Protein AF-A0A8H7W1F6-F1 (afdb_monomer)

Solvent-accessible surface area (backbone atoms only — not comparable to full-atom values): 23680 Å² total; per-residue (Å²): 135,81,80,81,83,80,75,76,74,80,45,78,76,51,61,50,80,82,77,73,65,57,84,88,56,89,77,48,57,40,68,44,45,8,61,26,46,6,48,27,57,65,69,72,45,76,49,62,71,32,44,50,50,34,55,34,52,56,40,64,82,75,33,84,83,56,56,70,70,55,54,53,51,48,51,59,27,34,41,69,63,37,50,65,62,40,43,43,50,75,44,51,47,45,48,68,76,25,36,66,48,24,37,18,48,41,42,51,75,53,46,31,77,61,69,1,58,45,30,53,52,39,53,51,49,53,52,52,51,50,50,51,55,49,49,49,52,54,55,54,59,55,52,66,75,73,54,97,61,81,86,68,87,73,76,49,70,65,58,47,53,44,53,14,47,68,64,18,44,62,47,41,53,54,33,42,50,52,50,33,46,52,45,46,51,52,34,48,50,39,60,70,73,64,54,45,74,65,32,48,52,48,31,49,30,49,37,47,21,40,48,18,52,43,55,30,48,42,55,61,52,70,71,47,83,74,65,58,68,61,55,50,52,52,51,50,51,46,54,51,49,52,51,50,46,61,62,50,46,63,56,48,53,51,50,44,69,65,35,90,61,61,47,42,53,55,52,52,43,45,35,70,62,60,36,90,57,40,71,59,51,54,50,49,53,47,51,47,54,53,51,50,46,42,60,70,58,45,48,60,50,55,35,48,75,71,73,40,63,51,72,76,41,71,72,49,20,54,54,64,68,46,66,40,52,57,57,44,22,52,49,23,46,50,55,15,51,53,26,48,51,51,41,53,50,47,52,50,41,41,38,73,52,22,59,38,41,74,55,20,77,42,84,48,72,63,22,56,55,54,49,54,53,52,44,65,21,50,52,43,27,52,47,57,61,45,50,65,55,52,56,51,53,57,69,67,47,65,84,85,68,72,79,76,78,85,82,77,79,86,78,88,82,85,88,82,91,78,91,79,88,77,91,81,84,134

Organism: NCBI:txid108018

Secondary structure (DSSP, 8-state):
-PPP--PPP-GGGTSSSTT---TT---S-HHHHHHHHHHHHHHS---HHHHHHHHHHHTTTTTTTS-HHHHHHHHHHHHHH-HHHHHIIIIIHHHHHSHHHHHHHH-----HHHHSHHHHHHHHHHHHHHHHHHHHHHHHHHHHHH--S---SS--HHHHHHHHHHHHHHHHHHHHHHHHHHHHHHHHHHHHHT--HHHHHHHHHHHHHHHHHHHHHHHHHHHS-TTHHHHHHHHHHHHHHHHHHHHHHHHHHHHHHH--SSHHHHHHHHHHHH-TTHHHHHHHHHHHHHHHHIIIIIHHHHHHHTT--GGGSHHHHHHHHS-HHHHHHHHHHHHHHHHHHHHHHHHHHHHHHSS--TTTTS--HHHHHHHHTTHHHHHHHHHHHHHHHHHHHHTTS-TTS-------------------------

Mean predicted aligned error: 11.15 Å

Foldseek 3Di:
DDDDPDDQPDLVVLLDCVLVQPLPDQPADLLLLLLQLQCCLQPVDGPLVSQLSSQLRSRPPVNPPDDSVVSVSSLVSNCVSDVPSSCCRSPVVSCVVNVLSNLLSNFFAADLLQQFPLNLVLLVVLLVLLVLLVVLVVVVVVVVVPDPDDDDPPDDLSNLLSVLSLFLVVLSLVLLLVLLVVLLVVLVVCLVVLHFPLNNLSSLLSNLQSLLSNQLCVVVVVVDPPPVPVVVVSVVVSLVSLVVSLVRRVVSVVVLCPDPGSSVSSVVSLCVQCPVCNVVVSNVLSVQSNVLCCLLPVVCVVCVVVVHNLCVPVVSVVCVVPVVSVVSSVSSSVSNVVSSVSSVSSQVSSCVRRNHNVSSHDDDPSSVVSNCSCVSSVVSSVCSSCVVVVVVVVVVPPPVPDPPPPPDDDDDDDDDDDDDDDDDDD

Structure (mmCIF, N/CA/C/O backbone):
data_AF-A0A8H7W1F6-F1
#
_entry.id   AF-A0A8H7W1F6-F1
#
loop_
_atom_site.group_PDB
_atom_site.id
_atom_site.type_symbol
_atom_site.label_atom_id
_atom_site.label_alt_id
_atom_site.label_comp_id
_atom_site.label_asym_id
_atom_site.label_entity_id
_atom_site.label_seq_id
_atom_site.pdbx_PDB_ins_code
_atom_site.Cartn_x
_atom_site.Cartn_y
_atom_site.Cartn_z
_atom_site.occupancy
_atom_site.B_iso_or_equiv
_atom_site.auth_seq_id
_atom_site.auth_comp_id
_atom_site.auth_asym_id
_atom_site.auth_atom_id
_atom_site.pdbx_PDB_model_num
ATOM 1 N N . MET A 1 1 ? 49.130 -18.118 -26.909 1.00 36.56 1 MET A N 1
ATOM 2 C CA . MET A 1 1 ? 47.958 -17.761 -27.731 1.00 36.56 1 MET A CA 1
ATOM 3 C C . MET A 1 1 ? 47.560 -16.361 -27.319 1.00 36.56 1 MET A C 1
ATOM 5 O O . MET A 1 1 ? 47.094 -16.191 -26.204 1.00 36.56 1 MET A O 1
ATOM 9 N N . MET A 1 2 ? 47.915 -15.365 -28.131 1.00 28.38 2 MET A N 1
ATOM 10 C CA . MET A 1 2 ? 47.536 -13.971 -27.899 1.00 28.38 2 MET A CA 1
ATOM 11 C C . MET A 1 2 ? 46.095 -13.799 -28.376 1.00 28.38 2 MET A C 1
ATOM 13 O O . MET A 1 2 ? 45.779 -14.213 -29.492 1.00 28.38 2 MET A O 1
ATOM 17 N N . GLU A 1 3 ? 45.236 -13.240 -27.531 1.00 30.53 3 GLU A N 1
ATOM 18 C CA . GLU A 1 3 ? 43.895 -12.821 -27.934 1.00 30.53 3 GLU A CA 1
ATOM 19 C C . GLU A 1 3 ? 44.008 -11.786 -29.065 1.00 30.53 3 GLU A C 1
ATOM 21 O O . GLU A 1 3 ? 44.822 -10.860 -28.969 1.00 30.53 3 GLU A O 1
ATOM 26 N N . PRO A 1 4 ? 43.239 -11.922 -30.158 1.00 35.22 4 PRO A N 1
ATOM 27 C CA . PRO A 1 4 ? 43.236 -10.923 -31.209 1.00 35.22 4 PRO A CA 1
ATOM 28 C C . PRO A 1 4 ? 42.587 -9.643 -30.674 1.00 35.22 4 PRO A C 1
ATOM 30 O O . PRO A 1 4 ? 41.405 -9.615 -30.335 1.00 35.22 4 PRO A O 1
ATOM 33 N N . VAL A 1 5 ? 43.373 -8.569 -30.625 1.00 35.66 5 VAL A N 1
ATOM 34 C CA . VAL A 1 5 ? 42.877 -7.204 -30.437 1.00 35.66 5 VAL A CA 1
ATOM 35 C C . VAL A 1 5 ? 42.011 -6.865 -31.653 1.00 35.66 5 VAL A C 1
ATOM 37 O O . VAL A 1 5 ? 42.521 -6.618 -32.746 1.00 35.66 5 VAL A O 1
ATOM 40 N N . TRP A 1 6 ? 40.690 -6.909 -31.480 1.00 37.69 6 TRP A N 1
ATOM 41 C CA . TRP A 1 6 ? 39.724 -6.507 -32.499 1.00 37.69 6 TRP A CA 1
ATOM 42 C C . TRP A 1 6 ? 39.820 -4.995 -32.726 1.00 37.69 6 TRP A C 1
ATOM 44 O O . TRP A 1 6 ? 39.304 -4.203 -31.940 1.00 37.69 6 TRP A O 1
ATOM 54 N N . TYR A 1 7 ? 40.464 -4.581 -33.817 1.00 38.62 7 TYR A N 1
ATOM 55 C CA . TYR A 1 7 ? 40.276 -3.234 -34.347 1.00 38.62 7 TYR A CA 1
ATOM 56 C C . TYR A 1 7 ? 38.871 -3.163 -34.966 1.00 38.62 7 TYR A C 1
ATOM 58 O O . TYR A 1 7 ? 38.594 -3.926 -35.895 1.00 38.62 7 TYR A O 1
ATOM 66 N N . PRO A 1 8 ? 37.958 -2.299 -34.481 1.00 48.31 8 PRO A N 1
ATOM 67 C CA . PRO A 1 8 ? 36.674 -2.121 -35.142 1.00 48.31 8 PRO A CA 1
ATOM 68 C C . PRO A 1 8 ? 36.908 -1.565 -36.558 1.00 48.31 8 PRO A C 1
ATOM 70 O O . PRO A 1 8 ? 37.813 -0.743 -36.746 1.00 48.31 8 PRO A O 1
ATOM 73 N N . PRO A 1 9 ? 36.127 -1.992 -37.566 1.00 57.00 9 PRO A N 1
ATOM 74 C CA . PRO A 1 9 ? 36.207 -1.416 -38.902 1.00 57.00 9 PRO A CA 1
ATOM 75 C C . PRO A 1 9 ? 35.970 0.095 -38.845 1.00 57.00 9 PRO A C 1
ATOM 77 O O . PRO A 1 9 ? 35.290 0.605 -37.955 1.00 57.00 9 PRO A O 1
ATOM 80 N N . ASN A 1 10 ? 36.552 0.818 -39.801 1.00 65.00 10 ASN A N 1
ATOM 81 C CA . ASN A 1 10 ? 36.456 2.271 -39.893 1.00 65.00 10 ASN A CA 1
ATOM 82 C C . ASN A 1 10 ? 34.968 2.688 -39.980 1.00 65.00 10 ASN A C 1
ATOM 84 O O . ASN A 1 10 ? 34.341 2.551 -41.031 1.00 65.00 10 ASN A O 1
ATOM 88 N N . CYS A 1 11 ? 34.383 3.152 -38.866 1.00 68.62 11 CYS A N 1
ATOM 89 C CA . CYS A 1 11 ? 32.954 3.488 -38.765 1.00 68.62 11 CYS A CA 1
ATOM 90 C C . CYS A 1 11 ? 32.547 4.694 -39.633 1.00 68.62 11 CYS A C 1
ATOM 92 O O . CYS A 1 11 ? 31.363 4.993 -39.752 1.00 68.62 11 CYS A O 1
ATOM 94 N N . THR A 1 12 ? 33.504 5.364 -40.280 1.00 65.69 12 THR A N 1
ATOM 95 C CA . THR A 1 12 ? 33.287 6.498 -41.190 1.00 65.69 12 THR A CA 1
ATOM 96 C C . THR A 1 12 ? 32.301 6.189 -42.318 1.00 65.69 12 THR A C 1
ATOM 98 O O . THR A 1 12 ? 31.517 7.059 -42.684 1.00 65.69 12 THR A O 1
ATOM 101 N N . ASN A 1 13 ? 32.264 4.947 -42.810 1.00 60.22 13 ASN A N 1
ATOM 102 C CA . ASN A 1 13 ? 31.309 4.518 -43.841 1.00 60.22 13 ASN A CA 1
ATOM 103 C C . ASN A 1 13 ? 29.905 4.201 -43.287 1.00 60.22 13 ASN A C 1
ATOM 105 O O . ASN A 1 13 ? 28.954 4.086 -44.056 1.00 60.22 13 ASN A O 1
ATOM 109 N N . PHE A 1 14 ? 29.768 4.058 -41.966 1.00 63.00 14 PHE A N 1
ATOM 110 C CA . PHE A 1 14 ? 28.523 3.696 -41.281 1.00 63.00 14 PHE A CA 1
ATOM 111 C C . PHE A 1 14 ? 27.802 4.896 -40.653 1.00 63.00 14 PHE A C 1
ATOM 113 O O . PHE A 1 14 ? 26.616 4.798 -40.359 1.00 63.00 14 PHE A O 1
ATOM 120 N N . CYS A 1 15 ? 28.479 6.038 -40.495 1.00 63.25 15 CYS A N 1
ATOM 121 C CA . CYS A 1 15 ? 27.880 7.270 -39.969 1.00 63.25 15 CYS A CA 1
ATOM 122 C C . CYS A 1 15 ? 26.938 7.989 -40.960 1.00 63.25 15 CYS A C 1
ATOM 124 O O . CYS A 1 15 ? 26.285 8.963 -40.589 1.00 63.25 15 CYS A O 1
ATOM 126 N N . GLY A 1 16 ? 26.891 7.559 -42.226 1.00 53.97 16 GLY A N 1
ATOM 127 C CA . GLY A 1 16 ? 26.017 8.126 -43.258 1.00 53.97 16 GLY A CA 1
ATOM 128 C C . GLY A 1 16 ? 24.689 7.376 -43.389 1.00 53.97 16 GLY A C 1
ATOM 129 O O . GLY A 1 16 ? 24.587 6.212 -43.013 1.00 53.97 16 GLY A O 1
ATOM 130 N N . ALA A 1 17 ? 23.688 8.020 -44.001 1.00 50.84 17 ALA A N 1
ATOM 131 C CA . ALA A 1 17 ? 22.350 7.493 -44.323 1.00 50.84 17 ALA A CA 1
ATOM 132 C C . ALA A 1 17 ? 22.326 6.262 -45.274 1.00 50.84 17 ALA A C 1
ATOM 134 O O . ALA A 1 17 ? 21.326 6.001 -45.937 1.00 50.84 17 ALA A O 1
ATOM 135 N N . GLY A 1 18 ? 23.423 5.504 -45.363 1.00 51.78 18 GLY A N 1
ATOM 136 C CA . GLY A 1 18 ? 23.706 4.490 -46.380 1.00 51.78 18 GLY A CA 1
ATOM 137 C C . GLY A 1 18 ? 22.815 3.250 -46.364 1.00 51.78 18 GLY A C 1
ATOM 138 O O . GLY A 1 18 ? 22.977 2.400 -47.229 1.00 51.78 18 GLY A O 1
ATOM 139 N N . TRP A 1 19 ? 21.870 3.149 -45.428 1.00 56.78 19 TRP A N 1
ATOM 140 C CA . TRP A 1 19 ? 20.954 2.008 -45.324 1.00 56.78 19 TRP A CA 1
ATOM 141 C C . TRP A 1 19 ? 19.505 2.345 -45.661 1.00 56.78 19 TRP A C 1
ATOM 143 O O . TRP A 1 19 ? 18.660 1.460 -45.619 1.00 56.78 19 TRP A O 1
ATOM 153 N N . GLY A 1 20 ? 19.200 3.607 -45.988 1.00 59.50 20 GLY A N 1
ATOM 154 C CA . GLY A 1 20 ? 17.840 4.009 -46.353 1.00 59.50 20 GLY A CA 1
ATOM 155 C C . GLY A 1 20 ? 16.814 3.874 -45.223 1.00 59.50 20 GLY A C 1
ATOM 156 O O . GLY A 1 20 ? 15.624 3.953 -45.501 1.00 59.50 20 GLY A O 1
ATOM 157 N N . ILE A 1 21 ? 17.252 3.686 -43.971 1.00 64.31 21 ILE A N 1
ATOM 158 C CA . ILE A 1 21 ? 16.368 3.694 -42.803 1.00 64.31 21 ILE A CA 1
ATOM 159 C C . ILE A 1 21 ? 15.926 5.147 -42.564 1.00 64.31 21 ILE A C 1
ATOM 161 O O . ILE A 1 21 ? 16.786 5.997 -42.289 1.00 64.31 21 ILE A O 1
ATOM 165 N N . PRO A 1 22 ? 14.625 5.464 -42.673 1.00 66.62 22 PRO A N 1
ATOM 166 C CA . PRO A 1 22 ? 14.110 6.765 -42.279 1.00 66.62 22 PRO A CA 1
ATOM 167 C C . PRO A 1 22 ? 14.228 6.898 -40.755 1.00 66.62 22 PRO A C 1
ATOM 169 O O . PRO A 1 22 ? 13.468 6.298 -40.001 1.00 66.62 22 PRO A O 1
ATOM 172 N N . TRP A 1 23 ? 15.208 7.675 -40.284 1.00 68.38 23 TRP A N 1
ATOM 173 C CA . TRP A 1 23 ? 15.449 7.926 -38.851 1.00 68.38 23 TRP A CA 1
ATOM 174 C C . TRP A 1 23 ? 14.289 8.655 -38.147 1.00 68.38 23 TRP A C 1
ATOM 176 O O . TRP A 1 23 ? 14.317 8.847 -36.935 1.00 68.38 23 TRP A O 1
ATOM 186 N N . ASP A 1 24 ? 13.292 9.091 -38.909 1.00 68.25 24 ASP A N 1
ATOM 187 C CA . ASP A 1 24 ? 12.077 9.776 -38.486 1.00 68.25 24 ASP A CA 1
ATOM 188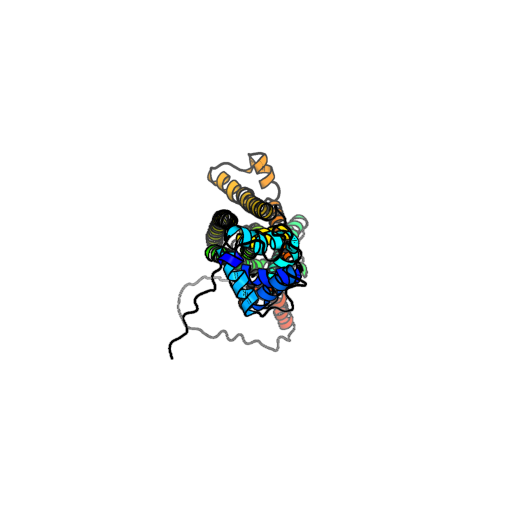 C C . ASP A 1 24 ? 10.846 8.856 -38.418 1.00 68.25 24 ASP A C 1
ATOM 190 O O . ASP A 1 24 ? 9.825 9.263 -37.864 1.00 68.25 24 ASP A O 1
ATOM 194 N N . GLN A 1 25 ? 10.919 7.625 -38.940 1.00 69.38 25 GLN A N 1
ATOM 195 C CA . GLN A 1 25 ? 9.788 6.694 -38.966 1.00 69.38 25 GLN A CA 1
ATOM 196 C C . GLN A 1 25 ? 10.180 5.336 -38.388 1.00 69.38 25 GLN A C 1
ATOM 198 O O . GLN A 1 25 ? 10.963 4.588 -38.967 1.00 69.38 25 GLN A O 1
ATOM 203 N N . PHE A 1 26 ? 9.591 4.996 -37.243 1.00 75.25 26 PHE A N 1
ATOM 204 C CA . PHE A 1 26 ? 9.700 3.657 -36.677 1.00 75.25 26 PHE A CA 1
ATOM 205 C C . PHE A 1 26 ? 8.686 2.740 -37.358 1.00 75.25 26 PHE A C 1
ATOM 207 O O . PHE A 1 26 ? 7.480 2.916 -37.192 1.00 75.25 26 PHE A O 1
ATOM 214 N N . THR A 1 27 ? 9.179 1.786 -38.141 1.00 76.56 27 THR A N 1
ATOM 215 C CA . THR A 1 27 ? 8.363 0.851 -38.936 1.00 76.56 27 THR A CA 1
ATOM 216 C C . THR A 1 27 ? 8.425 -0.586 -38.428 1.00 76.56 27 THR A C 1
ATOM 218 O O . THR A 1 27 ? 7.801 -1.466 -39.019 1.00 76.56 27 THR A O 1
ATOM 221 N N . ALA A 1 28 ? 9.188 -0.840 -37.365 1.00 76.00 28 ALA A N 1
ATOM 222 C CA . ALA A 1 28 ? 9.316 -2.174 -36.806 1.00 76.00 28 ALA A CA 1
ATOM 223 C C . ALA A 1 28 ? 8.077 -2.591 -36.015 1.00 76.00 28 ALA A C 1
ATOM 225 O O . ALA A 1 28 ? 7.314 -1.773 -35.501 1.00 76.00 28 ALA A O 1
ATOM 226 N N . ASP A 1 29 ? 7.924 -3.905 -35.922 1.00 87.81 29 ASP A N 1
ATOM 227 C CA . ASP A 1 29 ? 6.906 -4.559 -35.123 1.00 87.81 29 ASP A CA 1
ATOM 228 C C . ASP A 1 29 ? 7.107 -4.278 -33.620 1.00 87.81 29 ASP A C 1
ATOM 230 O O . ASP A 1 29 ? 8.230 -4.328 -33.099 1.00 87.81 29 ASP A O 1
ATOM 234 N N . CYS A 1 30 ? 6.011 -3.968 -32.924 1.00 91.50 30 CYS A N 1
ATOM 235 C CA . CYS A 1 30 ? 6.045 -3.563 -31.523 1.00 91.50 30 CYS A CA 1
ATOM 236 C C . CYS A 1 30 ? 6.459 -4.700 -30.586 1.00 91.50 30 CYS A C 1
ATOM 238 O O . CYS A 1 30 ? 7.145 -4.426 -29.599 1.00 91.50 30 CYS A O 1
ATOM 240 N N . ASP A 1 31 ? 6.156 -5.959 -30.917 1.00 92.56 31 ASP A N 1
ATOM 241 C CA . ASP A 1 31 ? 6.619 -7.107 -30.127 1.00 92.56 31 ASP A CA 1
ATOM 242 C C . ASP A 1 31 ? 8.144 -7.240 -30.208 1.00 92.56 31 ASP A C 1
ATOM 244 O O . ASP A 1 31 ? 8.828 -7.473 -29.207 1.00 92.56 31 ASP A O 1
ATOM 248 N N . THR A 1 32 ? 8.704 -7.008 -31.396 1.00 91.94 32 THR A N 1
ATOM 249 C CA . THR A 1 32 ? 10.155 -7.011 -31.610 1.00 91.94 32 THR A CA 1
ATOM 250 C C . THR A 1 32 ? 10.841 -5.858 -30.865 1.00 91.94 32 THR A C 1
ATOM 252 O O . THR A 1 32 ? 11.891 -6.047 -30.241 1.00 91.94 32 THR A O 1
ATOM 255 N N . ALA A 1 33 ? 10.234 -4.666 -30.881 1.00 92.31 33 ALA A N 1
ATOM 256 C CA . ALA A 1 33 ? 10.701 -3.510 -30.115 1.00 92.31 33 ALA A CA 1
ATOM 257 C C . ALA A 1 33 ? 10.687 -3.792 -28.608 1.00 92.31 33 ALA A C 1
ATOM 259 O O . ALA A 1 33 ? 11.674 -3.542 -27.915 1.00 92.31 33 ALA A O 1
ATOM 260 N N . ALA A 1 34 ? 9.590 -4.362 -28.114 1.00 91.69 34 ALA A N 1
ATOM 261 C CA . ALA A 1 34 ? 9.394 -4.713 -26.718 1.00 91.69 34 ALA A CA 1
ATOM 262 C C . ALA A 1 34 ? 10.383 -5.789 -26.244 1.00 91.69 34 ALA A C 1
ATOM 264 O O . ALA A 1 34 ? 10.975 -5.647 -25.174 1.00 91.69 34 ALA A O 1
ATOM 265 N N . ALA A 1 35 ? 10.640 -6.817 -27.058 1.00 91.75 35 ALA A N 1
ATOM 266 C CA . ALA A 1 35 ? 11.606 -7.872 -26.750 1.00 91.75 35 ALA A CA 1
ATOM 267 C C . ALA A 1 35 ? 13.043 -7.344 -26.587 1.00 91.75 35 ALA A C 1
ATOM 269 O O . ALA A 1 35 ? 13.823 -7.898 -25.807 1.00 91.75 35 ALA A O 1
ATOM 270 N N . PHE A 1 36 ? 13.399 -6.277 -27.309 1.00 92.12 36 PHE A N 1
ATOM 271 C CA . PHE A 1 36 ? 14.681 -5.592 -27.158 1.00 92.12 36 PHE A CA 1
ATOM 272 C C . PHE A 1 36 ? 14.677 -4.613 -25.975 1.00 92.12 36 PHE A C 1
ATOM 274 O O . PHE A 1 36 ? 15.554 -4.686 -25.110 1.00 92.12 36 PHE A O 1
ATOM 281 N N . LEU A 1 37 ? 13.689 -3.716 -25.921 1.00 90.94 37 LEU A N 1
ATOM 282 C CA . LEU A 1 37 ? 13.651 -2.621 -24.954 1.00 90.94 37 LEU A CA 1
ATOM 283 C C . LEU A 1 37 ? 13.337 -3.069 -23.533 1.00 90.94 37 LEU A C 1
ATOM 285 O O . LEU A 1 37 ? 13.927 -2.526 -22.608 1.00 90.94 37 LEU A O 1
ATOM 289 N N . GLY A 1 38 ? 12.468 -4.061 -23.338 1.00 88.94 38 GLY A N 1
ATOM 290 C CA . GLY A 1 38 ? 12.081 -4.532 -22.007 1.00 88.94 38 GLY A CA 1
ATOM 291 C C . GLY A 1 38 ? 13.288 -4.939 -21.151 1.00 88.94 38 GLY A C 1
ATOM 292 O O . GLY A 1 38 ? 13.546 -4.307 -20.123 1.00 88.94 38 GLY A O 1
ATOM 293 N N . PRO A 1 39 ? 14.096 -5.931 -21.578 1.00 86.81 39 PRO A N 1
ATOM 294 C CA . PRO A 1 39 ? 15.289 -6.354 -20.843 1.00 86.81 39 PRO A CA 1
ATOM 295 C C . PRO A 1 39 ? 16.351 -5.256 -20.717 1.00 86.81 39 PRO A C 1
ATOM 297 O O . PRO A 1 39 ? 16.971 -5.132 -19.655 1.00 86.81 39 PRO A O 1
ATOM 300 N N . MET A 1 40 ? 16.536 -4.452 -21.773 1.00 88.12 40 MET A N 1
ATOM 301 C CA . MET A 1 40 ? 17.494 -3.344 -21.788 1.00 88.12 40 MET A CA 1
ATOM 302 C C . MET A 1 40 ? 17.132 -2.286 -20.745 1.00 88.12 40 MET A C 1
ATOM 304 O O . MET A 1 40 ? 17.990 -1.882 -19.968 1.00 88.12 40 MET A O 1
ATOM 308 N N . MET A 1 41 ? 15.869 -1.862 -20.694 1.00 84.75 41 MET A N 1
ATOM 309 C CA . MET A 1 41 ? 15.393 -0.861 -19.739 1.00 84.75 41 MET A CA 1
ATOM 310 C C . MET A 1 41 ? 15.325 -1.407 -18.312 1.00 84.75 41 MET A C 1
ATOM 312 O O . MET A 1 41 ? 15.558 -0.658 -17.371 1.00 84.75 41 MET A O 1
ATOM 316 N N . ARG A 1 42 ? 15.033 -2.702 -18.134 1.00 80.56 42 ARG A N 1
ATOM 317 C CA . ARG A 1 42 ? 14.933 -3.320 -16.805 1.00 80.56 42 ARG A CA 1
ATOM 318 C C . ARG A 1 42 ? 16.292 -3.603 -16.166 1.00 80.56 42 ARG A C 1
ATOM 320 O O . ARG A 1 42 ? 16.460 -3.416 -14.968 1.00 80.56 42 ARG A O 1
ATOM 327 N N . THR A 1 43 ? 17.238 -4.137 -16.937 1.00 81.12 43 THR A N 1
ATOM 328 C CA . THR A 1 43 ? 18.499 -4.679 -16.392 1.00 81.12 43 THR A CA 1
ATOM 329 C C . THR A 1 43 ? 19.743 -3.943 -16.873 1.00 81.12 43 THR A C 1
ATOM 331 O O . THR A 1 43 ? 20.844 -4.261 -16.431 1.00 81.12 43 THR A O 1
ATOM 334 N N . GLY A 1 44 ? 19.599 -3.012 -17.819 1.00 83.06 44 GLY A N 1
ATOM 335 C CA . GLY A 1 44 ? 20.721 -2.420 -18.547 1.00 83.06 44 GLY A CA 1
ATOM 336 C C . GLY A 1 44 ? 21.390 -3.380 -19.539 1.00 83.06 44 GLY A C 1
ATOM 337 O O . GLY A 1 44 ? 22.281 -2.965 -20.279 1.00 83.06 44 GLY A O 1
ATOM 338 N N . ASN A 1 45 ? 20.979 -4.654 -19.590 1.00 85.12 45 ASN A N 1
ATOM 339 C CA . ASN A 1 45 ? 21.590 -5.651 -20.460 1.00 85.12 45 ASN A CA 1
ATOM 340 C C . ASN A 1 45 ? 20.939 -5.654 -21.839 1.00 85.12 45 ASN A C 1
ATOM 342 O O . ASN A 1 45 ? 19.727 -5.810 -21.987 1.00 85.12 45 ASN A O 1
ATOM 346 N N . ILE A 1 46 ? 21.775 -5.567 -22.868 1.00 87.62 46 ILE A N 1
ATOM 347 C CA . ILE A 1 46 ? 21.343 -5.694 -24.255 1.00 87.62 46 ILE A CA 1
ATOM 348 C C . ILE A 1 46 ? 21.272 -7.180 -24.611 1.00 87.62 46 ILE A C 1
ATOM 350 O O . ILE A 1 46 ? 22.295 -7.861 -24.691 1.00 87.62 46 ILE A O 1
ATOM 354 N N . ASN A 1 47 ? 20.063 -7.684 -24.866 1.00 91.06 47 ASN A N 1
ATOM 355 C CA . ASN A 1 47 ? 19.886 -8.995 -25.480 1.00 91.06 47 ASN A CA 1
ATOM 356 C C . ASN A 1 47 ? 20.259 -8.893 -26.966 1.00 91.06 47 ASN A C 1
ATOM 358 O O . ASN A 1 47 ? 19.527 -8.305 -27.764 1.00 91.06 47 ASN A O 1
ATOM 362 N N . THR A 1 48 ? 21.409 -9.456 -27.333 1.00 90.62 48 THR A N 1
ATOM 363 C CA . THR A 1 48 ? 21.960 -9.369 -28.691 1.00 90.62 48 THR A CA 1
ATOM 364 C C . THR A 1 48 ? 21.030 -9.981 -29.734 1.00 90.62 48 THR A C 1
ATOM 366 O O . THR A 1 48 ? 20.857 -9.399 -30.800 1.00 90.62 48 THR A O 1
ATOM 369 N N . THR A 1 49 ? 20.360 -11.094 -29.425 1.00 92.88 49 THR A N 1
ATOM 370 C CA . THR A 1 49 ? 19.389 -11.727 -30.330 1.00 92.88 49 THR A CA 1
ATOM 371 C C . THR A 1 49 ? 18.182 -10.821 -30.578 1.00 92.88 49 THR A C 1
ATOM 373 O O . THR A 1 49 ? 17.757 -10.658 -31.723 1.00 92.88 49 THR A O 1
ATOM 376 N N . ALA A 1 50 ? 17.658 -10.181 -29.528 1.00 92.19 50 ALA A N 1
ATOM 377 C CA . ALA A 1 50 ? 16.542 -9.244 -29.656 1.00 92.19 50 ALA A CA 1
ATOM 378 C C . ALA A 1 50 ? 16.945 -7.983 -30.434 1.00 92.19 50 ALA A C 1
ATOM 380 O O . ALA A 1 50 ? 16.213 -7.546 -31.318 1.00 92.19 50 ALA A O 1
ATOM 381 N N . LEU A 1 51 ? 18.148 -7.454 -30.182 1.00 91.25 51 LEU A N 1
ATOM 382 C CA . LEU A 1 51 ? 18.708 -6.330 -30.932 1.00 91.25 51 LEU A CA 1
ATOM 383 C C . LEU A 1 51 ? 18.840 -6.654 -32.425 1.00 91.25 51 LEU A C 1
ATOM 385 O O . LEU A 1 51 ? 18.413 -5.867 -33.266 1.00 91.25 51 LEU A O 1
ATOM 389 N N . ILE A 1 52 ? 19.412 -7.812 -32.765 1.00 90.50 52 ILE A N 1
ATOM 390 C CA . ILE A 1 52 ? 19.565 -8.241 -34.161 1.00 90.50 52 ILE A CA 1
ATOM 391 C C . ILE A 1 52 ? 18.195 -8.352 -34.831 1.00 90.50 52 ILE A C 1
ATOM 393 O O . ILE A 1 52 ? 18.032 -7.895 -35.960 1.00 90.50 52 ILE A O 1
ATOM 397 N N . THR A 1 53 ? 17.211 -8.929 -34.139 1.00 91.19 53 THR A N 1
ATOM 398 C CA . THR A 1 53 ? 15.845 -9.081 -34.659 1.00 91.19 53 THR A CA 1
ATOM 399 C C . THR A 1 53 ? 15.196 -7.717 -34.904 1.00 91.19 53 THR A C 1
ATOM 401 O O . THR A 1 53 ? 14.665 -7.482 -35.989 1.00 91.19 53 THR A O 1
ATOM 404 N N . LEU A 1 54 ? 15.334 -6.777 -33.961 1.00 89.81 54 LEU A N 1
ATOM 405 C CA . LEU A 1 54 ? 14.852 -5.405 -34.113 1.00 89.81 54 LEU A CA 1
ATOM 406 C C . LEU A 1 54 ? 15.504 -4.706 -35.306 1.00 89.81 54 LEU A C 1
ATOM 408 O O . LEU A 1 54 ? 14.808 -4.194 -36.180 1.00 89.81 54 LEU A O 1
ATOM 412 N N . VAL A 1 55 ? 16.832 -4.725 -35.394 1.00 87.50 55 VAL A N 1
ATOM 413 C CA . VAL A 1 55 ? 17.552 -4.070 -36.492 1.00 87.50 55 VAL A CA 1
ATOM 414 C C . VAL A 1 55 ? 17.193 -4.704 -37.840 1.00 87.50 55 VAL A C 1
ATOM 416 O O . VAL A 1 55 ? 16.985 -3.985 -38.816 1.00 87.50 55 VAL A O 1
ATOM 419 N N . ARG A 1 56 ? 17.029 -6.032 -37.907 1.00 87.19 56 ARG A N 1
ATOM 420 C CA . ARG A 1 56 ? 16.559 -6.711 -39.124 1.00 87.19 56 ARG A CA 1
ATOM 421 C C . ARG A 1 56 ? 15.151 -6.279 -39.522 1.00 87.19 56 ARG A C 1
ATOM 423 O O . ARG A 1 56 ? 14.945 -6.014 -40.705 1.00 87.19 56 ARG A O 1
ATOM 430 N N . SER A 1 57 ? 14.233 -6.153 -38.563 1.00 86.12 57 SER A N 1
ATOM 431 C CA . SER A 1 57 ? 12.856 -5.706 -38.821 1.00 86.12 57 SER A CA 1
ATOM 432 C C . SER A 1 57 ? 12.795 -4.274 -39.369 1.00 86.12 57 SER A C 1
ATOM 434 O O . SER A 1 57 ? 12.006 -3.992 -40.265 1.00 86.12 57 SER A O 1
ATOM 436 N N . LEU A 1 58 ? 13.700 -3.397 -38.922 1.00 81.62 58 LEU A N 1
ATOM 437 C CA . LEU A 1 58 ? 13.815 -2.013 -39.398 1.00 81.62 58 LEU A CA 1
ATOM 438 C C . LEU A 1 58 ? 14.433 -1.896 -40.802 1.00 81.62 58 LEU A C 1
ATOM 440 O O . LEU A 1 58 ? 14.251 -0.885 -41.474 1.00 81.62 58 LEU A O 1
ATOM 444 N N . MET A 1 59 ? 15.181 -2.911 -41.241 1.00 75.31 59 MET A N 1
ATOM 445 C CA . MET A 1 59 ? 15.948 -2.918 -42.495 1.00 75.31 59 MET A CA 1
ATOM 446 C C . MET A 1 59 ? 15.363 -3.848 -43.570 1.00 75.31 59 MET A C 1
ATOM 448 O O . MET A 1 59 ? 15.993 -4.069 -44.609 1.00 75.31 59 MET A O 1
ATOM 452 N N . HIS A 1 60 ? 14.194 -4.442 -43.333 1.00 68.62 60 HIS A N 1
ATOM 453 C CA . HIS A 1 60 ? 13.576 -5.361 -44.285 1.00 68.62 60 HIS A CA 1
ATOM 454 C C . HIS A 1 60 ? 13.248 -4.627 -45.606 1.00 68.62 60 HIS A C 1
ATOM 456 O O . HIS A 1 60 ? 12.664 -3.541 -45.558 1.00 68.62 60 HIS A O 1
ATOM 462 N N . PRO A 1 61 ? 13.598 -5.171 -46.795 1.00 61.62 61 PRO A N 1
ATOM 463 C CA . PRO A 1 61 ? 14.045 -6.548 -47.073 1.00 61.62 61 PRO A CA 1
ATOM 464 C C . PRO A 1 61 ? 15.570 -6.759 -47.169 1.00 61.62 61 PRO A C 1
ATOM 466 O O . PRO A 1 61 ? 16.021 -7.855 -47.481 1.00 61.62 61 PRO A O 1
ATOM 469 N N . VAL A 1 62 ? 16.397 -5.738 -46.936 1.00 65.25 62 VAL A N 1
ATOM 470 C CA . VAL A 1 62 ? 17.860 -5.812 -47.154 1.00 65.25 62 VAL A CA 1
ATOM 471 C C . VAL A 1 62 ? 18.554 -6.712 -46.108 1.00 65.25 62 VAL A C 1
ATOM 473 O O . VAL A 1 62 ? 19.667 -7.195 -46.317 1.00 65.25 62 VAL A O 1
ATOM 476 N N . SER A 1 63 ? 17.893 -6.971 -44.979 1.00 64.94 63 SER A N 1
ATOM 477 C CA . SER A 1 63 ? 18.498 -7.514 -43.761 1.00 64.94 63 SER A CA 1
ATOM 478 C C . SER A 1 63 ? 18.578 -9.042 -43.661 1.00 64.94 63 SER A C 1
ATOM 480 O O . SER A 1 63 ? 19.458 -9.544 -42.956 1.00 64.94 63 SER A O 1
ATOM 482 N N . ASP A 1 64 ? 17.742 -9.788 -44.391 1.00 68.56 64 ASP A N 1
ATOM 483 C CA . ASP A 1 64 ? 17.676 -11.257 -44.282 1.00 68.56 64 ASP A CA 1
ATOM 484 C C . ASP A 1 64 ? 18.958 -11.951 -44.768 1.00 68.56 64 ASP A C 1
ATOM 486 O O . ASP A 1 64 ? 19.285 -13.057 -44.344 1.00 68.56 64 ASP A O 1
ATOM 490 N N . THR A 1 65 ? 19.735 -11.277 -45.619 1.00 75.31 65 THR A N 1
ATOM 491 C CA . THR A 1 65 ? 21.010 -11.796 -46.145 1.00 75.31 65 THR A CA 1
ATOM 492 C C . THR A 1 65 ? 22.236 -11.451 -45.292 1.00 75.31 65 THR A C 1
ATOM 494 O O . THR A 1 65 ? 23.343 -11.888 -45.607 1.00 75.31 65 THR A O 1
ATOM 497 N N . MET A 1 66 ? 22.081 -10.668 -44.218 1.00 80.31 66 MET A N 1
ATOM 498 C CA . MET A 1 66 ? 23.212 -10.189 -43.415 1.00 80.31 66 MET A CA 1
ATOM 499 C C . MET A 1 66 ? 23.571 -11.123 -42.260 1.00 80.31 66 MET A C 1
ATOM 501 O O . MET A 1 66 ? 22.711 -11.581 -41.499 1.00 80.31 66 MET A O 1
ATOM 505 N N . SER A 1 67 ? 24.877 -11.321 -42.063 1.00 88.94 67 SER A N 1
ATOM 506 C CA . SER A 1 67 ? 25.394 -12.020 -40.888 1.00 88.94 67 SER A CA 1
ATOM 507 C C . SER A 1 67 ? 25.136 -11.220 -39.607 1.00 88.94 67 SER A C 1
ATOM 509 O O . SER A 1 67 ? 25.149 -9.988 -39.599 1.00 88.94 67 SER A O 1
ATOM 511 N N . GLU A 1 68 ? 24.931 -11.922 -38.494 1.00 89.50 68 GLU A N 1
ATOM 512 C CA . GLU A 1 68 ? 24.696 -11.306 -37.178 1.00 89.50 68 GLU A CA 1
ATOM 513 C C . GLU A 1 68 ? 25.840 -10.377 -36.756 1.00 89.50 68 GLU A C 1
ATOM 515 O O . GLU A 1 68 ? 25.608 -9.279 -36.251 1.00 89.50 68 GLU A O 1
ATOM 520 N N . LEU A 1 69 ? 27.082 -10.782 -37.044 1.00 88.19 69 LEU A N 1
ATOM 521 C CA . LEU A 1 69 ? 28.277 -9.981 -36.783 1.00 88.19 69 LEU A CA 1
ATOM 522 C C . LEU A 1 69 ? 28.224 -8.629 -37.507 1.00 88.19 69 LEU A C 1
ATOM 524 O O . LEU A 1 69 ? 28.639 -7.613 -36.949 1.00 88.19 69 LEU A O 1
ATOM 528 N N . TYR A 1 70 ? 27.698 -8.603 -38.732 1.00 85.62 70 TYR A N 1
ATOM 529 C CA . TYR A 1 70 ? 27.576 -7.378 -39.512 1.00 85.62 70 TYR A CA 1
ATOM 530 C C . TYR A 1 70 ? 26.554 -6.416 -38.898 1.00 85.62 70 TYR A C 1
ATOM 532 O O . TYR A 1 70 ? 26.859 -5.240 -38.713 1.00 85.62 70 TYR A O 1
ATOM 540 N N . VAL A 1 71 ? 25.385 -6.929 -38.501 1.00 86.06 71 VAL A N 1
ATOM 541 C CA . VAL A 1 71 ? 24.324 -6.153 -37.832 1.00 86.06 71 VAL A CA 1
ATOM 542 C C . VAL A 1 71 ? 24.825 -5.545 -36.520 1.00 86.06 71 VAL A C 1
ATOM 544 O O . VAL A 1 71 ? 24.636 -4.355 -36.266 1.00 86.06 71 VAL A O 1
ATOM 547 N N . MET A 1 72 ? 25.530 -6.335 -35.710 1.00 87.62 72 MET A N 1
ATOM 548 C CA . MET A 1 72 ? 26.109 -5.866 -34.447 1.00 87.62 72 MET A CA 1
ATOM 549 C C . MET A 1 72 ? 27.188 -4.800 -34.665 1.00 87.62 72 MET A C 1
ATOM 551 O O . MET A 1 72 ? 27.223 -3.795 -33.955 1.00 87.62 72 MET A O 1
ATOM 555 N N . THR A 1 73 ? 28.049 -4.993 -35.667 1.00 87.00 73 THR A N 1
ATOM 556 C CA . THR A 1 73 ? 29.097 -4.024 -36.023 1.00 87.00 73 THR A CA 1
ATOM 557 C C . THR A 1 73 ? 28.487 -2.710 -36.504 1.00 87.00 73 THR A C 1
ATOM 559 O O . THR A 1 73 ? 28.930 -1.636 -36.100 1.00 87.00 73 THR A O 1
ATOM 562 N N . TRP A 1 74 ? 27.436 -2.791 -37.321 1.00 84.56 74 TRP A N 1
ATOM 563 C CA . TRP A 1 74 ? 26.680 -1.632 -37.774 1.00 84.56 74 TRP A CA 1
ATOM 564 C C . TRP A 1 74 ? 26.075 -0.859 -36.600 1.00 84.56 74 TRP A C 1
ATOM 566 O O . TRP A 1 74 ? 26.312 0.341 -36.486 1.00 84.56 74 TRP A O 1
ATOM 576 N N . PHE A 1 75 ? 25.370 -1.540 -35.691 1.00 86.50 75 PHE A N 1
ATOM 577 C CA . PHE A 1 75 ? 24.748 -0.908 -34.523 1.00 86.50 75 PHE A CA 1
ATOM 578 C C . PHE A 1 75 ? 25.792 -0.233 -33.620 1.00 86.50 75 PHE A C 1
ATOM 580 O O . PHE A 1 75 ? 25.618 0.910 -33.190 1.00 86.50 75 PHE A O 1
ATOM 587 N N . ALA A 1 76 ? 26.923 -0.907 -33.386 1.00 88.00 76 ALA A N 1
ATOM 588 C CA . ALA A 1 76 ? 28.038 -0.355 -32.622 1.00 88.00 76 ALA A CA 1
ATOM 589 C C . ALA A 1 76 ? 28.657 0.883 -33.296 1.00 88.00 76 ALA A C 1
ATOM 591 O O . ALA A 1 76 ? 29.059 1.823 -32.611 1.00 88.00 76 ALA A O 1
ATOM 592 N N . CYS A 1 77 ? 28.728 0.915 -34.629 1.00 85.81 77 CYS A N 1
ATOM 593 C CA . CYS A 1 77 ? 29.170 2.105 -35.349 1.00 85.81 77 CYS A CA 1
ATOM 594 C C . CYS A 1 77 ? 28.121 3.226 -35.298 1.00 85.81 77 CYS A C 1
ATOM 596 O O . CYS A 1 77 ? 28.482 4.354 -34.978 1.00 85.81 77 CYS A O 1
ATOM 598 N N . ALA A 1 78 ? 26.838 2.936 -35.537 1.00 82.12 78 ALA A N 1
ATOM 599 C CA . ALA A 1 78 ? 25.755 3.923 -35.518 1.00 82.12 78 ALA A CA 1
ATOM 600 C C . ALA A 1 78 ? 25.676 4.667 -34.171 1.00 82.12 78 ALA A C 1
ATOM 602 O O . ALA A 1 78 ? 25.697 5.899 -34.133 1.00 82.12 78 ALA A O 1
ATOM 603 N N . THR A 1 79 ? 25.718 3.918 -33.065 1.00 84.94 79 THR A N 1
ATOM 604 C CA . THR A 1 79 ? 25.708 4.462 -31.693 1.00 84.94 79 THR A CA 1
ATOM 605 C C . THR A 1 79 ? 26.931 5.325 -31.360 1.00 84.94 79 THR A C 1
ATOM 607 O O . THR A 1 79 ? 26.822 6.251 -30.552 1.00 84.94 79 THR A O 1
ATOM 610 N N . ARG A 1 80 ? 28.085 5.070 -31.995 1.00 87.06 80 ARG A N 1
ATOM 611 C CA . ARG A 1 80 ? 29.302 5.894 -31.861 1.00 87.06 80 ARG A CA 1
ATOM 612 C C . ARG A 1 80 ? 29.274 7.157 -32.714 1.00 87.06 80 ARG A C 1
ATOM 614 O O . ARG A 1 80 ? 29.874 8.151 -32.321 1.00 87.06 80 ARG A O 1
ATOM 621 N N . CYS A 1 81 ? 28.638 7.108 -33.880 1.00 85.00 81 CYS A N 1
ATOM 622 C CA . CYS A 1 81 ? 28.576 8.238 -34.802 1.00 85.00 81 CYS A CA 1
ATOM 623 C C . CYS A 1 81 ? 27.678 9.360 -34.271 1.00 85.00 81 CYS A C 1
ATOM 625 O O . CYS A 1 81 ? 28.045 10.529 -34.345 1.00 85.00 81 CYS A O 1
ATOM 627 N N . ASP A 1 82 ? 26.507 8.999 -33.743 1.00 84.12 82 ASP A N 1
ATOM 628 C CA . ASP A 1 82 ? 25.542 9.938 -33.177 1.00 84.12 82 ASP A CA 1
ATOM 629 C C . ASP A 1 82 ? 24.756 9.237 -32.065 1.00 84.12 82 ASP A C 1
ATOM 631 O O . ASP A 1 82 ? 23.740 8.571 -32.297 1.00 84.12 82 ASP A O 1
ATOM 635 N N . THR A 1 83 ? 25.277 9.342 -30.842 1.00 85.62 83 THR A N 1
ATOM 636 C CA . THR A 1 83 ? 24.687 8.704 -29.661 1.00 85.62 83 THR A CA 1
ATOM 637 C C . THR A 1 83 ? 23.261 9.189 -29.423 1.00 85.62 83 THR A C 1
ATOM 639 O O . THR A 1 83 ? 22.391 8.373 -29.131 1.00 85.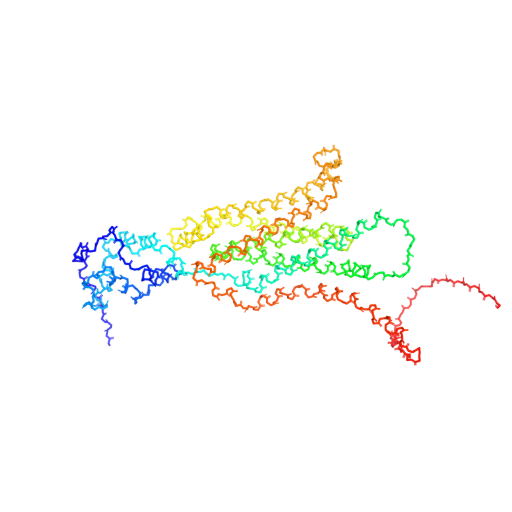62 83 THR A O 1
ATOM 642 N N . GLN A 1 84 ? 22.996 10.487 -29.605 1.00 85.56 84 GLN A N 1
ATOM 643 C CA . GLN A 1 84 ? 21.677 11.058 -29.345 1.00 85.56 84 GLN A CA 1
ATOM 644 C C . GLN A 1 84 ? 20.657 10.588 -30.378 1.00 85.56 84 GLN A C 1
ATOM 646 O O . GLN A 1 84 ? 19.580 10.129 -30.009 1.00 85.56 84 GLN A O 1
ATOM 651 N N . ARG A 1 85 ? 20.984 10.650 -31.673 1.00 84.69 85 ARG A N 1
ATOM 652 C CA . ARG A 1 85 ? 20.072 10.169 -32.719 1.00 84.69 85 ARG A CA 1
ATOM 653 C C . ARG A 1 85 ? 19.811 8.672 -32.591 1.00 84.69 85 ARG A C 1
ATOM 655 O O . ARG A 1 85 ? 18.671 8.246 -32.755 1.00 84.69 85 ARG A O 1
ATOM 662 N N . SER A 1 86 ? 20.837 7.887 -32.266 1.00 83.94 86 SER A N 1
ATOM 663 C CA . SER A 1 86 ? 20.685 6.446 -32.040 1.00 83.94 86 SER A CA 1
ATOM 664 C C . SER A 1 86 ? 19.785 6.162 -30.840 1.00 83.94 86 SER A C 1
ATOM 666 O O . SER A 1 86 ? 18.904 5.315 -30.932 1.00 83.94 86 SER A O 1
ATOM 668 N N . TYR A 1 87 ? 19.959 6.898 -29.739 1.00 86.12 87 TYR A N 1
ATOM 669 C CA . TYR A 1 87 ? 19.087 6.792 -28.573 1.00 86.12 87 TYR A CA 1
ATOM 670 C C . TYR A 1 87 ? 17.637 7.148 -28.921 1.00 86.12 87 TYR A C 1
ATOM 672 O O . TYR A 1 87 ? 16.730 6.360 -28.662 1.00 86.12 87 TYR A O 1
ATOM 680 N N . ASN A 1 88 ? 17.415 8.279 -29.591 1.00 84.75 88 ASN A N 1
ATOM 681 C CA . ASN A 1 88 ? 16.074 8.699 -29.988 1.00 84.75 88 ASN A CA 1
ATOM 682 C C . ASN A 1 88 ? 15.393 7.650 -30.880 1.00 84.75 88 ASN A C 1
ATOM 684 O O . ASN A 1 88 ? 14.215 7.363 -30.708 1.00 84.75 88 ASN A O 1
ATOM 688 N N . PHE A 1 89 ? 16.130 7.046 -31.812 1.00 85.88 89 PHE A N 1
ATOM 689 C CA . PHE A 1 89 ? 15.564 6.098 -32.768 1.00 85.88 89 PHE A CA 1
ATOM 690 C C . PHE A 1 89 ? 15.360 4.689 -32.205 1.00 85.88 89 PHE A C 1
ATOM 692 O O . PHE A 1 89 ? 14.323 4.085 -32.454 1.00 85.88 89 PHE A O 1
ATOM 699 N N . PHE A 1 90 ? 16.325 4.154 -31.453 1.00 86.12 90 PHE A N 1
ATOM 700 C CA . PHE A 1 90 ? 16.237 2.791 -30.917 1.00 86.12 90 PHE A CA 1
ATOM 701 C C . PHE A 1 90 ? 15.511 2.707 -29.582 1.00 86.12 90 PHE A C 1
ATOM 703 O O . PHE A 1 90 ? 15.074 1.617 -29.229 1.00 86.12 90 PHE A O 1
ATOM 710 N N . VAL A 1 91 ? 15.397 3.817 -28.848 1.00 86.75 91 VAL A N 1
ATOM 711 C CA . VAL A 1 91 ? 14.813 3.849 -27.504 1.00 86.75 91 VAL A CA 1
ATOM 712 C C . VAL A 1 91 ? 13.573 4.730 -27.468 1.00 86.75 91 VAL A C 1
ATOM 714 O O . VAL A 1 91 ? 12.484 4.215 -27.230 1.00 86.75 91 VAL A O 1
ATOM 717 N N . GLU A 1 92 ? 13.698 6.036 -27.718 1.00 84.88 92 GLU A N 1
ATOM 718 C CA . GLU A 1 92 ? 12.573 6.956 -27.487 1.00 84.88 92 GLU A CA 1
ATOM 719 C C . GLU A 1 92 ? 11.397 6.718 -28.436 1.00 84.88 92 GLU A C 1
ATOM 721 O O . GLU A 1 92 ? 10.252 6.652 -27.994 1.00 84.88 92 GLU A O 1
ATOM 726 N N . LEU A 1 93 ? 11.669 6.581 -29.731 1.00 86.25 93 LEU A N 1
ATOM 727 C CA . LEU A 1 93 ? 10.650 6.453 -30.765 1.00 86.25 93 LEU A CA 1
ATOM 728 C C . LEU A 1 93 ? 9.843 5.144 -30.630 1.00 86.25 93 LEU A C 1
ATOM 730 O O . LEU A 1 93 ? 8.615 5.225 -30.563 1.00 86.25 93 LEU A O 1
ATOM 734 N N . PRO A 1 94 ? 10.465 3.954 -30.501 1.00 87.19 94 PRO A N 1
ATOM 735 C CA . PRO A 1 94 ? 9.738 2.731 -30.174 1.00 87.19 94 PRO A CA 1
ATOM 736 C C . PRO A 1 94 ? 9.018 2.795 -28.828 1.00 87.19 94 PRO A C 1
ATOM 738 O O . PRO A 1 94 ? 7.894 2.320 -28.737 1.00 87.19 94 PRO A O 1
ATOM 741 N N . ALA A 1 95 ? 9.592 3.410 -27.790 1.00 83.94 95 ALA A N 1
ATOM 742 C CA . ALA A 1 95 ? 8.891 3.541 -26.512 1.00 83.94 95 ALA A CA 1
ATOM 743 C C . ALA A 1 95 ? 7.647 4.447 -26.600 1.00 83.94 95 ALA A C 1
ATOM 745 O O . ALA A 1 95 ? 6.672 4.231 -25.881 1.00 83.94 95 ALA A O 1
ATOM 746 N N . GLN A 1 96 ? 7.654 5.449 -27.484 1.00 85.00 96 GLN A N 1
ATOM 747 C CA . GLN A 1 96 ? 6.493 6.305 -27.746 1.00 85.00 96 GLN A CA 1
ATOM 748 C C . GLN A 1 96 ? 5.440 5.604 -28.614 1.00 85.00 96 GLN A C 1
ATOM 750 O O . GLN A 1 96 ? 4.250 5.700 -28.318 1.00 85.00 96 GLN A O 1
ATOM 755 N N . ASN A 1 97 ? 5.869 4.893 -29.660 1.00 88.62 97 ASN A N 1
ATOM 756 C CA . ASN A 1 97 ? 4.966 4.276 -30.635 1.00 88.62 97 ASN A CA 1
ATOM 757 C C . ASN A 1 97 ? 4.422 2.911 -30.182 1.00 88.62 97 ASN A C 1
ATOM 759 O O . ASN A 1 97 ? 3.280 2.587 -30.489 1.00 88.62 97 ASN A O 1
ATOM 763 N N . CYS A 1 98 ? 5.213 2.150 -29.426 1.00 90.62 98 CYS A N 1
ATOM 764 C CA . CYS A 1 98 ? 4.921 0.799 -28.930 1.00 90.62 98 CYS A CA 1
ATOM 765 C C . CYS A 1 98 ? 4.867 0.758 -27.395 1.00 90.62 98 CYS A C 1
ATOM 767 O O . CYS A 1 98 ? 5.280 -0.211 -26.757 1.00 90.62 98 CYS A O 1
ATOM 769 N N . GLY A 1 99 ? 4.426 1.859 -26.778 1.00 87.44 99 GLY A N 1
ATOM 770 C CA . GLY A 1 99 ? 4.413 2.023 -25.325 1.00 87.44 99 GLY A CA 1
ATOM 771 C C . GLY A 1 99 ? 3.772 0.854 -24.563 1.00 87.44 99 GLY A C 1
ATOM 772 O O . GLY A 1 99 ? 4.395 0.380 -23.617 1.00 87.44 99 GLY A O 1
ATOM 773 N N . PRO A 1 100 ? 2.574 0.360 -24.932 1.00 87.25 100 PRO A N 1
ATOM 774 C CA . PRO A 1 100 ? 1.935 -0.758 -24.236 1.00 87.25 100 PRO A CA 1
ATOM 775 C C . PRO A 1 100 ? 2.787 -2.032 -24.215 1.00 87.25 100 PRO A C 1
ATOM 777 O O . PRO A 1 100 ? 3.030 -2.576 -23.140 1.00 87.25 100 PRO A O 1
ATOM 780 N N . GLU A 1 101 ? 3.289 -2.468 -25.369 1.00 90.12 101 GLU A N 1
ATOM 781 C CA . GLU A 1 101 ? 4.080 -3.690 -25.532 1.00 90.12 101 GLU A CA 1
ATOM 782 C C . GLU A 1 101 ? 5.428 -3.559 -24.818 1.00 90.12 101 GLU A C 1
ATOM 784 O O . GLU A 1 101 ? 5.840 -4.452 -24.077 1.00 90.12 101 GLU A O 1
ATOM 789 N N . VAL A 1 102 ? 6.093 -2.405 -24.960 1.00 88.62 102 VAL A N 1
ATOM 790 C CA . VAL A 1 102 ? 7.351 -2.110 -24.260 1.00 88.62 102 VAL A CA 1
ATOM 791 C C . VAL A 1 102 ? 7.133 -2.124 -22.749 1.00 88.62 102 VAL A C 1
ATOM 793 O O . VAL A 1 102 ? 7.867 -2.798 -22.030 1.00 88.62 102 VAL A O 1
ATOM 796 N N . CYS A 1 103 ? 6.097 -1.452 -22.247 1.00 86.81 103 CYS A N 1
ATOM 797 C CA . CYS A 1 103 ? 5.780 -1.437 -20.822 1.00 86.81 103 CYS A CA 1
ATOM 798 C C . CYS A 1 103 ? 5.383 -2.821 -20.289 1.00 86.81 103 CYS A C 1
ATOM 800 O O . CYS A 1 103 ? 5.662 -3.136 -19.132 1.00 86.81 103 CYS A O 1
ATOM 802 N N . GLN A 1 104 ? 4.742 -3.649 -21.114 1.00 87.69 104 GLN A N 1
ATOM 803 C CA . GLN A 1 104 ? 4.462 -5.042 -20.789 1.00 87.69 104 GLN A CA 1
ATOM 804 C C . GLN A 1 104 ? 5.761 -5.858 -20.689 1.00 87.69 104 GLN A C 1
ATOM 806 O O . GLN A 1 104 ? 5.918 -6.643 -19.760 1.00 87.69 104 GLN A O 1
ATOM 811 N N . ALA A 1 105 ? 6.715 -5.649 -21.598 1.00 87.75 105 ALA A N 1
ATOM 812 C CA . ALA A 1 105 ? 7.985 -6.374 -21.615 1.00 87.75 105 ALA A CA 1
ATOM 813 C C . ALA A 1 105 ? 8.978 -5.939 -20.523 1.00 87.75 105 ALA A C 1
ATOM 815 O O . ALA A 1 105 ? 9.785 -6.759 -20.085 1.00 87.75 105 ALA A O 1
ATOM 816 N N . ILE A 1 106 ? 8.933 -4.679 -20.068 1.00 85.75 106 ILE A N 1
ATOM 817 C CA . ILE A 1 106 ? 9.721 -4.225 -18.906 1.00 85.75 106 ILE A CA 1
ATOM 818 C C . ILE A 1 106 ? 9.311 -5.030 -17.667 1.00 85.75 106 ILE A C 1
ATOM 820 O O . ILE A 1 106 ? 10.168 -5.516 -16.927 1.00 85.75 106 ILE A O 1
ATOM 824 N N . GLY A 1 107 ? 8.006 -5.229 -17.474 1.00 81.25 107 GLY A N 1
ATOM 825 C CA . GLY A 1 107 ? 7.478 -5.869 -16.277 1.00 81.25 107 GLY A CA 1
ATOM 826 C C . GLY A 1 107 ? 7.576 -4.973 -15.040 1.00 81.25 107 GLY A C 1
ATOM 827 O O . GLY A 1 107 ? 8.258 -3.951 -15.033 1.00 81.25 107 GLY A O 1
ATOM 828 N N . TYR A 1 108 ? 6.908 -5.367 -13.959 1.00 78.88 108 TYR A N 1
ATOM 829 C CA . TYR A 1 108 ? 7.071 -4.714 -12.661 1.00 78.88 108 TYR A CA 1
ATOM 830 C C . TYR A 1 108 ? 7.532 -5.714 -11.617 1.00 78.88 108 TYR A C 1
ATOM 832 O O . TYR A 1 108 ? 6.880 -6.733 -11.387 1.00 78.88 108 TYR A O 1
ATOM 840 N N . ASP A 1 109 ? 8.620 -5.366 -10.935 1.00 75.31 109 ASP A N 1
ATOM 841 C CA . ASP A 1 109 ? 9.030 -6.051 -9.720 1.00 75.31 109 ASP A CA 1
ATOM 842 C C . ASP A 1 109 ? 8.225 -5.477 -8.552 1.00 75.31 109 ASP A C 1
ATOM 844 O O . ASP A 1 109 ? 8.480 -4.383 -8.034 1.00 75.31 109 ASP A O 1
ATOM 848 N N . GLY A 1 110 ? 7.156 -6.200 -8.219 1.00 77.56 110 GLY A N 1
ATOM 849 C CA . GLY A 1 110 ? 6.355 -5.984 -7.025 1.00 77.56 110 GLY A CA 1
ATOM 850 C C . GLY A 1 110 ? 7.005 -6.629 -5.807 1.00 77.56 110 GLY A C 1
ATOM 851 O O . GLY A 1 110 ? 7.702 -7.633 -5.912 1.00 77.56 110 GLY A O 1
ATOM 852 N N . ASN A 1 111 ? 6.749 -6.079 -4.623 1.00 87.69 111 ASN A N 1
ATOM 853 C CA . ASN A 1 111 ? 7.175 -6.716 -3.383 1.00 87.69 111 ASN A CA 1
ATOM 854 C C . ASN A 1 111 ? 6.103 -7.718 -2.939 1.00 87.69 111 ASN A C 1
ATOM 856 O O . ASN A 1 111 ? 5.058 -7.316 -2.421 1.00 87.69 111 ASN A O 1
ATOM 860 N N . ALA A 1 112 ? 6.361 -9.016 -3.111 1.00 89.75 112 ALA A N 1
ATOM 861 C CA . ALA A 1 112 ? 5.424 -10.070 -2.726 1.00 89.75 112 ALA A CA 1
ATOM 862 C C . ALA A 1 112 ? 5.049 -10.027 -1.229 1.00 89.75 112 ALA A C 1
ATOM 864 O O . ALA A 1 112 ? 3.920 -10.363 -0.876 1.00 89.75 112 ALA A O 1
ATOM 865 N N . ASP A 1 113 ? 5.931 -9.554 -0.347 1.00 90.75 113 ASP A N 1
ATOM 866 C CA . ASP A 1 113 ? 5.665 -9.446 1.096 1.00 90.75 113 ASP A CA 1
ATOM 867 C C . ASP A 1 113 ? 4.798 -8.233 1.475 1.00 90.75 113 ASP A C 1
ATOM 869 O O . ASP A 1 113 ? 4.440 -8.061 2.639 1.00 90.75 113 ASP A O 1
ATOM 873 N N . ILE A 1 114 ? 4.429 -7.395 0.503 1.00 91.81 114 ILE A N 1
ATOM 874 C CA . ILE A 1 114 ? 3.546 -6.234 0.691 1.00 91.81 114 ILE A CA 1
ATOM 875 C C . ILE A 1 114 ? 2.305 -6.353 -0.194 1.00 91.81 114 ILE A C 1
ATOM 877 O O . ILE A 1 114 ? 1.183 -6.171 0.267 1.00 91.81 114 ILE A O 1
ATOM 881 N N . ALA A 1 115 ? 2.506 -6.664 -1.470 1.00 92.69 115 ALA A N 1
ATOM 882 C CA . ALA A 1 115 ? 1.470 -6.692 -2.491 1.00 92.69 115 ALA A CA 1
ATOM 883 C C . ALA A 1 115 ? 1.026 -8.100 -2.890 1.00 92.69 115 ALA A C 1
ATOM 885 O O . ALA A 1 115 ? 0.036 -8.247 -3.599 1.00 92.69 115 ALA A O 1
ATOM 886 N N . GLY A 1 116 ? 1.710 -9.149 -2.435 1.00 92.56 116 GLY A N 1
ATOM 887 C CA . GLY A 1 116 ? 1.395 -10.506 -2.861 1.00 92.56 116 GLY A CA 1
ATOM 888 C C . GLY A 1 116 ? 0.036 -11.014 -2.381 1.00 92.56 116 GLY A C 1
ATOM 889 O O . GLY A 1 116 ? -0.586 -10.470 -1.463 1.00 92.56 116 GLY A O 1
ATOM 890 N N . ILE A 1 117 ? -0.419 -12.107 -2.995 1.00 92.75 117 ILE A N 1
ATOM 891 C CA . ILE A 1 117 ? -1.758 -12.667 -2.765 1.00 92.75 117 ILE A CA 1
ATOM 892 C C . ILE A 1 117 ? -2.039 -12.970 -1.287 1.00 92.75 117 ILE A C 1
ATOM 894 O O . ILE A 1 117 ? -3.132 -12.688 -0.795 1.00 92.75 117 ILE A O 1
ATOM 898 N N . GLY A 1 118 ? -1.047 -13.475 -0.547 1.00 94.56 118 GLY A N 1
ATOM 899 C CA . GLY A 1 118 ? -1.194 -13.726 0.883 1.00 94.56 118 GLY A CA 1
ATOM 900 C C . GLY A 1 118 ? -1.392 -12.443 1.691 1.00 94.56 118 GLY A C 1
ATOM 901 O O . GLY A 1 118 ? -2.221 -12.421 2.597 1.00 94.56 118 GLY A O 1
ATOM 902 N N . MET A 1 119 ? -0.727 -11.344 1.318 1.00 96.12 119 MET A N 1
ATOM 903 C CA . MET A 1 119 ? -0.918 -10.047 1.978 1.00 96.12 119 MET A CA 1
ATOM 904 C C . MET A 1 119 ? -2.308 -9.472 1.728 1.00 96.12 119 MET A C 1
ATOM 906 O O . MET A 1 119 ? -2.919 -8.947 2.656 1.00 96.12 119 MET A O 1
ATOM 910 N N . VAL A 1 120 ? -2.860 -9.644 0.523 1.00 95.75 120 VAL A N 1
ATOM 911 C CA . VAL A 1 120 ? -4.254 -9.265 0.239 1.00 95.75 120 VAL A CA 1
ATOM 912 C C . VAL A 1 120 ? -5.214 -9.975 1.196 1.00 95.75 120 VAL A C 1
ATOM 914 O O . VAL A 1 120 ? -6.103 -9.336 1.761 1.00 95.75 120 VAL A O 1
ATOM 917 N N . VAL A 1 121 ? -5.009 -11.273 1.449 1.00 96.69 121 VAL A N 1
ATOM 918 C CA . VAL A 1 121 ? -5.810 -12.022 2.431 1.00 96.69 121 VAL A CA 1
ATOM 919 C C . VAL A 1 121 ? -5.641 -11.445 3.839 1.00 96.69 121 VAL A C 1
ATOM 921 O O . VAL A 1 121 ? -6.635 -11.273 4.543 1.00 96.69 121 VAL A O 1
ATOM 924 N N . VAL A 1 122 ? -4.417 -11.091 4.246 1.00 97.56 122 VAL A N 1
ATOM 925 C CA . VAL A 1 122 ? -4.148 -10.457 5.551 1.00 97.56 122 VAL A CA 1
ATOM 926 C C . VAL A 1 122 ? -4.914 -9.139 5.694 1.00 97.56 122 VAL A C 1
ATOM 928 O O . VAL A 1 122 ? -5.555 -8.933 6.725 1.00 97.56 122 VAL A O 1
ATOM 931 N N . TYR A 1 123 ? -4.913 -8.283 4.667 1.00 97.88 123 TYR A N 1
ATOM 932 C CA . TYR A 1 123 ? -5.643 -7.011 4.674 1.00 97.88 123 TYR A CA 1
ATOM 933 C C . TYR A 1 123 ? -7.159 -7.212 4.740 1.00 97.88 123 TYR A C 1
ATOM 935 O O . TYR A 1 123 ? -7.851 -6.548 5.511 1.00 97.88 123 TYR A O 1
ATOM 943 N N . VAL A 1 124 ? -7.695 -8.168 3.979 1.00 97.31 124 VAL A N 1
ATOM 944 C CA . VAL A 1 124 ? -9.124 -8.503 4.033 1.00 97.31 124 VAL A CA 1
ATOM 945 C C . VAL A 1 124 ? -9.509 -9.034 5.417 1.00 97.31 124 VAL A C 1
ATOM 947 O O . VAL A 1 124 ? -10.546 -8.639 5.952 1.00 97.31 124 VAL A O 1
ATOM 950 N N . LEU A 1 125 ? -8.675 -9.877 6.033 1.00 97.38 125 LEU A N 1
ATOM 951 C CA . LEU A 1 125 ? -8.899 -10.365 7.396 1.00 97.38 125 LEU A CA 1
ATOM 952 C C . LEU A 1 125 ? -8.872 -9.229 8.423 1.00 97.38 125 LEU A C 1
ATOM 954 O O . LEU A 1 125 ? -9.769 -9.169 9.264 1.00 97.38 125 LEU A O 1
ATOM 958 N N . GLU A 1 126 ? -7.908 -8.309 8.334 1.00 97.81 126 GLU A N 1
ATOM 959 C CA . GLU A 1 126 ? -7.851 -7.116 9.189 1.00 97.81 126 GLU A CA 1
ATOM 960 C C . GLU A 1 126 ? -9.151 -6.313 9.103 1.00 97.81 126 GLU A C 1
ATOM 962 O O . GLU A 1 126 ? -9.752 -5.982 10.128 1.00 97.81 126 GLU A O 1
ATOM 967 N N . PHE A 1 127 ? -9.615 -6.049 7.879 1.00 97.62 127 PHE A N 1
ATOM 968 C CA . PHE A 1 127 ? -10.844 -5.307 7.621 1.00 97.62 127 PHE A CA 1
ATOM 969 C C . PHE A 1 127 ? -12.073 -6.008 8.208 1.00 97.62 127 PHE A C 1
ATOM 971 O O . PHE A 1 127 ? -12.846 -5.394 8.947 1.00 97.62 127 PHE A O 1
ATOM 978 N N . VAL A 1 128 ? -12.253 -7.298 7.910 1.00 97.38 128 VAL A N 1
ATOM 979 C CA . VAL A 1 128 ? -13.406 -8.077 8.385 1.00 97.38 128 VAL A CA 1
ATOM 980 C C . VAL A 1 128 ? -13.414 -8.149 9.909 1.00 97.38 128 VAL A C 1
ATOM 982 O O . VAL A 1 128 ? -14.446 -7.881 10.526 1.00 97.38 128 VAL A O 1
ATOM 985 N N . LEU A 1 129 ? -12.274 -8.451 10.536 1.00 97.00 129 LEU A N 1
ATOM 986 C CA . LEU A 1 129 ? -12.167 -8.492 11.992 1.00 97.00 129 LEU A CA 1
ATOM 987 C C . LEU A 1 129 ? -12.461 -7.116 12.602 1.00 97.00 129 LEU A C 1
ATOM 989 O O . LEU A 1 129 ? -13.294 -7.028 13.506 1.00 97.00 129 LEU A O 1
ATOM 993 N N . ALA A 1 130 ? -11.866 -6.038 12.080 1.00 96.56 130 ALA A N 1
ATOM 994 C CA . ALA A 1 130 ? -12.126 -4.677 12.548 1.00 96.56 130 ALA A CA 1
ATOM 995 C C . ALA A 1 130 ? -13.622 -4.333 12.485 1.00 96.56 130 ALA A C 1
ATOM 997 O O . ALA A 1 130 ? -14.181 -3.837 13.467 1.00 96.56 130 ALA A O 1
ATOM 998 N N . LEU A 1 131 ? -14.295 -4.650 11.374 1.00 96.12 131 LEU A N 1
ATOM 999 C CA . LEU A 1 131 ? -15.734 -4.442 11.233 1.00 96.12 131 LEU A CA 1
ATOM 1000 C C . LEU A 1 131 ? -16.546 -5.250 12.246 1.00 96.12 131 LEU A C 1
ATOM 1002 O O . LEU A 1 131 ? -17.472 -4.700 12.839 1.00 96.12 131 LEU A O 1
ATOM 1006 N N . LEU A 1 132 ? -16.206 -6.518 12.485 1.00 95.44 132 LEU A N 1
ATOM 1007 C CA . LEU A 1 132 ? -16.907 -7.354 13.464 1.00 95.44 132 LEU A CA 1
ATOM 1008 C C . LEU A 1 132 ? -16.754 -6.807 14.895 1.00 95.44 132 LEU A C 1
ATOM 1010 O O . LEU A 1 132 ? -17.748 -6.684 15.622 1.00 95.44 132 LEU A O 1
ATOM 1014 N N . TYR A 1 133 ? -15.545 -6.403 15.300 1.00 95.00 133 TYR A N 1
ATOM 1015 C CA . TYR A 1 133 ? -15.312 -5.774 16.610 1.00 95.00 133 TYR A CA 1
ATOM 1016 C C . TYR A 1 133 ? -16.066 -4.444 16.756 1.00 95.00 133 TYR A C 1
ATOM 1018 O O . TYR A 1 133 ? -16.639 -4.153 17.808 1.00 95.00 133 TYR A O 1
ATOM 1026 N N . LEU A 1 134 ? -16.116 -3.633 15.700 1.00 93.25 134 LEU A N 1
ATOM 1027 C CA . LEU A 1 134 ? -16.842 -2.364 15.721 1.00 93.25 134 LEU A CA 1
ATOM 1028 C C . LEU A 1 134 ? -18.359 -2.572 15.744 1.00 93.25 134 LEU A C 1
ATOM 1030 O O . LEU A 1 134 ? -19.048 -1.940 16.546 1.00 93.25 134 LEU A O 1
ATOM 1034 N N . ALA A 1 135 ? -18.882 -3.484 14.924 1.00 92.25 135 ALA A N 1
ATOM 1035 C CA . ALA A 1 135 ? -20.302 -3.815 14.876 1.00 92.25 135 ALA A CA 1
ATOM 1036 C C . ALA A 1 135 ? -20.797 -4.315 16.237 1.00 92.25 135 ALA A C 1
ATOM 1038 O O . ALA A 1 135 ? -21.789 -3.802 16.761 1.00 92.25 135 ALA A O 1
ATOM 1039 N N . THR A 1 136 ? -20.069 -5.246 16.863 1.00 90.06 136 THR A N 1
ATOM 1040 C CA . THR A 1 136 ? -20.419 -5.736 18.203 1.00 90.06 136 THR A CA 1
ATOM 1041 C C . THR A 1 136 ? -20.423 -4.622 19.246 1.00 90.06 136 THR A C 1
ATOM 1043 O O . THR A 1 136 ? -21.346 -4.574 20.059 1.00 90.06 136 THR A O 1
ATOM 1046 N N . PHE A 1 137 ? -19.476 -3.679 19.190 1.00 86.06 137 PHE A N 1
ATOM 1047 C CA . PHE A 1 137 ? -19.440 -2.525 20.091 1.00 86.06 137 PHE A CA 1
ATOM 1048 C C . PHE A 1 137 ? -20.606 -1.543 19.890 1.00 86.06 137 PHE A C 1
ATOM 1050 O O . PHE A 1 137 ? -21.191 -1.069 20.868 1.00 86.06 137 PHE A O 1
ATOM 1057 N N . PHE A 1 138 ? -20.978 -1.228 18.648 1.00 84.81 138 PHE A N 1
ATOM 1058 C CA . PHE A 1 138 ? -22.085 -0.301 18.389 1.00 84.81 138 PHE A CA 1
ATOM 1059 C C . PHE A 1 138 ? -23.446 -0.905 18.752 1.00 84.81 138 PHE A C 1
ATOM 1061 O O . PHE A 1 138 ? -24.250 -0.228 19.402 1.00 84.81 138 PHE A O 1
ATOM 1068 N N . LEU A 1 139 ? -23.670 -2.186 18.436 1.00 83.50 139 LEU A N 1
ATOM 1069 C CA . LEU A 1 139 ? -24.872 -2.926 18.844 1.00 83.50 139 LEU A CA 1
ATOM 1070 C C . LEU A 1 139 ? -25.002 -2.981 20.375 1.00 83.50 139 LEU A C 1
ATOM 1072 O O . LEU A 1 139 ? -26.074 -2.758 20.941 1.00 83.50 139 LEU A O 1
ATOM 1076 N N . SER A 1 140 ? -23.875 -3.195 21.054 1.00 78.50 140 SER A N 1
ATOM 1077 C CA . SER A 1 140 ? -23.738 -3.188 22.513 1.00 78.50 140 SER A CA 1
ATOM 1078 C C . SER A 1 140 ? -24.271 -1.905 23.161 1.00 78.50 140 SER A C 1
ATOM 1080 O O . SER A 1 140 ? -24.982 -1.945 24.173 1.00 78.50 140 SER A O 1
ATOM 1082 N N . ARG A 1 141 ? -23.942 -0.759 22.560 1.00 74.94 141 ARG A N 1
ATOM 1083 C CA . ARG A 1 141 ? -24.239 0.569 23.099 1.00 74.94 141 ARG A CA 1
ATOM 1084 C C . ARG A 1 141 ? -25.678 1.005 22.832 1.00 74.94 141 ARG A C 1
ATOM 1086 O O . ARG A 1 141 ? -26.246 1.731 23.646 1.00 74.94 141 ARG A O 1
ATOM 1093 N N . GLN A 1 142 ? -26.262 0.560 21.720 1.00 67.69 142 GLN A N 1
ATOM 1094 C CA . GLN A 1 142 ? -27.682 0.767 21.426 1.00 67.69 142 GLN A CA 1
ATOM 1095 C C . GLN A 1 142 ? -28.574 -0.069 22.350 1.00 67.69 142 GLN A C 1
ATOM 1097 O O . GLN A 1 142 ? -29.533 0.464 22.901 1.00 67.69 142 GLN A O 1
ATOM 1102 N N . SER A 1 143 ? -28.212 -1.331 22.606 1.00 57.69 143 SER A N 1
ATOM 1103 C CA . SER A 1 143 ? -28.976 -2.212 23.501 1.00 57.69 143 SER A CA 1
ATOM 1104 C C . SER A 1 143 ? -29.062 -1.664 24.935 1.00 57.69 143 SER A C 1
ATOM 1106 O O . SER A 1 143 ? -30.139 -1.675 25.525 1.00 57.69 143 SER A O 1
ATOM 1108 N N . PHE A 1 144 ? -27.988 -1.062 25.463 1.00 53.72 144 PHE A N 1
ATOM 1109 C CA . PHE A 1 144 ? -27.988 -0.480 26.816 1.00 53.72 144 PHE A CA 1
ATOM 1110 C C . PHE A 1 144 ? -28.915 0.743 26.973 1.00 53.72 144 PHE A C 1
ATOM 1112 O O . PHE A 1 144 ? -29.274 1.099 28.090 1.00 53.72 144 PHE A O 1
ATOM 1119 N N . ARG A 1 145 ? -29.322 1.399 25.874 1.00 53.97 145 ARG A N 1
ATOM 1120 C CA . ARG A 1 145 ? -30.291 2.511 25.918 1.00 53.97 145 ARG A CA 1
ATOM 1121 C C . ARG A 1 145 ? -31.749 2.055 25.878 1.00 53.97 145 ARG A C 1
ATOM 1123 O O . ARG A 1 145 ? -32.613 2.854 26.214 1.00 53.97 145 ARG A O 1
ATOM 1130 N N . ILE A 1 146 ? -32.021 0.819 25.458 1.00 53.81 146 ILE A N 1
ATOM 1131 C CA . ILE A 1 146 ? -33.387 0.333 25.209 1.00 53.81 146 ILE A CA 1
ATOM 1132 C C . ILE A 1 146 ? -33.916 -0.508 26.381 1.00 53.81 146 ILE A C 1
ATOM 1134 O O . ILE A 1 146 ? -35.121 -0.557 26.596 1.00 53.81 146 ILE A O 1
ATOM 1138 N N . THR A 1 147 ? -33.052 -1.110 27.201 1.00 44.75 147 THR A N 1
ATOM 1139 C CA . THR A 1 147 ? -33.487 -2.002 28.289 1.00 44.75 147 THR A CA 1
ATOM 1140 C C . THR A 1 147 ? -33.043 -1.517 29.666 1.00 44.75 147 THR A C 1
ATOM 1142 O O . THR A 1 147 ? -32.041 -1.975 30.208 1.00 44.75 147 THR A O 1
ATOM 1145 N N . ALA A 1 148 ? -33.858 -0.647 30.266 1.00 48.09 148 ALA A N 1
ATOM 1146 C CA . ALA A 1 148 ? -34.014 -0.536 31.718 1.00 48.09 148 ALA A CA 1
ATOM 1147 C C . ALA A 1 148 ? -34.977 -1.637 32.219 1.00 48.09 148 ALA A C 1
ATOM 1149 O O . ALA A 1 148 ? -35.997 -1.357 32.841 1.00 48.09 148 ALA A O 1
ATOM 1150 N N . CYS A 1 149 ? -34.706 -2.895 31.864 1.00 49.75 149 CYS A N 1
ATOM 1151 C CA . CYS A 1 149 ? -35.500 -4.053 32.276 1.00 49.75 149 CYS A CA 1
ATOM 1152 C C . CYS A 1 149 ? -34.607 -5.055 33.016 1.00 49.75 149 CYS A C 1
ATOM 1154 O O . CYS A 1 149 ? -33.413 -5.136 32.711 1.00 49.75 149 CYS A O 1
ATOM 1156 N N . PRO A 1 150 ? -35.158 -5.777 34.008 1.00 52.25 150 PRO A N 1
ATOM 1157 C CA . PRO A 1 150 ? -34.379 -6.617 34.904 1.00 52.25 150 PRO A CA 1
ATOM 1158 C C . PRO A 1 150 ? -33.655 -7.738 34.140 1.00 52.25 150 PRO A C 1
ATOM 1160 O O . PRO A 1 150 ? -34.152 -8.215 33.115 1.00 52.25 150 PRO A O 1
ATOM 1163 N N . PRO A 1 151 ? -32.468 -8.151 34.616 1.00 51.56 151 PRO A N 1
ATOM 1164 C CA . PRO A 1 151 ? -31.660 -9.172 33.968 1.00 51.56 151 PRO A CA 1
ATOM 1165 C C . PRO A 1 151 ? -32.406 -10.508 33.974 1.00 51.56 151 PRO A C 1
ATOM 1167 O O . PRO A 1 151 ? -32.565 -11.133 35.018 1.00 51.56 151 PRO A O 1
ATOM 1170 N N . ASN A 1 152 ? -32.850 -10.958 32.801 1.00 52.75 152 ASN A N 1
ATOM 1171 C CA . ASN A 1 152 ? -33.316 -12.329 32.631 1.00 52.75 152 ASN A CA 1
ATOM 1172 C C . ASN A 1 152 ? -32.074 -13.255 32.663 1.00 52.75 152 ASN A C 1
ATOM 1174 O O . ASN A 1 152 ? -31.122 -12.987 31.920 1.00 52.75 152 ASN A O 1
ATOM 1178 N N . PRO A 1 153 ? -32.018 -14.293 33.522 1.00 51.88 153 PRO A N 1
ATOM 1179 C CA . PRO A 1 153 ? -30.818 -15.115 33.732 1.00 51.88 153 PRO A CA 1
ATOM 1180 C C . PRO A 1 153 ? -30.432 -16.009 32.542 1.00 51.88 153 PRO A C 1
ATOM 1182 O O . PRO A 1 153 ? -29.318 -16.539 32.506 1.00 51.88 153 PRO A O 1
ATOM 1185 N N . GLU A 1 154 ? -31.288 -16.139 31.529 1.00 52.75 154 GLU A N 1
ATOM 1186 C CA . GLU A 1 154 ? -30.938 -16.832 30.293 1.00 52.75 154 GLU A CA 1
ATOM 1187 C C . GLU A 1 154 ? -30.088 -15.929 29.393 1.00 52.75 154 GLU A C 1
ATOM 1189 O O . GLU A 1 154 ? -30.578 -15.097 28.625 1.00 52.75 154 GLU A O 1
ATOM 1194 N N . ARG A 1 155 ? -28.765 -16.094 29.505 1.00 59.75 155 ARG A N 1
ATOM 1195 C CA . ARG A 1 155 ? -27.784 -15.459 28.620 1.00 59.75 155 ARG A CA 1
ATOM 1196 C C . ARG A 1 155 ? -28.078 -15.840 27.174 1.00 59.75 155 ARG A C 1
ATOM 1198 O O . ARG A 1 155 ? -27.668 -16.898 26.697 1.00 59.75 155 ARG A O 1
ATOM 1205 N N . THR A 1 156 ? -28.743 -14.942 26.460 1.00 76.00 156 THR A N 1
ATOM 1206 C CA . THR A 1 156 ? -28.965 -15.050 25.020 1.00 76.00 156 THR A CA 1
ATOM 1207 C C . THR A 1 156 ? -27.615 -15.242 24.327 1.00 76.00 156 THR A C 1
ATOM 1209 O O . THR A 1 156 ? -26.623 -14.611 24.703 1.00 76.00 156 THR A O 1
ATOM 1212 N N . ILE A 1 157 ? -27.565 -16.083 23.290 1.00 81.50 157 ILE A N 1
ATOM 1213 C CA . ILE A 1 157 ? -26.359 -16.358 22.481 1.00 81.50 157 ILE A CA 1
ATOM 1214 C C . ILE A 1 157 ? -25.622 -15.056 22.103 1.00 81.50 157 ILE A C 1
ATOM 1216 O O . ILE A 1 157 ? -24.393 -14.995 22.136 1.00 81.50 157 ILE A O 1
ATOM 1220 N N . LEU A 1 158 ? -26.372 -13.980 21.852 1.00 82.12 158 LEU A N 1
ATOM 1221 C CA . LEU A 1 158 ? -25.854 -12.645 21.561 1.00 82.12 158 LEU A CA 1
ATOM 1222 C C . LEU A 1 158 ? -24.970 -12.051 22.676 1.00 82.12 158 LEU A C 1
ATOM 1224 O O . LEU A 1 158 ? -23.927 -11.470 22.379 1.00 82.12 158 LEU A O 1
ATOM 1228 N N . GLN A 1 159 ? -25.337 -12.209 23.952 1.00 82.12 159 GLN A N 1
ATOM 1229 C CA . GLN A 1 159 ? -24.522 -11.735 25.080 1.00 82.12 159 GLN A CA 1
ATOM 1230 C C . GLN A 1 159 ? -23.196 -12.497 25.173 1.00 82.12 159 GLN A C 1
ATOM 1232 O O . GLN A 1 159 ? -22.166 -11.918 25.517 1.00 82.12 159 GLN A O 1
ATOM 1237 N N . ARG A 1 160 ? -23.207 -13.791 24.828 1.00 83.38 160 ARG A N 1
ATOM 1238 C CA . ARG A 1 160 ? -22.000 -14.624 24.793 1.00 83.38 160 ARG A CA 1
ATOM 1239 C C . ARG A 1 160 ? -21.064 -14.198 23.669 1.00 83.38 160 ARG A C 1
ATOM 1241 O O . ARG A 1 160 ? -19.881 -14.000 23.926 1.00 83.38 160 ARG A O 1
ATOM 1248 N N . ILE A 1 161 ? -21.605 -14.000 22.465 1.00 88.56 161 ILE A N 1
ATOM 1249 C CA . ILE A 1 161 ? -20.850 -13.471 21.323 1.00 88.56 161 ILE A CA 1
ATOM 1250 C C . ILE A 1 161 ? -20.217 -12.136 21.709 1.00 88.56 161 ILE A C 1
ATOM 1252 O O . ILE A 1 161 ? -19.003 -11.979 21.627 1.00 88.56 161 ILE A O 1
ATOM 1256 N N . ARG A 1 162 ? -21.016 -11.208 22.239 1.00 87.25 162 ARG A N 1
ATOM 1257 C CA . ARG A 1 162 ? -20.536 -9.905 22.704 1.00 87.25 162 ARG A CA 1
ATOM 1258 C C . ARG A 1 162 ? -19.392 -10.026 23.714 1.00 87.25 162 ARG A C 1
ATOM 1260 O O . ARG A 1 162 ? -18.361 -9.391 23.526 1.00 87.25 162 ARG A O 1
ATOM 1267 N N . SER A 1 163 ? -19.553 -10.847 24.752 1.00 86.12 163 SER A N 1
ATOM 1268 C CA . SER A 1 163 ? -18.519 -11.051 25.775 1.00 86.12 163 SER A CA 1
ATOM 1269 C C . SER A 1 163 ? -17.221 -11.602 25.179 1.00 86.12 163 SER A C 1
ATOM 1271 O O . SER A 1 163 ? -16.140 -11.218 25.624 1.00 86.12 163 SER A O 1
ATOM 1273 N N . ALA A 1 164 ? -17.303 -12.476 24.173 1.00 91.06 164 ALA A N 1
ATOM 1274 C CA . ALA A 1 164 ? -16.128 -13.022 23.504 1.00 91.06 164 ALA A CA 1
ATOM 1275 C C . ALA A 1 164 ? -15.391 -11.971 22.659 1.00 91.06 164 ALA A C 1
ATOM 1277 O O . ALA A 1 164 ? -14.162 -11.888 22.720 1.00 91.06 164 ALA A O 1
ATOM 1278 N N . PHE A 1 165 ? -16.122 -11.114 21.938 1.00 92.62 165 PHE A N 1
ATOM 1279 C CA . PHE A 1 165 ? -15.532 -9.982 21.215 1.00 92.62 165 PHE A CA 1
ATOM 1280 C C . PHE A 1 165 ? -14.926 -8.949 22.179 1.00 92.62 165 PHE A C 1
ATOM 1282 O O . PHE A 1 165 ? -13.792 -8.524 21.990 1.00 92.62 165 PHE A O 1
ATOM 1289 N N . GLU A 1 166 ? -15.610 -8.591 23.267 1.00 88.50 166 GLU A N 1
ATOM 1290 C CA . GLU A 1 166 ? -15.062 -7.659 24.266 1.00 88.50 166 GLU A CA 1
ATOM 1291 C C . GLU A 1 166 ? -13.774 -8.200 24.920 1.00 88.50 166 GLU A C 1
ATOM 1293 O O . GLU A 1 166 ? -12.840 -7.435 25.166 1.00 88.50 166 GLU A O 1
ATOM 1298 N N . THR A 1 167 ? -13.691 -9.516 25.147 1.00 89.38 167 THR A N 1
ATOM 1299 C CA . THR A 1 167 ? -12.519 -10.158 25.771 1.00 89.38 167 THR A CA 1
ATOM 1300 C C . THR A 1 167 ? -11.336 -10.278 24.807 1.00 89.38 167 THR A C 1
ATOM 1302 O O . THR A 1 167 ? -10.204 -9.986 25.189 1.00 89.38 167 THR A O 1
ATOM 1305 N N . SER A 1 168 ? -11.582 -10.665 23.552 1.00 94.31 168 SER A N 1
ATOM 1306 C CA . SER A 1 168 ? -10.534 -10.850 22.531 1.00 94.31 168 SER A CA 1
ATOM 1307 C C . SER A 1 168 ? -10.065 -9.550 21.868 1.00 94.31 168 SER A C 1
ATOM 1309 O O . SER A 1 168 ? -9.005 -9.533 21.245 1.00 94.31 168 SER A O 1
ATOM 1311 N N . PHE A 1 169 ? -10.798 -8.441 22.031 1.00 93.38 169 PHE A N 1
ATOM 1312 C CA . PHE A 1 169 ? -10.468 -7.155 21.406 1.00 93.38 169 PHE A CA 1
ATOM 1313 C C . PHE A 1 169 ? -9.049 -6.669 21.727 1.00 93.38 169 PHE A C 1
ATOM 1315 O O . PHE A 1 169 ? -8.385 -6.084 20.875 1.00 93.38 169 PHE A O 1
ATOM 1322 N N . GLY A 1 170 ? -8.576 -6.910 22.955 1.00 91.50 170 GLY A N 1
ATOM 1323 C CA . GLY A 1 170 ? -7.230 -6.516 23.361 1.00 91.50 170 GLY A CA 1
ATOM 1324 C C . GLY A 1 170 ? -6.141 -7.156 22.500 1.00 91.50 170 GLY A C 1
ATOM 1325 O O . GLY A 1 170 ? -5.226 -6.445 22.099 1.00 91.50 170 GLY A O 1
ATOM 1326 N N . GLU A 1 171 ? -6.282 -8.447 22.197 1.00 94.00 171 GLU A N 1
ATOM 1327 C CA . GLU A 1 171 ? -5.338 -9.208 21.371 1.00 94.00 171 GLU A CA 1
ATOM 1328 C C . GLU A 1 171 ? -5.425 -8.783 19.904 1.00 94.00 171 GLU A C 1
ATOM 1330 O O . GLU A 1 171 ? -4.403 -8.560 19.264 1.00 94.00 171 GLU A O 1
ATOM 1335 N N . PHE A 1 172 ? -6.641 -8.576 19.383 1.00 95.62 172 PHE A N 1
ATOM 1336 C CA . PHE A 1 172 ? -6.836 -8.063 18.024 1.00 95.62 172 PHE A CA 1
ATOM 1337 C C . PHE A 1 172 ? -6.185 -6.691 17.824 1.00 95.62 172 PHE A C 1
ATOM 1339 O O . PHE A 1 172 ? -5.474 -6.474 16.847 1.00 95.62 172 PHE A O 1
ATOM 1346 N N . HIS A 1 173 ? -6.418 -5.757 18.747 1.00 94.56 173 HIS A N 1
ATOM 1347 C CA . HIS A 1 173 ? -5.894 -4.401 18.618 1.00 94.56 173 HIS A CA 1
ATOM 1348 C C . HIS A 1 173 ? -4.366 -4.358 18.772 1.00 94.56 173 HIS A C 1
ATOM 1350 O O . HIS A 1 173 ? -3.708 -3.602 18.059 1.00 94.56 173 HIS A O 1
ATOM 1356 N N . ASP A 1 174 ? -3.796 -5.177 19.665 1.00 93.38 174 ASP A N 1
ATOM 1357 C CA . ASP A 1 174 ? -2.341 -5.301 19.806 1.00 93.38 174 ASP A CA 1
ATOM 1358 C C . ASP A 1 174 ? -1.720 -5.940 18.541 1.00 93.38 174 ASP A C 1
ATOM 1360 O O . ASP A 1 174 ? -0.696 -5.456 18.057 1.00 93.38 174 ASP A O 1
ATOM 1364 N N . ALA A 1 175 ? -2.377 -6.937 17.935 1.00 96.00 175 ALA A N 1
ATOM 1365 C CA . ALA A 1 175 ? -1.972 -7.527 16.657 1.00 96.00 175 ALA A CA 1
ATOM 1366 C C . ALA A 1 175 ? -2.026 -6.520 15.493 1.00 9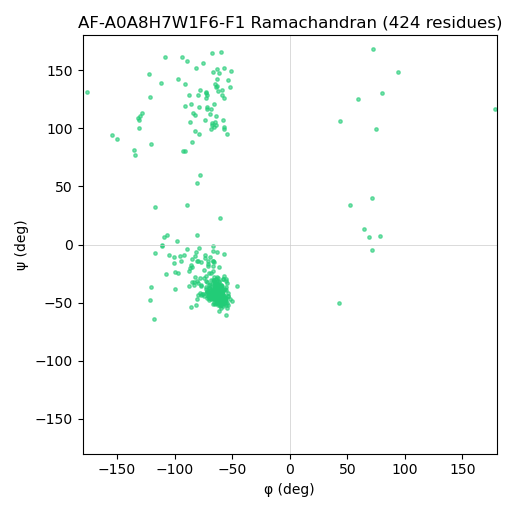6.00 175 ALA A C 1
ATOM 1368 O O . ALA A 1 175 ? -1.041 -6.370 14.772 1.00 96.00 175 ALA A O 1
ATOM 1369 N N . ALA A 1 176 ? -3.125 -5.770 15.346 1.00 96.25 176 ALA A N 1
ATOM 1370 C CA . ALA A 1 176 ? -3.270 -4.741 14.310 1.00 96.25 176 ALA A CA 1
ATOM 1371 C C . ALA A 1 176 ? -2.219 -3.626 14.450 1.00 96.25 176 ALA A C 1
ATOM 1373 O O . ALA A 1 176 ? -1.673 -3.137 13.464 1.00 96.25 176 ALA A O 1
ATOM 1374 N N . MET A 1 177 ? -1.888 -3.248 15.686 1.00 94.44 177 MET A N 1
ATOM 1375 C CA . MET A 1 177 ? -0.830 -2.281 15.977 1.00 94.44 177 MET A CA 1
ATOM 1376 C C . MET A 1 177 ? 0.547 -2.782 15.523 1.00 94.44 177 MET A C 1
ATOM 1378 O O . MET A 1 177 ? 1.276 -2.038 14.866 1.00 94.44 177 MET A O 1
ATOM 1382 N N . ILE A 1 178 ? 0.903 -4.027 15.861 1.00 94.75 178 ILE A N 1
ATOM 1383 C CA . ILE A 1 178 ? 2.172 -4.646 15.445 1.00 94.75 178 ILE A CA 1
ATOM 1384 C C . ILE A 1 178 ? 2.217 -4.781 13.923 1.00 94.75 178 ILE A C 1
ATOM 1386 O O . ILE A 1 178 ? 3.226 -4.444 13.311 1.00 94.75 178 ILE A O 1
ATOM 1390 N N . PHE A 1 179 ? 1.118 -5.209 13.303 1.00 96.38 179 PHE A N 1
ATOM 1391 C CA . PHE A 1 179 ? 1.018 -5.329 11.855 1.00 96.38 179 PHE A CA 1
ATOM 1392 C C . PHE A 1 179 ? 1.222 -3.980 11.151 1.00 96.38 179 PHE A C 1
ATOM 1394 O O . PHE A 1 179 ? 2.084 -3.859 10.280 1.00 96.38 179 PHE A O 1
ATOM 1401 N N . CYS A 1 180 ? 0.518 -2.934 11.593 1.00 96.25 180 CYS A N 1
ATOM 1402 C CA . CYS A 1 180 ? 0.683 -1.579 11.070 1.00 96.25 180 CYS A CA 1
ATOM 1403 C C . CYS A 1 180 ? 2.121 -1.064 11.249 1.00 96.25 180 CYS A C 1
ATOM 1405 O O . CYS A 1 180 ? 2.669 -0.438 10.344 1.00 96.25 180 CYS A O 1
ATOM 1407 N N . PHE A 1 181 ? 2.745 -1.323 12.401 1.00 95.44 181 PHE A N 1
ATOM 1408 C CA . PHE A 1 181 ? 4.139 -0.958 12.655 1.00 95.44 181 PHE A CA 1
ATOM 1409 C C . PHE A 1 181 ? 5.100 -1.656 11.681 1.00 95.44 181 PHE A C 1
ATOM 1411 O O . PHE A 1 181 ? 5.955 -0.998 11.089 1.00 95.44 181 PHE A O 1
ATOM 1418 N N . SER A 1 182 ? 4.928 -2.962 11.464 1.00 95.75 182 SER A N 1
ATOM 1419 C CA . SER A 1 182 ? 5.745 -3.743 10.530 1.00 95.75 182 SER A CA 1
ATOM 1420 C C . SER A 1 182 ? 5.626 -3.234 9.093 1.00 95.75 182 SER A C 1
ATOM 1422 O O . SER A 1 182 ? 6.644 -3.044 8.431 1.00 95.75 182 SER A O 1
ATOM 1424 N N . ILE A 1 183 ? 4.408 -2.936 8.627 1.00 95.88 183 ILE A N 1
ATOM 1425 C CA . ILE A 1 183 ? 4.174 -2.393 7.279 1.00 95.88 183 ILE A CA 1
ATOM 1426 C C . ILE A 1 183 ? 4.802 -1.000 7.115 1.00 95.88 183 ILE A C 1
ATOM 1428 O O . ILE A 1 183 ? 5.405 -0.719 6.077 1.00 95.88 183 ILE A O 1
ATOM 1432 N N . LEU A 1 184 ? 4.750 -0.146 8.143 1.00 95.31 184 LEU A N 1
ATOM 1433 C CA . LEU A 1 184 ? 5.424 1.159 8.123 1.00 95.31 184 LEU A CA 1
ATOM 1434 C C . LEU A 1 184 ? 6.948 1.015 8.001 1.00 95.31 184 LEU A C 1
ATOM 1436 O O . LEU A 1 184 ? 7.566 1.713 7.196 1.00 95.31 184 LEU A O 1
ATOM 1440 N N . LEU A 1 185 ? 7.559 0.097 8.757 1.00 95.19 185 LEU A N 1
ATOM 1441 C CA . LEU A 1 185 ? 8.997 -0.169 8.657 1.00 95.19 185 LEU A CA 1
ATOM 1442 C C . LEU A 1 185 ? 9.385 -0.756 7.297 1.00 95.19 185 LEU A C 1
ATOM 1444 O O . LEU A 1 185 ? 10.348 -0.288 6.691 1.00 95.19 185 LEU A O 1
ATOM 1448 N N . ALA A 1 186 ? 8.626 -1.731 6.793 1.00 93.94 186 ALA A N 1
ATOM 1449 C CA . ALA A 1 186 ? 8.849 -2.320 5.474 1.00 93.94 186 ALA A CA 1
ATOM 1450 C C . ALA A 1 186 ? 8.747 -1.265 4.360 1.00 93.94 186 ALA A C 1
ATOM 1452 O O . ALA A 1 186 ? 9.548 -1.254 3.425 1.00 93.94 186 ALA A O 1
ATOM 1453 N N . THR A 1 187 ? 7.819 -0.316 4.498 1.00 93.00 187 THR A N 1
ATOM 1454 C CA . THR A 1 187 ? 7.665 0.804 3.563 1.00 93.00 187 THR A CA 1
ATOM 1455 C C . THR A 1 187 ? 8.864 1.745 3.613 1.00 93.00 187 THR A C 1
ATOM 1457 O O . THR A 1 187 ? 9.408 2.095 2.568 1.00 93.00 187 THR A O 1
ATOM 1460 N N . LEU A 1 188 ? 9.339 2.116 4.808 1.00 93.44 188 LEU A N 1
ATOM 1461 C CA . LEU A 1 188 ? 10.557 2.922 4.948 1.00 93.44 188 LEU A CA 1
ATOM 1462 C C . LEU A 1 188 ? 11.780 2.217 4.353 1.00 93.44 188 LEU A C 1
ATOM 1464 O O . LEU A 1 188 ? 12.568 2.861 3.663 1.00 93.44 188 LEU A O 1
ATOM 1468 N N . ALA A 1 189 ? 11.917 0.908 4.572 1.00 93.19 189 ALA A N 1
ATOM 1469 C CA . ALA A 1 189 ? 12.988 0.108 3.988 1.00 93.19 189 ALA A CA 1
ATOM 1470 C C . ALA A 1 189 ? 12.902 0.074 2.453 1.00 93.19 189 ALA A C 1
ATOM 1472 O O . ALA A 1 189 ? 13.908 0.295 1.784 1.00 93.19 189 ALA A O 1
ATOM 1473 N N . THR A 1 190 ? 11.700 -0.100 1.895 1.00 90.50 190 THR A N 1
ATOM 1474 C CA . THR A 1 190 ? 11.453 -0.082 0.441 1.00 90.50 190 THR A CA 1
ATOM 1475 C C . THR A 1 190 ? 11.825 1.273 -0.172 1.00 90.50 190 THR A C 1
ATOM 1477 O O . THR A 1 190 ? 12.514 1.338 -1.189 1.00 90.50 190 THR A O 1
ATOM 1480 N N . ILE A 1 191 ? 11.446 2.374 0.486 1.00 88.88 191 ILE A N 1
ATOM 1481 C CA . ILE A 1 191 ? 11.798 3.740 0.067 1.00 88.88 191 ILE A CA 1
ATOM 1482 C C . ILE A 1 191 ? 13.318 3.983 0.168 1.00 88.88 191 ILE A C 1
ATOM 1484 O O . ILE A 1 191 ? 13.922 4.650 -0.684 1.00 88.88 191 ILE A O 1
ATOM 1488 N N . ALA A 1 192 ? 13.956 3.470 1.222 1.00 90.00 192 ALA A N 1
ATOM 1489 C CA . ALA A 1 192 ? 15.391 3.613 1.439 1.00 90.00 192 ALA A CA 1
ATOM 1490 C C . ALA A 1 192 ? 16.202 2.853 0.381 1.00 90.00 192 ALA A C 1
ATOM 1492 O O . ALA A 1 192 ? 17.133 3.435 -0.177 1.00 90.00 192 ALA A O 1
ATOM 1493 N N . ALA A 1 193 ? 15.791 1.621 0.063 1.00 88.62 193 ALA A N 1
ATOM 1494 C CA . ALA A 1 193 ? 16.409 0.760 -0.943 1.00 88.62 193 ALA A CA 1
ATOM 1495 C C . ALA A 1 193 ? 16.259 1.282 -2.381 1.00 88.62 193 ALA A C 1
ATOM 1497 O O . ALA A 1 193 ? 16.972 0.819 -3.262 1.00 88.62 193 ALA A O 1
ATOM 1498 N N . GLY A 1 194 ? 15.368 2.254 -2.616 1.00 82.19 194 GLY A N 1
ATOM 1499 C CA . GLY A 1 194 ? 15.078 2.737 -3.966 1.00 82.19 194 GLY A CA 1
ATOM 1500 C C . GLY A 1 194 ? 14.294 1.709 -4.775 1.00 82.19 194 GLY A C 1
ATOM 1501 O O . GLY A 1 194 ? 14.597 1.504 -5.942 1.00 82.19 194 GLY A O 1
ATOM 1502 N N . GLY A 1 195 ? 13.327 1.035 -4.140 1.00 78.75 195 GLY A N 1
ATOM 1503 C CA . GLY A 1 195 ? 12.444 0.106 -4.841 1.00 78.75 195 GLY A CA 1
ATOM 1504 C C . GLY A 1 195 ? 11.650 0.785 -5.963 1.00 78.75 195 GLY A C 1
ATOM 1505 O O . GLY A 1 195 ? 11.542 2.011 -6.002 1.00 78.75 195 GLY A O 1
ATOM 1506 N N . SER A 1 196 ? 11.063 -0.038 -6.833 1.00 83.12 196 SER A N 1
ATOM 1507 C CA . SER A 1 196 ? 10.238 0.387 -7.970 1.00 83.12 196 SER A CA 1
ATOM 1508 C C . SER A 1 196 ? 9.142 1.384 -7.552 1.00 83.12 196 SER A C 1
ATOM 1510 O O . SER A 1 196 ? 8.621 1.345 -6.426 1.00 83.12 196 SER A O 1
ATOM 1512 N N . ILE A 1 197 ? 8.756 2.296 -8.451 1.00 84.75 197 ILE A N 1
ATOM 1513 C CA . ILE A 1 197 ? 7.670 3.268 -8.216 1.00 84.75 197 ILE A CA 1
ATOM 1514 C C . ILE A 1 197 ? 6.384 2.530 -7.851 1.00 84.75 197 ILE A C 1
ATOM 1516 O O . ILE A 1 197 ? 5.638 2.962 -6.963 1.00 84.75 197 ILE A O 1
ATOM 1520 N N . TYR A 1 198 ? 6.146 1.398 -8.508 1.00 86.69 198 TYR A N 1
ATOM 1521 C CA . TYR A 1 198 ? 5.032 0.520 -8.197 1.00 86.69 198 TYR A CA 1
ATOM 1522 C C . TYR A 1 198 ? 5.101 -0.018 -6.756 1.00 86.69 198 TYR A C 1
ATOM 1524 O O . TYR A 1 198 ? 4.156 0.193 -5.988 1.00 86.69 198 TYR A O 1
ATOM 1532 N N . ALA A 1 199 ? 6.224 -0.618 -6.341 1.00 88.81 199 ALA A N 1
ATOM 1533 C CA . ALA A 1 199 ? 6.385 -1.153 -4.987 1.00 88.81 199 ALA A CA 1
ATOM 1534 C C . ALA A 1 199 ? 6.236 -0.065 -3.913 1.00 88.81 199 ALA A C 1
ATOM 1536 O O . ALA A 1 199 ? 5.584 -0.288 -2.889 1.00 88.81 199 ALA A O 1
ATOM 1537 N N . MET A 1 200 ? 6.775 1.134 -4.153 1.00 88.00 200 MET A N 1
ATOM 1538 C CA . MET A 1 200 ? 6.622 2.273 -3.245 1.00 88.00 200 MET A CA 1
ATOM 1539 C C . MET A 1 200 ? 5.152 2.696 -3.085 1.00 88.00 200 MET A C 1
ATOM 1541 O O . MET A 1 200 ? 4.696 2.901 -1.958 1.00 88.00 200 MET A O 1
ATOM 1545 N N . ASN A 1 201 ? 4.388 2.794 -4.181 1.00 89.56 201 ASN A N 1
ATOM 1546 C CA . ASN A 1 201 ? 2.968 3.161 -4.124 1.00 89.56 201 ASN A CA 1
ATOM 1547 C C . ASN A 1 201 ? 2.111 2.081 -3.445 1.00 89.56 201 ASN A C 1
ATOM 1549 O O . ASN A 1 201 ? 1.258 2.416 -2.621 1.00 89.56 201 ASN A O 1
ATOM 1553 N N . MET A 1 202 ? 2.361 0.800 -3.732 1.00 92.44 202 MET A N 1
ATOM 1554 C CA . MET A 1 202 ? 1.666 -0.315 -3.076 1.00 92.44 202 MET A CA 1
ATOM 1555 C C . MET A 1 202 ? 1.928 -0.332 -1.567 1.00 92.44 202 MET A C 1
ATOM 1557 O O . MET A 1 202 ? 0.989 -0.398 -0.773 1.00 92.44 202 MET A O 1
ATOM 1561 N N . SER A 1 203 ? 3.189 -0.167 -1.161 1.00 92.94 203 SER A N 1
ATOM 1562 C CA . SER A 1 203 ? 3.588 -0.066 0.253 1.00 92.94 203 SER A CA 1
ATOM 1563 C C . SER A 1 203 ? 2.902 1.100 0.965 1.00 92.94 203 SER A C 1
ATOM 1565 O O . SER A 1 203 ? 2.452 0.985 2.107 1.00 92.94 203 SER A O 1
ATOM 1567 N N . PHE A 1 204 ? 2.754 2.227 0.272 1.00 91.00 204 PHE A N 1
ATOM 1568 C CA . PHE A 1 204 ? 2.098 3.406 0.816 1.00 91.00 204 PHE A CA 1
ATOM 1569 C C . PHE A 1 204 ? 0.591 3.213 1.020 1.00 91.00 204 PHE A C 1
ATOM 1571 O O . PHE A 1 204 ? 0.057 3.554 2.075 1.00 91.00 204 PHE A O 1
ATOM 1578 N N . LEU A 1 205 ? -0.098 2.627 0.042 1.00 94.31 205 LEU A N 1
ATOM 1579 C CA . LEU A 1 205 ? -1.521 2.297 0.148 1.00 94.31 205 LEU A CA 1
ATOM 1580 C C . LEU A 1 205 ? -1.791 1.256 1.236 1.00 94.31 205 LEU A C 1
ATOM 1582 O O . LEU A 1 205 ? -2.771 1.388 1.974 1.00 94.31 205 LEU A O 1
ATOM 1586 N N . ALA A 1 206 ? -0.898 0.273 1.384 1.00 95.88 206 ALA A N 1
ATOM 1587 C CA . ALA A 1 206 ? -0.930 -0.662 2.499 1.00 95.88 206 ALA A CA 1
ATOM 1588 C C . ALA A 1 206 ? -0.807 0.077 3.841 1.00 95.88 206 ALA A C 1
ATOM 1590 O O . ALA A 1 206 ? -1.653 -0.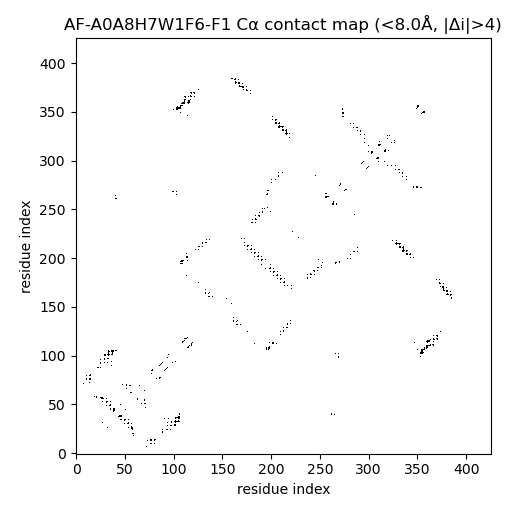115 4.709 1.00 95.88 206 ALA A O 1
ATOM 1591 N N . CYS A 1 207 ? 0.155 0.999 3.990 1.00 94.88 207 CYS A N 1
ATOM 1592 C CA . CYS A 1 207 ? 0.284 1.823 5.199 1.00 94.88 207 CYS A CA 1
ATOM 1593 C C . CYS A 1 207 ? -0.992 2.607 5.521 1.00 94.88 207 CYS A C 1
ATOM 1595 O O . CYS A 1 207 ? -1.438 2.604 6.667 1.00 94.88 207 CYS A O 1
ATOM 1597 N N . ILE A 1 208 ? -1.582 3.291 4.531 1.00 94.12 208 ILE A N 1
ATOM 1598 C CA . ILE A 1 208 ? -2.822 4.061 4.727 1.00 94.12 208 ILE A CA 1
ATOM 1599 C C . ILE A 1 208 ? -3.939 3.131 5.195 1.00 94.12 208 ILE A C 1
ATOM 1601 O O . ILE A 1 208 ? -4.671 3.475 6.126 1.00 94.12 208 ILE A O 1
ATOM 1605 N N . PHE A 1 209 ? -4.068 1.963 4.567 1.00 97.00 209 PHE A N 1
ATOM 1606 C CA . PHE A 1 209 ? -5.086 0.980 4.905 1.00 97.00 209 PHE A CA 1
ATOM 1607 C C . PHE A 1 209 ? -4.932 0.470 6.348 1.00 97.00 209 PHE A C 1
ATOM 1609 O O . PHE A 1 209 ? -5.854 0.653 7.148 1.00 97.00 209 PHE A O 1
ATOM 1616 N N . THR A 1 210 ? -3.768 -0.083 6.709 1.00 96.62 210 THR A N 1
ATOM 1617 C CA . THR A 1 210 ? -3.529 -0.665 8.043 1.00 96.62 210 THR A CA 1
ATOM 1618 C C . THR A 1 210 ? -3.620 0.397 9.138 1.00 96.62 210 THR A C 1
ATOM 1620 O O . THR A 1 210 ? -4.236 0.192 10.184 1.00 96.62 210 THR A O 1
ATOM 1623 N N . MET A 1 211 ? -3.080 1.594 8.881 1.00 94.25 211 MET A N 1
ATOM 1624 C CA . MET A 1 211 ? -3.183 2.732 9.798 1.00 94.25 211 MET A CA 1
ATOM 1625 C C . MET A 1 211 ? -4.649 3.116 10.029 1.00 94.25 211 MET A C 1
ATOM 1627 O O . MET A 1 211 ? -5.068 3.368 11.162 1.00 94.25 211 MET A O 1
ATOM 1631 N N . SER A 1 212 ? -5.443 3.156 8.960 1.00 95.25 212 SER A N 1
ATOM 1632 C CA . SER A 1 212 ? -6.856 3.504 9.044 1.00 95.25 212 SER A CA 1
ATOM 1633 C C . SER A 1 212 ? -7.644 2.461 9.833 1.00 95.25 212 SER A C 1
ATOM 1635 O O . SER A 1 212 ? -8.417 2.833 10.714 1.00 95.25 212 SER A O 1
ATOM 1637 N N . MET A 1 213 ? -7.419 1.164 9.608 1.00 96.31 213 MET A N 1
ATOM 1638 C CA . MET A 1 213 ? -8.080 0.103 10.382 1.00 96.31 213 MET A CA 1
ATOM 1639 C C . MET A 1 213 ? -7.687 0.136 11.864 1.00 96.31 213 MET A C 1
ATOM 1641 O O . MET A 1 213 ? -8.555 0.067 12.745 1.00 96.31 213 MET A O 1
ATOM 1645 N N . TYR A 1 214 ? -6.405 0.358 12.160 1.00 94.69 214 TYR A N 1
ATOM 1646 C CA . TYR A 1 214 ? -5.926 0.555 13.526 1.00 94.69 214 TYR A CA 1
ATOM 1647 C C . TYR A 1 214 ? -6.633 1.735 14.219 1.00 94.69 214 TYR A C 1
ATOM 1649 O O . TYR A 1 214 ? -7.204 1.578 15.305 1.00 94.69 214 TYR A O 1
ATOM 1657 N N . PHE A 1 215 ? -6.680 2.914 13.585 1.00 92.00 215 PHE A N 1
ATOM 1658 C CA . PHE A 1 215 ? -7.324 4.087 14.186 1.00 92.00 215 PHE A CA 1
ATOM 1659 C C . PHE A 1 215 ? -8.850 4.017 14.213 1.00 92.00 215 PHE A C 1
ATOM 1661 O O . PHE A 1 215 ? -9.456 4.578 15.131 1.00 92.00 215 PHE A O 1
ATOM 1668 N N . ALA A 1 216 ? -9.480 3.284 13.294 1.00 94.44 216 ALA A N 1
ATOM 1669 C CA . ALA A 1 216 ? -10.918 3.037 13.323 1.00 94.44 216 ALA A CA 1
ATOM 1670 C C . ALA A 1 216 ? -11.342 2.320 14.615 1.00 94.44 216 ALA A C 1
ATOM 1672 O O . ALA A 1 216 ? -12.409 2.617 15.161 1.00 94.44 216 ALA A O 1
ATOM 1673 N N . THR A 1 217 ? -10.491 1.433 15.145 1.00 93.31 217 THR A N 1
ATOM 1674 C CA . THR A 1 217 ? -10.741 0.689 16.393 1.00 93.31 217 THR A CA 1
ATOM 1675 C C . THR A 1 217 ? -10.198 1.372 17.653 1.00 93.31 217 THR A C 1
ATOM 1677 O O . THR A 1 217 ? -10.549 1.003 18.775 1.00 93.31 217 THR A O 1
ATOM 1680 N N . PHE A 1 218 ? -9.420 2.444 17.511 1.00 89.44 218 PHE A N 1
ATOM 1681 C CA . PHE A 1 218 ? -8.841 3.177 18.639 1.00 89.44 218 PHE A CA 1
ATOM 1682 C C . PHE A 1 218 ? -9.866 3.764 19.637 1.00 89.44 218 PHE A C 1
ATOM 1684 O O . PHE A 1 218 ? -9.608 3.760 20.845 1.00 89.44 218 PHE A O 1
ATOM 1691 N N . PRO A 1 219 ? -11.060 4.243 19.231 1.00 86.88 219 PRO A N 1
ATOM 1692 C CA . PRO A 1 219 ? -12.064 4.683 20.198 1.00 86.88 219 PRO A CA 1
ATOM 1693 C C . PRO A 1 219 ? -12.557 3.559 21.119 1.00 86.88 219 PRO A C 1
ATOM 1695 O O . PRO A 1 219 ? -12.826 3.811 22.298 1.00 86.88 219 PRO A O 1
ATOM 1698 N N . LEU A 1 220 ? -12.639 2.327 20.603 1.00 86.56 220 LEU A N 1
ATOM 1699 C CA . LEU A 1 220 ? -12.967 1.135 21.386 1.00 86.56 220 LEU A CA 1
ATOM 1700 C C . LEU A 1 220 ? -11.855 0.846 22.401 1.00 86.56 220 LEU A C 1
ATOM 1702 O O . LEU A 1 220 ? -12.119 0.633 23.586 1.00 86.56 220 LEU A O 1
ATOM 1706 N N . GLN A 1 221 ? -10.604 1.004 21.973 1.00 84.62 221 GLN A N 1
ATOM 1707 C CA . GLN A 1 221 ? -9.446 0.904 22.849 1.00 84.62 221 GLN A CA 1
ATOM 1708 C C . GLN A 1 221 ? -9.492 1.895 24.018 1.00 84.62 221 GLN A C 1
ATOM 1710 O O . GLN A 1 221 ? -9.241 1.510 25.159 1.00 84.62 221 GLN A O 1
ATOM 1715 N N . LEU A 1 222 ? -9.852 3.157 23.781 1.00 80.75 222 LEU A N 1
ATOM 1716 C CA . LEU A 1 222 ? -9.937 4.162 24.848 1.00 80.75 222 LEU A CA 1
ATOM 1717 C C . LEU A 1 222 ? -11.016 3.845 25.896 1.00 80.75 222 LEU A C 1
ATOM 1719 O O . LEU A 1 222 ? -10.858 4.232 27.066 1.00 80.75 222 LEU A O 1
ATOM 1723 N N . ALA A 1 223 ? -12.085 3.153 25.484 1.00 77.00 223 ALA A N 1
ATOM 1724 C CA . ALA A 1 223 ? -13.140 2.681 26.374 1.00 77.00 223 ALA A CA 1
ATOM 1725 C C . ALA A 1 223 ? -12.646 1.539 27.277 1.00 77.00 223 ALA A C 1
ATOM 1727 O O . ALA A 1 223 ? -12.958 1.518 28.469 1.00 77.00 223 ALA A O 1
ATOM 1728 N N . THR A 1 224 ? -11.801 0.645 26.756 1.00 75.31 224 THR A N 1
ATOM 1729 C CA . THR A 1 224 ? -11.172 -0.409 27.562 1.00 75.31 224 THR A CA 1
ATOM 1730 C C . THR A 1 224 ? -10.086 0.169 28.489 1.00 75.31 224 THR A C 1
ATOM 1732 O O . THR A 1 224 ? -9.245 0.976 28.092 1.00 75.31 224 THR A O 1
ATOM 1735 N N . ARG A 1 225 ? -10.093 -0.186 29.786 1.00 62.44 225 ARG A N 1
ATOM 1736 C CA . ARG A 1 225 ? -9.138 0.373 30.774 1.00 62.44 225 ARG A CA 1
ATOM 1737 C C . ARG A 1 225 ? -7.752 -0.293 30.784 1.00 62.44 225 ARG A C 1
ATOM 1739 O O . ARG A 1 225 ? -6.855 0.207 31.461 1.00 62.44 225 ARG A O 1
ATOM 1746 N N . ARG A 1 226 ? -7.542 -1.375 30.032 1.00 65.62 226 ARG A N 1
ATOM 1747 C CA . ARG A 1 226 ? -6.317 -2.193 30.088 1.00 65.62 226 ARG A CA 1
ATOM 1748 C C . ARG A 1 226 ? -5.152 -1.523 29.334 1.00 65.62 226 ARG A C 1
ATOM 1750 O O . ARG A 1 226 ? -5.331 -1.052 28.217 1.00 65.62 226 ARG A O 1
ATOM 1757 N N . ARG A 1 227 ? -3.960 -1.470 29.954 1.00 74.88 227 ARG A N 1
ATOM 1758 C CA . ARG A 1 227 ? -2.664 -1.057 29.349 1.00 74.88 227 ARG A CA 1
ATOM 1759 C C . ARG A 1 227 ? -2.647 0.303 28.614 1.00 74.88 227 ARG A C 1
ATOM 1761 O O . ARG A 1 227 ? -1.898 0.483 27.656 1.00 74.88 227 ARG A O 1
ATOM 1768 N N . LYS A 1 228 ? -3.411 1.300 29.085 1.00 78.50 228 LYS A N 1
ATOM 1769 C CA . LYS A 1 228 ? -3.531 2.613 28.408 1.00 78.50 228 LYS A CA 1
ATOM 1770 C C . LYS A 1 228 ? -2.193 3.305 28.125 1.00 78.50 228 LYS A C 1
ATOM 1772 O O . LYS A 1 228 ? -2.031 3.864 27.049 1.00 78.50 228 LYS A O 1
ATOM 1777 N N . ARG A 1 229 ? -1.243 3.281 29.070 1.00 83.56 229 ARG A N 1
ATOM 1778 C CA . ARG A 1 229 ? 0.058 3.961 28.912 1.00 83.56 229 ARG A CA 1
ATOM 1779 C C . ARG A 1 229 ? 0.889 3.348 27.787 1.00 83.56 229 ARG A C 1
ATOM 1781 O O . ARG A 1 229 ? 1.307 4.073 26.897 1.00 83.56 229 ARG A O 1
ATOM 1788 N N . PHE A 1 230 ? 1.057 2.025 27.799 1.00 84.31 230 PHE A N 1
ATOM 1789 C CA . PHE A 1 230 ? 1.799 1.300 26.766 1.00 84.31 230 PHE A CA 1
ATOM 1790 C C . PHE A 1 230 ? 1.226 1.571 25.369 1.00 84.31 230 PHE A C 1
ATOM 1792 O O . PHE A 1 230 ? 1.947 2.007 24.479 1.00 84.31 230 PHE A O 1
ATOM 1799 N N . ARG A 1 231 ? -0.094 1.432 25.205 1.00 82.62 231 ARG A N 1
ATOM 1800 C CA . ARG A 1 231 ? -0.764 1.638 23.911 1.00 82.62 231 ARG A CA 1
ATOM 1801 C C . ARG A 1 231 ? -0.695 3.087 23.418 1.00 82.62 231 ARG A C 1
ATOM 1803 O O . ARG A 1 231 ? -0.626 3.314 22.217 1.00 82.62 231 ARG A O 1
ATOM 1810 N N . LEU A 1 232 ? -0.667 4.073 24.320 1.00 82.50 232 LEU A N 1
ATOM 1811 C CA . LEU A 1 232 ? -0.434 5.473 23.945 1.00 82.50 232 LEU A CA 1
ATOM 1812 C C . LEU A 1 232 ? 1.001 5.714 23.466 1.00 82.50 232 LEU A C 1
ATOM 1814 O O . LEU A 1 232 ? 1.183 6.430 22.487 1.00 82.50 232 LEU A O 1
ATOM 1818 N N . VAL A 1 233 ? 1.998 5.120 24.129 1.00 87.38 233 VAL A N 1
ATOM 1819 C CA . VAL A 1 233 ? 3.406 5.227 23.713 1.00 87.38 233 VAL A CA 1
ATOM 1820 C C . VAL A 1 233 ? 3.600 4.595 22.338 1.00 87.38 233 VAL A C 1
ATOM 1822 O O . VAL A 1 233 ? 4.139 5.243 21.447 1.00 87.38 233 VAL A O 1
ATOM 1825 N N . VAL A 1 234 ? 3.099 3.375 22.125 1.00 85.38 234 VAL A N 1
ATOM 1826 C CA . VAL A 1 234 ? 3.224 2.721 20.815 1.00 85.38 234 VAL A CA 1
ATOM 1827 C C . VAL A 1 234 ? 2.424 3.463 19.743 1.00 85.38 234 VAL A C 1
ATOM 1829 O O . VAL A 1 234 ? 2.938 3.683 18.654 1.00 85.38 234 VAL A O 1
ATOM 1832 N N . GLY A 1 235 ? 1.220 3.954 20.057 1.00 83.44 235 GLY A N 1
ATOM 1833 C CA . GLY A 1 235 ? 0.457 4.801 19.137 1.00 83.44 235 GLY A CA 1
ATOM 1834 C C . GLY A 1 235 ? 1.199 6.086 18.744 1.00 83.44 235 GLY A C 1
ATOM 1835 O O . GLY A 1 235 ? 1.120 6.510 17.593 1.00 83.44 235 GLY A O 1
ATOM 1836 N N . ALA A 1 236 ? 1.967 6.685 19.661 1.00 86.12 236 ALA A N 1
ATOM 1837 C CA . ALA A 1 236 ? 2.830 7.824 19.350 1.00 86.12 236 ALA A CA 1
ATOM 1838 C C . ALA A 1 236 ? 3.998 7.428 18.432 1.00 86.12 236 ALA A C 1
ATOM 1840 O O . ALA A 1 236 ? 4.289 8.153 17.485 1.00 86.12 236 ALA A O 1
ATOM 1841 N N . ILE A 1 237 ? 4.623 6.267 18.657 1.00 90.94 237 ILE A N 1
ATOM 1842 C CA . ILE A 1 237 ? 5.671 5.727 17.772 1.00 90.94 237 ILE A CA 1
ATOM 1843 C C . ILE A 1 237 ? 5.115 5.484 16.364 1.00 90.94 237 ILE A C 1
ATOM 1845 O O . ILE A 1 237 ? 5.718 5.922 15.388 1.00 90.94 237 ILE A O 1
ATOM 1849 N N . VAL A 1 238 ? 3.941 4.856 16.249 1.00 89.75 238 VAL A N 1
ATOM 1850 C CA . VAL A 1 238 ? 3.253 4.648 14.965 1.00 89.75 238 VAL A CA 1
ATOM 1851 C C . VAL A 1 238 ? 2.989 5.988 14.277 1.00 89.75 238 VAL A C 1
ATOM 1853 O O . VAL A 1 238 ? 3.299 6.133 13.101 1.00 89.75 238 VAL A O 1
ATOM 1856 N N . ALA A 1 239 ? 2.507 7.003 15.001 1.00 85.12 239 ALA A N 1
ATOM 1857 C CA . ALA A 1 239 ? 2.292 8.335 14.434 1.00 85.12 239 ALA A CA 1
ATOM 1858 C C . ALA A 1 239 ? 3.593 8.999 13.933 1.00 85.12 239 ALA A C 1
ATOM 1860 O O . ALA A 1 239 ? 3.584 9.655 12.891 1.00 85.12 239 ALA A O 1
ATOM 1861 N N . ILE A 1 240 ? 4.716 8.810 14.637 1.00 90.50 240 ILE A N 1
ATOM 1862 C CA . ILE A 1 240 ? 6.036 9.295 14.201 1.00 90.50 240 ILE A CA 1
ATOM 1863 C C . ILE A 1 240 ? 6.480 8.577 12.922 1.00 90.50 240 ILE A C 1
ATOM 1865 O O . ILE A 1 240 ? 6.945 9.228 11.989 1.00 90.50 240 ILE A O 1
ATOM 1869 N N . LEU A 1 241 ? 6.308 7.256 12.843 1.00 92.94 241 LEU A N 1
ATOM 1870 C CA . LEU A 1 241 ? 6.649 6.484 11.645 1.00 92.94 241 LEU A CA 1
ATOM 1871 C C . LEU A 1 241 ? 5.778 6.860 10.444 1.00 92.94 241 LEU A C 1
ATOM 1873 O O . LEU A 1 241 ? 6.295 7.004 9.340 1.00 92.94 241 LEU A O 1
ATOM 1877 N N . VAL A 1 242 ? 4.482 7.091 10.658 1.00 89.06 242 VAL A N 1
ATOM 1878 C CA . VAL A 1 242 ? 3.563 7.624 9.640 1.00 89.06 242 VAL A CA 1
ATOM 1879 C C . VAL A 1 242 ? 4.092 8.958 9.105 1.00 89.06 242 VAL A C 1
ATOM 1881 O O . VAL A 1 242 ? 4.197 9.141 7.893 1.00 89.06 242 VAL A O 1
ATOM 1884 N N . LEU A 1 243 ? 4.503 9.871 9.990 1.00 88.75 243 LEU A N 1
ATOM 1885 C CA . LEU A 1 243 ? 5.106 11.139 9.578 1.00 88.75 243 LEU A CA 1
ATOM 1886 C C . LEU A 1 243 ? 6.426 10.934 8.812 1.00 88.75 243 LEU A C 1
ATOM 1888 O O . LEU A 1 243 ? 6.673 11.628 7.830 1.00 88.75 243 LEU A O 1
ATOM 1892 N N . ALA A 1 244 ? 7.258 9.973 9.214 1.00 91.62 244 ALA A N 1
ATOM 1893 C CA . ALA A 1 244 ? 8.498 9.659 8.508 1.00 91.62 244 ALA A CA 1
ATOM 1894 C C . ALA A 1 244 ? 8.232 9.153 7.078 1.00 91.62 244 ALA A C 1
ATOM 1896 O O . ALA A 1 244 ? 8.839 9.658 6.134 1.00 91.62 244 ALA A O 1
ATOM 1897 N N . VAL A 1 245 ? 7.284 8.224 6.901 1.00 90.44 245 VAL A N 1
ATOM 1898 C CA . VAL A 1 245 ? 6.865 7.726 5.577 1.00 90.44 245 VAL A CA 1
ATOM 1899 C C . VAL A 1 245 ? 6.341 8.874 4.712 1.00 90.44 245 VAL A C 1
ATOM 1901 O O . VAL A 1 245 ? 6.725 8.999 3.548 1.00 90.44 245 VAL A O 1
ATOM 1904 N N . TYR A 1 246 ? 5.528 9.757 5.297 1.00 85.19 246 TYR A N 1
ATOM 1905 C CA . TYR A 1 246 ? 4.981 10.928 4.614 1.00 85.19 246 TYR A CA 1
ATOM 1906 C C . TYR A 1 246 ? 6.050 11.877 4.080 1.00 85.19 246 TYR A C 1
ATOM 1908 O O . TYR A 1 246 ? 5.915 12.404 2.981 1.00 85.19 246 TYR A O 1
ATOM 1916 N N . LEU A 1 247 ? 7.100 12.124 4.861 1.00 88.38 247 LEU A N 1
ATOM 1917 C CA . LEU A 1 247 ? 8.168 13.034 4.460 1.00 88.38 247 LEU A CA 1
ATOM 1918 C C . LEU A 1 247 ? 9.115 12.382 3.446 1.00 88.38 247 LEU A C 1
ATOM 1920 O O . LEU A 1 247 ? 9.576 13.054 2.524 1.00 88.38 247 LEU A O 1
ATOM 1924 N N . ALA A 1 248 ? 9.377 11.081 3.586 1.00 87.88 248 ALA A N 1
ATOM 1925 C CA . ALA A 1 248 ? 10.323 10.362 2.742 1.00 87.88 248 ALA A CA 1
ATOM 1926 C C . ALA A 1 248 ? 9.796 10.127 1.316 1.00 87.88 248 ALA A C 1
ATOM 1928 O O . ALA A 1 248 ? 10.540 10.289 0.345 1.00 87.88 248 ALA A O 1
ATOM 1929 N N . LEU A 1 249 ? 8.517 9.767 1.169 1.00 79.62 249 LEU A N 1
ATOM 1930 C CA . LEU A 1 249 ? 7.975 9.303 -0.109 1.00 79.62 249 LEU A CA 1
ATOM 1931 C C . LEU A 1 249 ? 7.941 10.392 -1.201 1.00 79.62 249 LEU A C 1
ATOM 1933 O O . LEU A 1 249 ? 8.494 10.151 -2.273 1.00 79.62 249 LEU A O 1
ATOM 1937 N N . PRO A 1 250 ? 7.387 11.605 -0.987 1.00 78.69 250 PRO A N 1
ATOM 1938 C CA . PRO A 1 250 ? 7.320 12.624 -2.035 1.00 78.69 250 PRO A CA 1
ATOM 1939 C C . PRO A 1 250 ? 8.704 13.099 -2.472 1.00 78.69 250 PRO A C 1
ATOM 1941 O O . PRO A 1 250 ? 8.900 13.441 -3.635 1.00 78.69 250 PRO A O 1
ATOM 1944 N N . GLN A 1 251 ? 9.667 13.126 -1.546 1.00 82.69 251 GLN A N 1
ATOM 1945 C CA . GLN A 1 251 ? 11.049 13.483 -1.857 1.00 82.69 251 GLN A CA 1
ATOM 1946 C C . GLN A 1 251 ? 11.687 12.442 -2.775 1.00 82.69 251 GLN A C 1
ATOM 1948 O O . GLN A 1 251 ? 12.335 12.800 -3.756 1.00 82.69 251 GLN A O 1
ATOM 1953 N N . LYS A 1 252 ? 11.466 11.159 -2.482 1.00 80.62 252 LYS A N 1
ATOM 1954 C CA . LYS A 1 252 ? 11.992 10.054 -3.282 1.00 80.62 252 LYS A CA 1
ATOM 1955 C C . LYS A 1 252 ? 11.305 9.949 -4.634 1.00 80.62 252 LYS A C 1
ATOM 1957 O O . LYS A 1 252 ? 12.008 9.913 -5.632 1.00 80.62 252 LYS A O 1
ATOM 1962 N N . VAL A 1 253 ? 9.978 10.029 -4.691 1.00 75.12 253 VAL A N 1
ATOM 1963 C CA . VAL A 1 253 ? 9.237 10.027 -5.961 1.00 75.12 253 VAL A CA 1
ATOM 1964 C C . VAL A 1 253 ? 9.676 11.184 -6.856 1.00 75.12 253 VAL A C 1
ATOM 1966 O O . VAL A 1 253 ? 9.946 10.960 -8.027 1.00 75.12 253 VAL A O 1
ATOM 1969 N N . LYS A 1 254 ? 9.837 12.402 -6.318 1.00 77.69 254 LYS A N 1
ATOM 1970 C CA . LYS A 1 254 ? 10.361 13.533 -7.104 1.00 77.69 254 LYS A CA 1
ATOM 1971 C C . LYS A 1 254 ? 11.778 13.288 -7.607 1.00 77.69 254 LYS A C 1
ATOM 1973 O O . LYS A 1 254 ? 12.088 13.674 -8.725 1.00 77.69 254 LYS A O 1
ATOM 1978 N N . LYS A 1 255 ? 12.635 12.669 -6.791 1.00 79.19 255 LYS A N 1
ATOM 1979 C CA . LYS A 1 255 ? 14.010 12.351 -7.183 1.00 79.19 255 LYS A CA 1
ATOM 1980 C C . LYS A 1 255 ? 14.054 11.307 -8.303 1.00 79.19 255 LYS A C 1
ATOM 1982 O O . LYS A 1 255 ? 14.837 11.485 -9.222 1.00 79.19 255 LYS A O 1
ATOM 1987 N N . VAL A 1 256 ? 13.207 10.280 -8.227 1.00 71.88 256 VAL A N 1
ATOM 1988 C CA . VAL A 1 256 ? 13.061 9.228 -9.251 1.00 71.88 256 VAL A CA 1
ATOM 1989 C C . VAL A 1 256 ? 12.408 9.784 -10.524 1.00 71.88 256 VAL A C 1
ATOM 1991 O O . VAL A 1 256 ? 12.769 9.423 -11.631 1.00 71.88 256 VAL A O 1
ATOM 1994 N N . GLU A 1 257 ? 11.475 10.72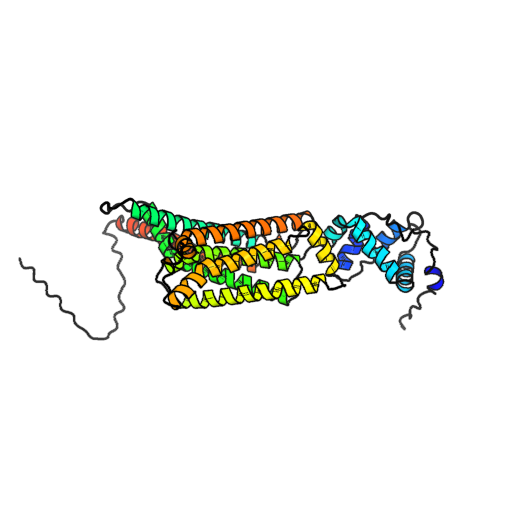9 -10.403 1.00 66.94 257 GLU A N 1
ATOM 1995 C CA . GLU A 1 257 ? 10.886 11.403 -11.568 1.00 66.94 257 GLU A CA 1
ATOM 1996 C C . GLU A 1 257 ? 11.877 12.352 -12.266 1.00 66.94 257 GLU A C 1
ATOM 1998 O O . GLU A 1 257 ? 11.723 12.645 -13.449 1.00 66.94 257 GLU A O 1
ATOM 2003 N N . GLN A 1 258 ? 12.881 12.845 -11.537 1.00 66.44 258 GLN A N 1
ATOM 2004 C CA . GLN A 1 258 ? 13.929 13.727 -12.054 1.00 66.44 258 GLN A CA 1
ATOM 2005 C C . GLN A 1 258 ? 15.203 12.985 -12.484 1.00 66.44 258 GLN A C 1
ATOM 2007 O O . GLN A 1 258 ? 16.070 13.622 -13.086 1.00 66.44 258 GLN A O 1
ATOM 2012 N N . SER A 1 259 ? 15.359 11.688 -12.188 1.00 63.16 259 SER A N 1
ATOM 2013 C CA . SER A 1 259 ? 16.482 10.913 -12.719 1.00 63.16 259 SER A CA 1
ATOM 2014 C C . SER A 1 259 ? 16.274 10.671 -14.216 1.00 63.16 259 SER A C 1
ATOM 2016 O O . SER A 1 259 ? 15.210 10.264 -14.670 1.00 63.16 259 SER A O 1
ATOM 2018 N N . VAL A 1 260 ? 17.305 10.995 -15.000 1.00 54.31 260 VAL A N 1
ATOM 2019 C CA . VAL A 1 260 ? 17.303 10.928 -16.474 1.00 54.31 260 VAL A CA 1
ATOM 2020 C C . VAL A 1 260 ? 17.585 9.499 -16.979 1.00 54.31 260 VAL A C 1
ATOM 2022 O O . VAL A 1 260 ? 17.398 9.211 -18.155 1.00 54.31 260 VAL A O 1
ATOM 2025 N N . GLU A 1 261 ? 17.981 8.573 -16.103 1.00 59.53 261 GLU A N 1
ATOM 2026 C CA . GLU A 1 261 ? 18.347 7.191 -16.450 1.00 59.53 261 GLU A CA 1
ATOM 2027 C C . GLU A 1 261 ? 17.336 6.179 -15.904 1.00 59.53 261 GLU A C 1
ATOM 2029 O O . GLU A 1 261 ? 16.909 6.346 -14.768 1.00 59.53 261 GLU A O 1
ATOM 2034 N N . MET A 1 262 ? 17.009 5.156 -16.719 1.00 53.91 262 MET A N 1
ATOM 2035 C CA . MET A 1 262 ? 16.172 3.944 -16.501 1.00 53.91 262 MET A CA 1
ATOM 2036 C C . MET A 1 262 ? 14.837 4.110 -15.734 1.00 53.91 262 MET A C 1
ATOM 2038 O O . MET A 1 262 ? 13.788 3.734 -16.255 1.00 53.91 262 MET A O 1
ATOM 2042 N N . ASP A 1 263 ? 14.839 4.750 -14.571 1.00 60.53 263 ASP A N 1
ATOM 2043 C CA . ASP A 1 263 ? 13.692 5.134 -13.739 1.00 60.53 263 ASP A CA 1
ATOM 2044 C C . ASP A 1 263 ? 12.648 5.991 -14.480 1.00 60.53 263 ASP A C 1
ATOM 2046 O O . ASP A 1 263 ? 11.442 5.914 -14.212 1.00 60.53 263 ASP A O 1
ATOM 2050 N N . ALA A 1 264 ? 13.096 6.806 -15.442 1.00 67.12 264 ALA A N 1
ATOM 2051 C CA . ALA A 1 264 ? 12.223 7.645 -16.262 1.00 67.12 264 ALA A CA 1
ATOM 2052 C C . ALA A 1 264 ? 11.194 6.812 -17.050 1.00 67.12 264 ALA A C 1
ATOM 2054 O O . ALA A 1 264 ? 10.041 7.227 -17.208 1.00 67.12 264 ALA A O 1
ATOM 2055 N N . TRP A 1 265 ? 11.589 5.616 -17.496 1.00 74.81 265 TRP A N 1
ATOM 2056 C CA . TRP A 1 265 ? 10.731 4.715 -18.264 1.00 74.81 265 TRP A CA 1
ATOM 2057 C C . TRP A 1 265 ? 9.737 3.980 -17.377 1.00 74.81 265 TRP A C 1
ATOM 2059 O O . TRP A 1 265 ? 8.554 3.916 -17.714 1.00 74.81 265 TRP A O 1
ATOM 2069 N N . GLU A 1 266 ? 10.171 3.517 -16.201 1.00 77.56 266 GLU A N 1
ATOM 2070 C CA . GLU A 1 266 ? 9.258 2.928 -15.220 1.00 77.56 266 GLU A CA 1
ATOM 2071 C C . GLU A 1 266 ? 8.170 3.938 -14.823 1.00 77.56 266 GLU A C 1
ATOM 2073 O O . GLU A 1 266 ? 6.987 3.600 -14.778 1.00 77.56 266 GLU A O 1
ATOM 2078 N N . SER A 1 267 ? 8.550 5.206 -14.625 1.00 78.25 267 SER A N 1
ATOM 2079 C CA . SER A 1 267 ? 7.628 6.312 -14.343 1.00 78.25 267 SER A CA 1
ATOM 2080 C C . SER A 1 267 ? 6.639 6.562 -15.483 1.00 78.25 267 SER A C 1
ATOM 2082 O O . SER A 1 267 ? 5.445 6.755 -15.234 1.00 78.25 267 SER A O 1
ATOM 2084 N N . LEU A 1 268 ? 7.101 6.530 -16.737 1.00 80.00 268 LEU A N 1
ATOM 2085 C CA . LEU A 1 268 ? 6.246 6.694 -17.914 1.00 80.00 268 LEU A CA 1
ATOM 2086 C C . LEU A 1 268 ? 5.216 5.561 -18.014 1.00 80.00 268 LEU A C 1
ATOM 2088 O O . LEU A 1 268 ? 4.014 5.823 -18.103 1.00 80.00 268 LEU A O 1
ATOM 2092 N N . CYS A 1 269 ? 5.675 4.312 -17.924 1.00 83.38 269 CYS A N 1
ATOM 2093 C CA . CYS A 1 269 ? 4.810 3.138 -17.940 1.00 83.38 269 CYS A CA 1
ATOM 2094 C C . CYS A 1 269 ? 3.835 3.150 -16.758 1.00 83.38 269 CYS A C 1
ATOM 2096 O O . CYS A 1 269 ? 2.634 2.927 -16.924 1.00 83.38 269 CYS A O 1
ATOM 2098 N N . PHE A 1 270 ? 4.315 3.516 -15.566 1.00 85.12 270 PHE A N 1
ATOM 2099 C CA . PHE A 1 270 ? 3.481 3.594 -14.374 1.00 85.12 270 PHE A CA 1
ATOM 2100 C C . PHE A 1 270 ? 2.384 4.645 -14.544 1.00 85.12 270 PHE A C 1
ATOM 2102 O O . PHE A 1 270 ? 1.233 4.384 -14.198 1.00 85.12 270 PHE A O 1
ATOM 2109 N N . LYS A 1 271 ? 2.692 5.815 -15.118 1.00 84.25 271 LYS A N 1
ATOM 2110 C CA . LYS A 1 271 ? 1.698 6.860 -15.421 1.00 84.25 271 LYS A CA 1
ATOM 2111 C C . LYS A 1 271 ? 0.648 6.393 -16.428 1.00 84.25 271 LYS A C 1
ATOM 2113 O O . LYS A 1 271 ? -0.513 6.777 -16.279 1.00 84.25 271 LYS A O 1
ATOM 2118 N N . ASN A 1 272 ? 1.024 5.564 -17.404 1.00 83.19 272 ASN A N 1
ATOM 2119 C CA . ASN A 1 272 ? 0.081 4.992 -18.367 1.00 83.19 272 ASN A CA 1
ATOM 2120 C C . ASN A 1 272 ? -0.916 4.036 -17.691 1.00 83.19 272 ASN A C 1
ATOM 2122 O O . ASN A 1 272 ? -2.114 4.130 -17.951 1.00 83.19 272 ASN A O 1
ATOM 2126 N N . TYR A 1 273 ? -0.461 3.178 -16.772 1.00 82.25 273 TYR A N 1
ATOM 2127 C CA . TYR A 1 273 ? -1.344 2.221 -16.088 1.00 82.25 273 TYR A CA 1
ATOM 2128 C C . TYR A 1 273 ? -2.135 2.833 -14.924 1.00 82.25 273 TYR A C 1
ATOM 2130 O O . TYR A 1 273 ? -3.350 2.640 -14.798 1.00 82.25 273 TYR A O 1
ATOM 2138 N N . SER A 1 274 ? -1.463 3.586 -14.056 1.00 81.44 274 SER A N 1
ATOM 2139 C CA . SER A 1 274 ? -2.060 4.156 -12.841 1.00 81.44 274 SER A CA 1
ATOM 2140 C C . SER A 1 274 ? -2.911 5.402 -13.124 1.00 81.44 274 SER A C 1
ATOM 2142 O O . SER A 1 274 ? -3.904 5.648 -12.435 1.00 81.44 274 SER A O 1
ATOM 2144 N N . GLY A 1 275 ? -2.582 6.148 -14.181 1.00 80.69 275 GLY A N 1
ATOM 2145 C CA . GLY A 1 275 ? -3.158 7.449 -14.502 1.00 80.69 275 GLY A CA 1
ATOM 2146 C C . GLY A 1 275 ? -2.324 8.611 -13.950 1.00 80.69 275 GLY A C 1
ATOM 2147 O O . GLY A 1 275 ? -1.708 8.525 -12.889 1.00 80.69 275 GLY A O 1
ATOM 2148 N N . LYS A 1 276 ? -2.335 9.744 -14.665 1.00 75.12 276 LYS A N 1
ATOM 2149 C CA . LYS A 1 276 ? -1.461 10.908 -14.401 1.00 75.12 276 LYS A CA 1
ATOM 2150 C C . LYS A 1 276 ? -1.575 11.494 -12.986 1.00 75.12 276 LYS A C 1
ATOM 2152 O O . LYS A 1 276 ? -0.606 12.064 -12.493 1.00 75.12 276 LYS A O 1
ATOM 2157 N N . ASP A 1 277 ? -2.725 11.341 -12.332 1.00 80.12 277 ASP A N 1
ATOM 2158 C CA . ASP A 1 277 ? -2.990 11.900 -11.002 1.00 80.12 277 ASP A CA 1
ATOM 2159 C C . ASP A 1 277 ? -2.997 10.856 -9.878 1.00 80.12 277 ASP A C 1
ATOM 2161 O O . ASP A 1 277 ? -3.314 11.196 -8.738 1.00 80.12 277 ASP A O 1
ATOM 2165 N N . TYR A 1 278 ? -2.614 9.603 -10.151 1.00 81.62 278 TYR A N 1
ATOM 2166 C CA . TYR A 1 278 ? -2.681 8.531 -9.156 1.00 81.62 278 TYR A CA 1
ATOM 2167 C C . TYR A 1 278 ? -1.862 8.855 -7.901 1.00 81.62 278 TYR A C 1
ATOM 2169 O O . TYR A 1 278 ? -2.402 8.896 -6.798 1.00 81.62 278 TYR A O 1
ATOM 2177 N N . THR A 1 279 ? -0.585 9.206 -8.070 1.00 77.50 279 THR A N 1
ATOM 2178 C CA . THR A 1 279 ? 0.323 9.561 -6.966 1.00 77.50 279 THR A CA 1
ATOM 2179 C C . THR A 1 279 ? -0.146 10.790 -6.181 1.00 77.50 279 THR A C 1
ATOM 2181 O O . THR A 1 279 ? 0.060 10.899 -4.973 1.00 77.50 279 THR A O 1
ATOM 2184 N N . ARG A 1 280 ? -0.803 11.745 -6.853 1.00 83.31 280 ARG A N 1
ATOM 2185 C CA . ARG A 1 280 ? -1.388 12.918 -6.184 1.00 83.31 280 ARG A CA 1
ATOM 2186 C C . ARG A 1 280 ? -2.618 12.524 -5.372 1.00 83.31 280 ARG A C 1
ATOM 2188 O O . ARG A 1 280 ? -2.781 13.006 -4.254 1.00 83.31 280 ARG A O 1
ATOM 2195 N N . GLY A 1 281 ? -3.449 11.634 -5.912 1.00 85.44 281 GLY A N 1
ATOM 2196 C CA . GLY A 1 281 ? -4.609 11.075 -5.228 1.00 85.44 281 GLY A CA 1
ATOM 2197 C C . GLY A 1 281 ? -4.225 10.279 -3.983 1.00 85.44 281 GLY A C 1
ATOM 2198 O O . GLY A 1 281 ? -4.804 10.507 -2.921 1.00 85.44 281 GLY A O 1
ATOM 2199 N N . THR A 1 282 ? -3.212 9.412 -4.070 1.00 84.25 282 THR A N 1
ATOM 2200 C CA . THR A 1 282 ? -2.723 8.634 -2.920 1.00 84.25 282 THR A CA 1
ATOM 2201 C C . THR A 1 282 ? -2.129 9.534 -1.839 1.00 84.25 282 THR A C 1
ATOM 2203 O O . THR A 1 282 ? -2.458 9.378 -0.662 1.00 84.25 282 THR A O 1
ATOM 2206 N N . LEU A 1 283 ? -1.329 10.537 -2.218 1.00 84.75 283 LEU A N 1
ATOM 2207 C CA . LEU A 1 283 ? -0.820 11.540 -1.280 1.00 84.75 283 LEU A CA 1
ATOM 2208 C C . LEU A 1 283 ? -1.961 12.331 -0.622 1.00 84.75 283 LEU A C 1
ATOM 2210 O O . LEU A 1 283 ? -1.946 12.547 0.589 1.00 84.75 283 LEU A O 1
ATOM 2214 N N . GLY A 1 284 ? -2.971 12.730 -1.400 1.00 88.25 284 GLY A N 1
ATOM 2215 C CA . GLY A 1 284 ? -4.165 13.404 -0.896 1.00 88.25 284 GLY A CA 1
ATOM 2216 C C . GLY A 1 284 ? -4.926 12.555 0.123 1.00 88.25 284 GLY A C 1
ATOM 2217 O O . GLY A 1 284 ? -5.287 13.056 1.187 1.00 88.25 284 GLY A O 1
ATOM 2218 N N . LEU A 1 285 ? -5.103 11.260 -0.150 1.00 89.44 285 LEU A N 1
ATOM 2219 C CA . LEU A 1 285 ? -5.746 10.317 0.767 1.00 89.44 285 LEU A CA 1
ATOM 2220 C C . LEU A 1 285 ? -4.973 10.173 2.085 1.00 89.44 285 LEU A C 1
ATOM 2222 O O . LEU A 1 285 ? -5.573 10.137 3.160 1.00 89.44 285 LEU A O 1
ATOM 2226 N N . PHE A 1 286 ? -3.644 10.154 2.019 1.00 84.50 286 PHE A N 1
ATOM 2227 C CA . PHE A 1 286 ? -2.802 10.126 3.210 1.00 84.50 286 PHE A CA 1
ATOM 2228 C C . PHE A 1 286 ? -2.926 11.412 4.036 1.00 84.50 286 PHE A C 1
ATOM 2230 O O . PHE A 1 286 ? -3.105 11.352 5.254 1.00 84.50 286 PHE A O 1
ATOM 2237 N N . ILE A 1 287 ? -2.862 12.580 3.381 1.00 87.88 287 ILE A N 1
ATOM 2238 C CA . ILE A 1 287 ? -3.038 13.885 4.039 1.00 87.88 287 ILE A CA 1
ATOM 2239 C C . ILE A 1 287 ? -4.392 13.929 4.737 1.00 87.88 287 ILE A C 1
ATOM 2241 O O . ILE A 1 287 ? -4.461 14.342 5.893 1.00 87.88 287 ILE A O 1
ATOM 2245 N N . LEU A 1 288 ? -5.447 13.455 4.070 1.00 90.44 288 LEU A N 1
ATOM 2246 C CA . LEU A 1 288 ? -6.759 13.299 4.681 1.00 90.44 288 LEU A CA 1
ATOM 2247 C C . LEU A 1 288 ? -6.643 12.448 5.954 1.00 90.44 288 LEU A C 1
ATOM 2249 O O . LEU A 1 288 ? -6.977 12.950 7.025 1.00 90.44 288 LEU A O 1
ATOM 2253 N N . GLY A 1 289 ? -6.072 11.242 5.887 1.00 87.06 289 GLY A N 1
ATOM 2254 C CA . GLY A 1 289 ? -5.875 10.375 7.057 1.00 87.06 289 GLY A CA 1
ATOM 2255 C C . GLY A 1 289 ? -5.174 11.060 8.243 1.00 87.06 289 GLY A C 1
ATOM 2256 O O . GLY A 1 289 ? -5.659 10.984 9.377 1.00 87.06 289 GLY A O 1
ATOM 2257 N N . VAL A 1 290 ? -4.076 11.786 7.997 1.00 87.06 290 VAL A N 1
ATOM 2258 C CA . VAL A 1 290 ? -3.325 12.527 9.033 1.00 87.06 290 VAL A CA 1
ATOM 2259 C C . VAL A 1 290 ? -4.129 13.697 9.598 1.00 87.06 290 VAL A C 1
ATOM 2261 O O . VAL A 1 290 ? -4.182 13.887 10.816 1.00 87.06 290 VAL A O 1
ATOM 2264 N N . VAL A 1 291 ? -4.779 14.478 8.735 1.00 89.62 291 VAL A N 1
ATOM 2265 C CA . VAL A 1 291 ? -5.621 15.611 9.143 1.00 89.62 291 VAL A CA 1
ATOM 2266 C C . VAL A 1 291 ? -6.805 15.115 9.971 1.00 89.62 291 VAL A C 1
ATOM 2268 O O . VAL A 1 291 ? -7.083 15.667 11.036 1.00 89.62 291 VAL A O 1
ATOM 2271 N N . GLY A 1 292 ? -7.450 14.028 9.548 1.00 87.56 292 GLY A N 1
ATOM 2272 C CA . GLY A 1 292 ? -8.497 13.357 10.310 1.00 87.56 292 GLY A CA 1
ATOM 2273 C C . GLY A 1 292 ? -8.002 12.929 11.689 1.00 87.56 292 GLY A C 1
ATOM 2274 O O . GLY A 1 292 ? -8.650 13.222 12.694 1.00 87.56 292 GLY A O 1
ATOM 2275 N N . PHE A 1 293 ? -6.814 12.325 11.777 1.00 86.25 293 PHE A N 1
ATOM 2276 C CA . PHE A 1 293 ? -6.211 11.963 13.061 1.00 86.25 293 PHE A CA 1
ATOM 2277 C C . PHE A 1 293 ? -5.992 13.181 13.970 1.00 86.25 293 PHE A C 1
ATOM 2279 O O . PHE A 1 293 ? -6.388 13.167 15.142 1.00 86.25 293 PHE A O 1
ATOM 2286 N N . ALA A 1 294 ? -5.425 14.263 13.435 1.00 88.06 294 ALA A N 1
ATOM 2287 C CA . ALA A 1 294 ? -5.202 15.491 14.189 1.00 88.06 294 ALA A CA 1
ATOM 2288 C C . ALA A 1 294 ? -6.520 16.098 14.703 1.00 88.06 294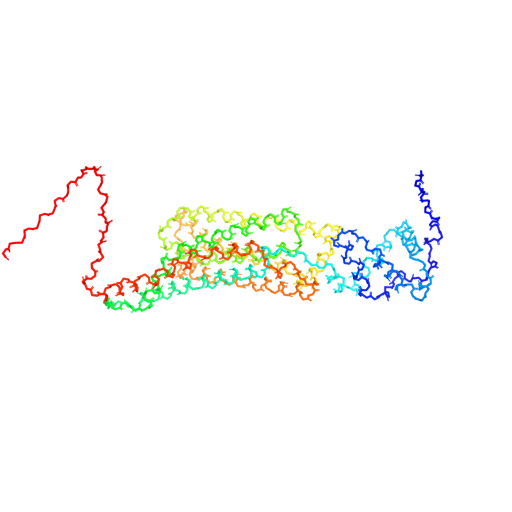 ALA A C 1
ATOM 2290 O O . ALA A 1 294 ? -6.621 16.435 15.886 1.00 88.06 294 ALA A O 1
ATOM 2291 N N . ILE A 1 295 ? -7.547 16.171 13.850 1.00 88.19 295 ILE A N 1
ATOM 2292 C CA . ILE A 1 295 ? -8.864 16.732 14.183 1.00 88.19 295 ILE A CA 1
ATOM 2293 C C . ILE A 1 295 ? -9.589 15.881 15.230 1.00 88.19 295 ILE A C 1
ATOM 2295 O O . ILE A 1 295 ? -10.115 16.428 16.200 1.00 88.19 295 ILE A O 1
ATOM 2299 N N . PHE A 1 296 ? -9.625 14.556 15.066 1.00 85.94 296 PHE A N 1
ATOM 2300 C CA . PHE A 1 296 ? -10.411 13.683 15.941 1.00 85.94 296 PHE A CA 1
ATOM 2301 C C . PHE A 1 296 ? -9.705 13.328 17.255 1.00 85.94 296 PHE A C 1
ATOM 2303 O O . PHE A 1 296 ? -10.381 13.084 18.258 1.00 85.94 296 PHE A O 1
ATOM 2310 N N . PHE A 1 297 ? -8.367 13.306 17.294 1.00 82.38 297 PHE A N 1
ATOM 2311 C CA . PHE A 1 297 ? -7.626 12.794 18.453 1.00 82.38 297 PHE A CA 1
ATOM 2312 C C . PHE A 1 297 ? -6.677 13.790 19.122 1.00 82.38 297 PHE A C 1
ATOM 2314 O O . PHE A 1 297 ? -6.561 13.743 20.353 1.00 82.38 297 PHE A O 1
ATOM 2321 N N . ILE A 1 298 ? -6.001 14.661 18.368 1.00 86.00 298 ILE A N 1
ATOM 2322 C CA . ILE A 1 298 ? -5.024 15.610 18.929 1.00 86.00 298 ILE A CA 1
ATOM 2323 C C . ILE A 1 298 ? -5.740 16.871 19.412 1.00 86.00 298 ILE A C 1
ATOM 2325 O O . ILE A 1 298 ? -5.630 17.230 20.585 1.00 86.00 298 ILE A O 1
ATOM 2329 N N . LEU A 1 299 ? -6.531 17.502 18.542 1.00 87.50 299 LEU A N 1
ATOM 2330 C CA . LEU A 1 299 ? -7.19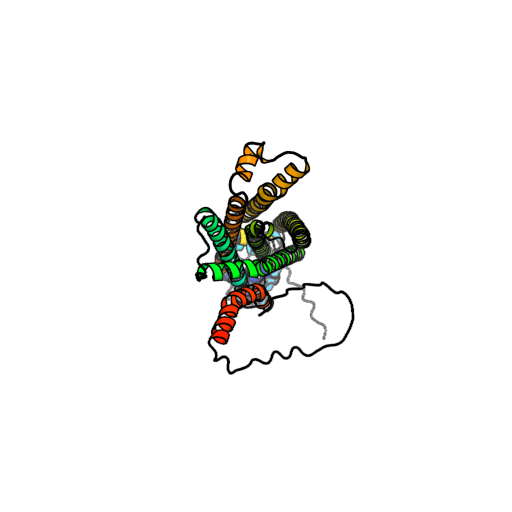2 18.776 18.815 1.00 87.50 299 LEU A CA 1
ATOM 2331 C C . LEU A 1 299 ? -8.081 18.738 20.076 1.00 87.50 299 LEU A C 1
ATOM 2333 O O . LEU A 1 299 ? -7.915 19.611 20.932 1.00 87.50 299 LEU A O 1
ATOM 2337 N N . PRO A 1 300 ? -8.953 17.730 20.300 1.00 83.62 300 PRO A N 1
ATOM 2338 C CA . PRO A 1 300 ? -9.794 17.699 21.496 1.00 83.62 300 PRO A CA 1
ATOM 2339 C C . PRO A 1 300 ? -8.984 17.514 22.783 1.00 83.62 300 PRO A C 1
ATOM 2341 O O . PRO A 1 300 ? -9.382 18.010 23.837 1.00 83.62 300 PRO A O 1
ATOM 2344 N N . ARG A 1 301 ? -7.846 16.807 22.720 1.00 83.25 301 ARG A N 1
ATOM 2345 C CA . ARG A 1 301 ? -6.948 16.627 23.870 1.00 83.25 301 ARG A CA 1
ATOM 2346 C C . ARG A 1 301 ? -6.158 17.896 24.168 1.00 83.25 301 ARG A C 1
ATOM 2348 O O . ARG A 1 301 ? -6.103 18.289 25.328 1.00 83.25 301 ARG A O 1
ATOM 2355 N N . ALA A 1 302 ? -5.626 18.550 23.137 1.00 86.56 302 ALA A N 1
ATOM 2356 C CA . ALA A 1 302 ? -4.897 19.808 23.260 1.00 86.56 302 ALA A CA 1
ATOM 2357 C C . ALA A 1 302 ? -5.780 20.932 23.833 1.00 86.56 302 ALA A C 1
ATOM 2359 O O . ALA A 1 302 ? -5.355 21.686 24.705 1.00 86.56 302 ALA A O 1
ATOM 2360 N N . LEU A 1 303 ? -7.047 21.013 23.410 1.00 87.00 303 LEU A N 1
ATOM 2361 C CA . LEU A 1 303 ? -7.998 21.979 23.971 1.00 87.00 303 LEU A CA 1
ATOM 2362 C C . LEU A 1 303 ? -8.258 21.726 25.463 1.00 87.00 303 LEU A C 1
ATOM 2364 O O . LEU A 1 303 ? -8.209 22.668 26.253 1.00 87.00 303 LEU A O 1
ATOM 2368 N N . ARG A 1 304 ? -8.445 20.458 25.863 1.00 85.69 304 ARG A N 1
ATOM 2369 C CA . ARG A 1 304 ? -8.623 20.091 27.278 1.00 85.69 304 ARG A CA 1
ATOM 2370 C C . ARG A 1 304 ? -7.387 20.392 28.123 1.00 85.69 304 ARG A C 1
ATOM 2372 O O . ARG A 1 304 ? -7.548 20.866 29.242 1.00 85.69 304 ARG A O 1
ATOM 2379 N N . SER A 1 305 ? -6.174 20.151 27.615 1.00 87.25 305 SER A N 1
ATOM 2380 C CA . SER A 1 305 ? -4.942 20.480 28.353 1.00 87.25 305 SER A CA 1
ATOM 2381 C C . SER A 1 305 ? -4.752 21.984 28.543 1.00 87.25 305 SER A C 1
ATOM 2383 O O . SER A 1 305 ? -4.167 22.398 29.534 1.00 87.25 305 SER A O 1
ATOM 2385 N N . LEU A 1 306 ? -5.291 22.804 27.637 1.00 90.56 306 LEU A N 1
ATOM 2386 C CA . LEU A 1 306 ? -5.313 24.264 27.765 1.00 90.56 306 LEU A CA 1
ATOM 2387 C C . LEU A 1 306 ? -6.436 24.779 28.690 1.00 90.56 306 LEU A C 1
ATOM 2389 O O . LEU A 1 306 ? -6.702 25.978 28.714 1.00 90.56 306 LEU A O 1
ATOM 2393 N N . GLY A 1 307 ? -7.149 23.897 29.400 1.00 89.75 307 GLY A N 1
ATOM 2394 C CA . GLY A 1 307 ? -8.277 24.265 30.265 1.00 89.75 307 GLY A CA 1
ATOM 2395 C C . GLY A 1 307 ? -9.513 24.763 29.507 1.00 89.75 307 GLY A C 1
ATOM 2396 O O . GLY A 1 307 ? -10.486 25.198 30.124 1.00 89.75 307 GLY A O 1
ATOM 2397 N N . LYS A 1 308 ? -9.509 24.702 28.169 1.00 85.69 308 LYS A N 1
ATOM 2398 C CA . LYS A 1 308 ? -10.658 25.076 27.346 1.00 85.69 308 LYS A CA 1
ATOM 2399 C C . LYS A 1 308 ? -11.581 23.877 27.228 1.00 85.69 308 LYS A C 1
ATOM 2401 O O . LYS A 1 308 ? -11.194 22.830 26.716 1.00 85.69 308 LYS A O 1
ATOM 2406 N N . ASP A 1 309 ? -12.820 24.045 27.672 1.00 81.62 309 ASP A N 1
ATOM 2407 C CA . ASP A 1 309 ? -13.846 23.031 27.469 1.00 81.62 309 ASP A CA 1
ATOM 2408 C C . ASP A 1 309 ? -14.213 22.972 25.971 1.00 81.62 309 ASP A C 1
ATOM 2410 O O . ASP A 1 309 ? -14.790 23.932 25.443 1.00 81.62 309 ASP A O 1
ATOM 2414 N N . PRO A 1 310 ? -13.885 21.874 25.260 1.00 76.44 310 PRO A N 1
ATOM 2415 C CA . PRO A 1 310 ? -14.149 21.752 23.830 1.00 76.44 310 PRO A CA 1
ATOM 2416 C C . PRO A 1 310 ? -15.647 21.819 23.497 1.00 76.44 310 PRO A C 1
ATOM 2418 O O . PRO A 1 310 ? -16.004 22.129 22.364 1.00 76.44 310 PRO A O 1
ATOM 2421 N N . SER A 1 311 ? -16.533 21.589 24.472 1.00 77.50 311 SER A N 1
ATOM 2422 C CA . SER A 1 311 ? -17.982 21.690 24.280 1.00 77.50 311 SER A CA 1
ATOM 2423 C C . SER A 1 311 ? -18.489 23.129 24.095 1.00 77.50 311 SER A C 1
ATOM 2425 O O . SER A 1 311 ? -19.603 23.320 23.603 1.00 77.50 311 SER A O 1
ATOM 2427 N N . LYS A 1 312 ? -17.690 24.147 24.451 1.00 84.69 312 LYS A N 1
ATOM 2428 C CA . LYS A 1 312 ? -18.073 25.567 24.337 1.00 84.69 312 LYS A CA 1
ATOM 2429 C C . LYS A 1 312 ? -17.825 26.163 22.949 1.00 84.69 312 LYS A C 1
ATOM 2431 O O . LYS A 1 312 ? -18.421 27.181 22.614 1.00 84.69 312 LYS A O 1
ATOM 2436 N N . ILE A 1 313 ? -16.967 25.548 22.135 1.00 81.69 313 ILE A N 1
ATOM 2437 C CA . ILE A 1 313 ? -16.659 26.021 20.778 1.00 81.69 313 ILE A CA 1
ATOM 2438 C C . ILE A 1 313 ? -17.639 25.338 19.814 1.00 81.69 313 ILE A C 1
ATOM 2440 O O . ILE A 1 313 ? -17.596 24.119 19.733 1.00 81.69 313 ILE A O 1
ATOM 2444 N N . PRO A 1 314 ? -18.494 26.046 19.054 1.00 80.31 314 PRO A N 1
ATOM 2445 C CA . PRO A 1 314 ? -19.606 25.436 18.308 1.00 80.31 314 PRO A CA 1
ATOM 2446 C C . PRO A 1 314 ? -19.177 24.354 17.300 1.00 80.31 314 PRO A C 1
ATOM 2448 O O . PRO A 1 314 ? -19.809 23.302 17.224 1.00 80.31 314 PRO A O 1
ATOM 2451 N N . ILE A 1 315 ? -18.062 24.556 16.591 1.00 77.88 315 ILE A N 1
ATOM 2452 C CA . ILE A 1 315 ? -17.509 23.570 15.641 1.00 77.88 315 ILE A CA 1
ATOM 2453 C C . ILE A 1 315 ? -17.011 22.316 16.375 1.00 77.88 315 ILE A C 1
ATOM 2455 O O . ILE A 1 315 ? -17.299 21.187 15.981 1.00 77.88 315 ILE A O 1
ATOM 2459 N N . VAL A 1 316 ? -16.297 22.503 17.487 1.00 76.38 316 VAL A N 1
ATOM 2460 C CA . VAL A 1 316 ? -15.777 21.393 18.299 1.00 76.38 316 VAL A CA 1
ATOM 2461 C C . VAL A 1 316 ? -16.909 20.709 19.064 1.00 76.38 316 VAL A C 1
ATOM 2463 O O . VAL A 1 316 ? -16.886 19.498 19.246 1.00 76.38 316 VAL A O 1
ATOM 2466 N N . LYS A 1 317 ? -17.952 21.452 19.437 1.00 74.06 317 LYS A N 1
ATOM 2467 C CA . LYS A 1 317 ? -19.173 20.929 20.034 1.00 74.06 317 LYS A CA 1
ATOM 2468 C C . LYS A 1 317 ? -19.845 19.963 19.078 1.00 74.06 317 LYS A C 1
ATOM 2470 O O . LYS A 1 317 ? -20.223 18.908 19.541 1.00 74.06 317 LYS A O 1
ATOM 2475 N N . LEU A 1 318 ? -19.934 20.236 17.775 1.00 71.56 318 LEU A N 1
ATOM 2476 C CA . LEU A 1 318 ? -20.467 19.259 16.814 1.00 71.56 318 LEU A CA 1
ATOM 2477 C C . LEU A 1 318 ? -19.616 17.974 16.771 1.00 71.56 318 LEU A C 1
ATOM 2479 O O . LEU A 1 318 ? -20.158 16.873 16.855 1.00 71.56 318 LEU A O 1
ATOM 2483 N N . LEU A 1 319 ? -18.286 18.124 16.734 1.00 67.94 319 LEU A N 1
ATOM 2484 C CA . LEU A 1 319 ? -17.321 17.014 16.762 1.00 67.94 319 LEU A CA 1
ATOM 2485 C C . LEU A 1 319 ? -17.372 16.190 18.062 1.00 67.94 319 LEU A C 1
ATOM 2487 O O . LEU A 1 319 ? -17.097 14.993 18.034 1.00 67.94 319 LEU A O 1
ATOM 2491 N N . VAL A 1 320 ? -17.708 16.816 19.194 1.00 65.06 320 VAL A N 1
ATOM 2492 C CA . VAL A 1 320 ? -17.756 16.201 20.534 1.00 65.06 320 VAL A CA 1
ATOM 2493 C C . VAL A 1 320 ? -19.175 15.763 20.942 1.00 65.06 320 VAL A C 1
ATOM 2495 O O . VAL A 1 320 ? -19.306 14.870 21.776 1.00 65.06 320 VAL A O 1
ATOM 2498 N N . ALA A 1 321 ? -20.230 16.371 20.384 1.00 58.41 321 ALA A N 1
ATOM 2499 C CA . ALA A 1 321 ? -21.638 16.139 20.735 1.00 58.41 321 ALA A CA 1
ATOM 2500 C C . ALA A 1 321 ? -22.269 14.985 19.957 1.00 58.41 321 ALA A C 1
ATOM 2502 O O . ALA A 1 321 ? -23.068 14.239 20.525 1.00 58.41 321 ALA A O 1
ATOM 2503 N N . PHE A 1 322 ? -21.899 14.789 18.686 1.00 60.34 322 PHE A N 1
ATOM 2504 C CA . PHE A 1 322 ? -22.090 13.473 18.077 1.00 60.34 322 PHE A CA 1
ATOM 2505 C C . PHE A 1 322 ? -21.219 12.476 18.855 1.00 60.34 322 PHE A C 1
ATOM 2507 O O . PHE A 1 322 ? -20.200 12.908 19.396 1.00 60.34 322 PHE A O 1
ATOM 2514 N N . PRO A 1 323 ? -21.548 11.171 18.965 1.00 67.00 323 PRO A N 1
ATOM 2515 C CA . PRO A 1 323 ? -20.592 10.197 19.479 1.00 67.00 323 PRO A CA 1
ATOM 2516 C C . PRO A 1 323 ? -19.323 10.303 18.633 1.00 67.00 323 PRO A C 1
ATOM 2518 O O . PRO A 1 323 ? -19.241 9.715 17.561 1.00 67.00 323 PRO A O 1
ATOM 2521 N N . SER A 1 324 ? -18.352 11.087 19.106 1.00 70.75 324 SER A N 1
ATOM 2522 C CA . SER A 1 324 ? -17.157 11.504 18.367 1.00 70.75 324 SER A CA 1
ATOM 2523 C C . SER A 1 324 ? -16.399 10.294 17.837 1.00 70.75 324 SER A C 1
ATOM 2525 O O . SER A 1 324 ? -15.805 10.321 16.769 1.00 70.75 324 SER A O 1
ATOM 2527 N N . ASN A 1 325 ? -16.518 9.200 18.587 1.00 81.31 325 ASN A N 1
ATOM 2528 C CA . ASN A 1 325 ? -16.015 7.876 18.287 1.00 81.31 325 ASN A CA 1
ATOM 2529 C C . ASN A 1 325 ? -16.649 7.263 17.030 1.00 81.31 325 ASN A C 1
ATOM 2531 O O . ASN A 1 325 ? -15.951 6.617 16.275 1.00 81.31 325 ASN A O 1
ATOM 2535 N N . ALA A 1 326 ? -17.950 7.445 16.791 1.00 85.88 326 ALA A N 1
ATOM 2536 C CA . ALA A 1 326 ? -18.625 6.923 15.604 1.00 85.88 326 ALA A CA 1
ATOM 2537 C C . ALA A 1 326 ? -18.230 7.693 14.338 1.00 85.88 326 ALA A C 1
ATOM 2539 O O . ALA A 1 326 ? -17.985 7.070 13.310 1.00 85.88 326 ALA A O 1
ATOM 2540 N N . LEU A 1 327 ? -18.121 9.027 14.422 1.00 87.81 327 LEU A N 1
ATOM 2541 C CA . LEU A 1 327 ? -17.647 9.845 13.300 1.00 87.81 327 LEU A CA 1
ATOM 2542 C C . LEU A 1 327 ? -16.193 9.531 12.959 1.00 87.81 327 LEU A C 1
ATOM 2544 O O . LEU A 1 327 ? -15.889 9.310 11.791 1.00 87.81 327 LEU A O 1
ATOM 2548 N N . SER A 1 328 ? -15.310 9.465 13.961 1.00 89.31 328 SER A N 1
ATOM 2549 C CA . SER A 1 328 ? -13.909 9.126 13.716 1.00 89.31 328 SER A CA 1
ATOM 2550 C C . SER A 1 328 ? -13.765 7.704 13.174 1.00 89.31 328 SER A C 1
ATOM 2552 O O . SER A 1 328 ? -13.083 7.508 12.174 1.00 89.31 328 SER A O 1
ATOM 2554 N N . THR A 1 329 ? -14.458 6.719 13.754 1.00 91.81 329 THR A N 1
ATOM 2555 C CA . THR A 1 329 ? -14.462 5.345 13.238 1.00 91.81 329 THR A CA 1
ATOM 2556 C C . THR A 1 329 ? -14.965 5.285 11.795 1.00 91.81 329 THR A C 1
ATOM 2558 O O . THR A 1 329 ? -14.290 4.698 10.955 1.00 91.81 329 THR A O 1
ATOM 2561 N N . GLY A 1 330 ? -16.104 5.910 11.479 1.00 93.19 330 GLY A N 1
ATOM 2562 C CA . GLY A 1 330 ? -16.649 5.925 10.118 1.00 93.19 330 GLY A CA 1
ATOM 2563 C C . GLY A 1 330 ? -15.712 6.598 9.114 1.00 93.19 330 GLY A C 1
ATOM 2564 O O . GLY A 1 330 ? -15.521 6.088 8.013 1.00 93.19 330 GLY A O 1
ATOM 2565 N N . TYR A 1 331 ? -15.065 7.691 9.522 1.00 94.38 331 TYR A N 1
ATOM 2566 C CA . TYR A 1 331 ? -14.054 8.380 8.726 1.00 94.38 331 TYR A CA 1
ATOM 2567 C C . TYR A 1 331 ? -12.870 7.467 8.379 1.00 94.38 331 TYR A C 1
ATOM 2569 O O . TYR A 1 331 ? -12.526 7.326 7.207 1.00 94.38 331 TYR A O 1
ATOM 2577 N N . PHE A 1 332 ? -12.272 6.808 9.374 1.00 95.12 332 PHE A N 1
ATOM 2578 C CA . PHE A 1 332 ? -11.132 5.921 9.134 1.00 95.12 332 PHE A CA 1
ATOM 2579 C C . PHE A 1 332 ? -11.521 4.654 8.363 1.00 95.12 332 PHE A C 1
ATOM 2581 O O . PHE A 1 332 ? -10.753 4.211 7.517 1.00 95.12 332 PHE A O 1
ATOM 2588 N N . ILE A 1 333 ? -12.724 4.105 8.564 1.00 96.12 333 ILE A N 1
ATOM 2589 C CA . ILE A 1 333 ? -13.224 3.014 7.712 1.00 96.12 333 ILE A CA 1
ATOM 2590 C C . ILE A 1 333 ? -13.284 3.464 6.252 1.00 96.12 333 ILE A C 1
ATOM 2592 O O . ILE A 1 333 ? -12.812 2.741 5.381 1.00 96.12 333 ILE A O 1
ATOM 2596 N N . LEU A 1 334 ? -13.829 4.654 5.981 1.00 96.19 334 LEU A N 1
ATOM 2597 C CA . LEU A 1 334 ? -13.934 5.176 4.621 1.00 96.19 334 LEU A CA 1
ATOM 2598 C C . LEU A 1 334 ? -12.553 5.369 3.982 1.00 96.19 334 LEU A C 1
ATOM 2600 O O . LEU A 1 334 ? -12.338 4.907 2.866 1.00 96.19 334 LEU A O 1
ATOM 2604 N N . VAL A 1 335 ? -11.611 6.002 4.690 1.00 95.44 335 VAL A N 1
ATOM 2605 C CA . VAL A 1 335 ? -10.233 6.187 4.198 1.00 95.44 335 VAL A CA 1
ATOM 2606 C C . VAL A 1 335 ? -9.568 4.838 3.920 1.00 95.44 335 VAL A C 1
ATOM 2608 O O . VAL A 1 335 ? -8.977 4.657 2.856 1.00 95.44 335 VAL A O 1
ATOM 2611 N N . GLY A 1 336 ? -9.714 3.869 4.828 1.00 96.19 336 GLY A N 1
ATOM 2612 C CA . GLY A 1 336 ? -9.184 2.522 4.642 1.00 96.19 336 GLY A CA 1
ATOM 2613 C C . GLY A 1 336 ? -9.798 1.803 3.440 1.00 96.19 336 GLY A C 1
ATOM 2614 O O . GLY A 1 336 ? -9.065 1.263 2.621 1.00 96.19 336 GLY A O 1
ATOM 2615 N N . LEU A 1 337 ? -11.122 1.853 3.277 1.00 96.62 337 LEU A N 1
ATOM 2616 C CA . LEU A 1 337 ? -11.823 1.262 2.134 1.00 96.62 337 LEU A CA 1
ATOM 2617 C C . LEU A 1 337 ? -11.378 1.863 0.802 1.00 96.62 337 LEU A C 1
ATOM 2619 O O . LEU A 1 337 ? -11.118 1.123 -0.144 1.00 96.62 337 LEU A O 1
ATOM 2623 N N . VAL A 1 338 ? -11.264 3.193 0.732 1.00 96.06 338 VAL A N 1
ATOM 2624 C CA . VAL A 1 338 ? -10.754 3.875 -0.463 1.00 96.06 338 VAL A CA 1
ATOM 2625 C C . VAL A 1 338 ? -9.315 3.441 -0.739 1.00 96.06 338 VAL A C 1
ATOM 2627 O O . VAL A 1 338 ? -8.990 3.137 -1.882 1.00 96.06 338 VAL A O 1
ATOM 2630 N N . SER A 1 339 ? -8.469 3.338 0.291 1.00 95.75 339 SER A N 1
ATOM 2631 C CA . SER A 1 339 ? -7.083 2.883 0.134 1.00 95.75 339 SER A CA 1
ATOM 2632 C C . SER A 1 339 ? -6.993 1.451 -0.389 1.00 95.75 339 SER A C 1
ATOM 2634 O O . SER A 1 339 ? -6.273 1.194 -1.349 1.00 95.75 339 SER A O 1
ATOM 2636 N N . LEU A 1 340 ? -7.764 0.523 0.187 1.00 96.31 340 LEU A N 1
ATOM 2637 C CA . LEU A 1 340 ? -7.804 -0.871 -0.258 1.00 96.31 340 LEU A CA 1
ATOM 2638 C C . LEU A 1 340 ? -8.339 -0.986 -1.691 1.00 96.31 340 LEU A C 1
ATOM 2640 O O . LEU A 1 340 ? -7.801 -1.743 -2.493 1.00 96.31 340 LEU A O 1
ATOM 2644 N N . ALA A 1 341 ? -9.363 -0.207 -2.044 1.00 95.81 341 ALA A N 1
ATOM 2645 C CA . ALA A 1 341 ? -9.887 -0.175 -3.404 1.00 95.81 341 ALA A CA 1
ATOM 2646 C C . ALA A 1 341 ? -8.839 0.338 -4.404 1.00 95.81 341 ALA A C 1
ATOM 2648 O O . ALA A 1 341 ? -8.671 -0.257 -5.467 1.00 95.81 341 ALA A O 1
ATOM 2649 N N . LEU A 1 342 ? -8.108 1.405 -4.064 1.00 94.69 342 LEU A N 1
ATOM 2650 C CA . LEU A 1 342 ? -7.020 1.929 -4.894 1.00 94.69 342 LEU A CA 1
ATOM 2651 C C . LEU A 1 342 ? -5.865 0.932 -5.026 1.00 94.69 342 LEU A C 1
ATOM 2653 O O . LEU A 1 342 ? -5.328 0.794 -6.125 1.00 94.69 342 LEU A O 1
ATOM 2657 N N . PHE A 1 343 ? -5.520 0.237 -3.942 1.00 94.75 343 PHE A N 1
ATOM 2658 C CA . PHE A 1 343 ? -4.506 -0.816 -3.910 1.00 94.75 343 PHE A CA 1
ATOM 2659 C C . PHE A 1 343 ? -4.862 -1.956 -4.867 1.00 94.75 343 PHE A C 1
ATOM 2661 O O . PHE A 1 343 ? -4.100 -2.257 -5.781 1.00 94.75 343 PHE A O 1
ATOM 2668 N N . LEU A 1 344 ? -6.059 -2.533 -4.721 1.00 94.31 344 LEU A N 1
ATOM 2669 C CA . LEU A 1 344 ? -6.520 -3.638 -5.566 1.00 94.31 344 LEU A CA 1
ATOM 2670 C C . LEU A 1 344 ? -6.684 -3.208 -7.027 1.00 94.31 344 LEU A C 1
ATOM 2672 O O . LEU A 1 344 ? -6.380 -3.976 -7.937 1.00 94.31 344 LEU A O 1
ATOM 2676 N N . ASN A 1 345 ? -7.140 -1.975 -7.270 1.00 93.25 345 ASN A N 1
ATOM 2677 C CA . ASN A 1 345 ? -7.266 -1.442 -8.623 1.00 93.25 345 ASN A CA 1
ATOM 2678 C C . ASN A 1 345 ? -5.899 -1.299 -9.299 1.00 93.25 345 ASN A C 1
ATOM 2680 O O . ASN A 1 345 ? -5.745 -1.716 -10.445 1.00 93.25 345 ASN A O 1
ATOM 2684 N N . LEU A 1 346 ? -4.909 -0.747 -8.591 1.00 90.56 346 LEU A N 1
ATOM 2685 C CA . LEU A 1 346 ? -3.555 -0.606 -9.118 1.00 90.56 346 LEU A CA 1
ATOM 2686 C C . LEU A 1 346 ? -2.930 -1.970 -9.394 1.00 90.56 346 LEU A C 1
ATOM 2688 O O . LEU A 1 346 ? -2.424 -2.178 -10.494 1.00 90.56 346 LEU A O 1
ATOM 2692 N N . GLN A 1 347 ? -3.039 -2.902 -8.446 1.00 90.25 347 GLN A N 1
ATOM 2693 C CA . GLN A 1 347 ? -2.550 -4.266 -8.619 1.00 90.25 347 GLN A CA 1
ATOM 2694 C C . GLN A 1 347 ? -3.170 -4.937 -9.848 1.00 90.25 347 GLN A C 1
ATOM 2696 O O . GLN A 1 347 ? -2.461 -5.503 -10.674 1.00 90.25 347 GLN A O 1
ATOM 2701 N N . TRP A 1 348 ? -4.489 -4.825 -10.020 1.00 89.75 348 TRP A N 1
ATOM 2702 C CA . TRP A 1 348 ? -5.189 -5.395 -11.170 1.00 89.75 348 TRP A CA 1
ATOM 2703 C C . TRP A 1 348 ? -4.740 -4.770 -12.498 1.00 89.75 348 TRP A C 1
ATOM 2705 O O . TRP A 1 348 ? -4.482 -5.490 -13.463 1.00 89.75 348 TRP A O 1
ATOM 2715 N N . ARG A 1 349 ? -4.599 -3.438 -12.560 1.00 88.31 349 ARG A N 1
ATOM 2716 C CA . ARG A 1 349 ? -4.142 -2.743 -13.776 1.00 88.31 349 ARG A CA 1
ATOM 2717 C C . ARG A 1 349 ? -2.713 -3.113 -14.149 1.00 88.31 349 ARG A C 1
ATOM 2719 O O . ARG A 1 349 ? -2.443 -3.370 -15.318 1.00 88.31 349 ARG A O 1
ATOM 2726 N N . VAL A 1 350 ? -1.817 -3.151 -13.166 1.00 85.94 350 VAL A N 1
ATOM 2727 C CA . VAL A 1 350 ? -0.410 -3.505 -13.377 1.00 85.94 350 VAL A CA 1
ATOM 2728 C C . VAL A 1 350 ? -0.274 -4.985 -13.731 1.00 85.94 350 VAL A C 1
ATOM 2730 O O . VAL A 1 350 ? 0.466 -5.315 -14.649 1.00 85.94 350 VAL A O 1
ATOM 2733 N N . SER A 1 351 ? -1.046 -5.873 -13.103 1.00 84.38 351 SER A N 1
ATOM 2734 C CA . SER A 1 351 ? -1.043 -7.299 -13.447 1.00 84.38 351 SER A CA 1
ATOM 2735 C C . SER A 1 351 ? -1.551 -7.571 -14.865 1.00 84.38 351 SER A C 1
ATOM 2737 O O . SER A 1 351 ? -1.031 -8.472 -15.517 1.00 84.38 351 SER A O 1
ATOM 2739 N N . ASN A 1 352 ? -2.558 -6.834 -15.341 1.00 83.25 352 ASN A N 1
ATOM 2740 C CA . ASN A 1 352 ? -3.125 -7.059 -16.675 1.00 83.25 352 ASN A CA 1
ATOM 2741 C C . ASN A 1 352 ? -2.359 -6.345 -17.792 1.00 83.25 352 ASN A C 1
ATOM 2743 O O . ASN A 1 352 ? -2.341 -6.841 -18.913 1.00 83.25 352 ASN A O 1
ATOM 2747 N N . GLY A 1 353 ? -1.772 -5.179 -17.514 1.00 75.31 353 GLY A N 1
AT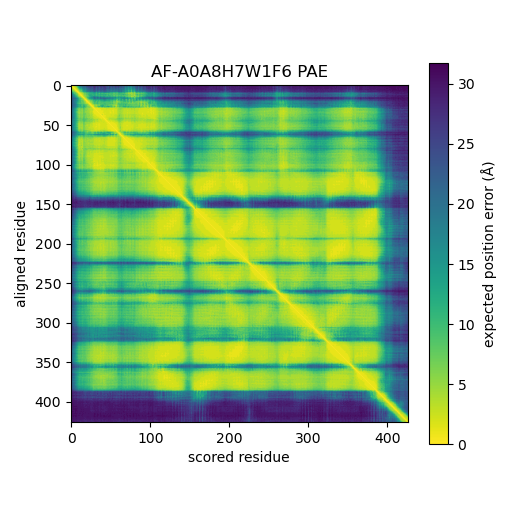OM 2748 C CA . GLY A 1 353 ? -1.061 -4.380 -18.516 1.00 75.31 353 GLY A CA 1
ATOM 2749 C C . GLY A 1 353 ? 0.460 -4.534 -18.477 1.00 75.31 353 GLY A C 1
ATOM 2750 O O . GLY A 1 353 ? 1.108 -4.596 -19.510 1.00 75.31 353 GLY A O 1
ATOM 2751 N N . GLY A 1 354 ? 1.053 -4.640 -17.291 1.00 67.50 354 GLY A N 1
ATOM 2752 C CA . GLY A 1 354 ? 2.502 -4.584 -17.077 1.00 67.50 354 GLY A CA 1
ATOM 2753 C C . GLY A 1 354 ? 3.226 -5.927 -17.155 1.00 67.50 354 GLY A C 1
ATOM 2754 O O . GLY A 1 354 ? 4.146 -6.142 -16.379 1.00 67.50 354 GLY A O 1
ATOM 2755 N N . GLY A 1 355 ? 2.796 -6.857 -18.011 1.00 67.62 355 GLY A N 1
ATOM 2756 C CA . GLY A 1 355 ? 3.522 -8.121 -18.244 1.00 67.62 355 GLY A CA 1
ATOM 2757 C C . GLY A 1 355 ? 3.340 -9.202 -17.182 1.00 67.62 355 GLY A C 1
ATOM 2758 O O . GLY A 1 355 ? 3.977 -10.250 -17.264 1.00 67.62 355 GLY A O 1
ATOM 2759 N N . GLY A 1 356 ? 2.439 -8.976 -16.224 1.00 63.28 356 GLY A N 1
ATOM 2760 C CA . GLY A 1 356 ? 2.177 -9.879 -15.109 1.00 63.28 356 GLY A CA 1
ATOM 2761 C C . GLY A 1 356 ? 3.206 -9.733 -13.987 1.00 63.28 356 GLY A C 1
ATOM 2762 O O . GLY A 1 356 ? 4.414 -9.783 -14.202 1.00 63.28 356 GLY A O 1
ATOM 2763 N N . VAL A 1 357 ? 2.727 -9.588 -12.749 1.00 63.31 357 VAL A N 1
ATOM 2764 C CA . VAL A 1 357 ? 3.602 -9.511 -11.573 1.00 63.31 357 VAL A CA 1
ATOM 2765 C C . VAL A 1 357 ? 3.925 -10.929 -11.105 1.00 63.31 357 VAL A C 1
ATOM 2767 O O . VAL A 1 357 ? 3.209 -11.532 -10.301 1.00 63.31 357 VAL A O 1
ATOM 2770 N N . THR A 1 358 ? 4.988 -11.513 -11.659 1.00 65.56 358 THR A N 1
ATOM 2771 C CA . THR A 1 358 ? 5.308 -12.937 -11.463 1.00 65.56 358 THR A CA 1
ATOM 2772 C C . THR A 1 358 ? 5.602 -13.301 -10.009 1.00 65.56 358 THR A C 1
ATOM 2774 O O . THR A 1 358 ? 5.343 -14.435 -9.601 1.00 65.56 358 THR A O 1
ATOM 2777 N N . GLU A 1 359 ? 6.117 -12.360 -9.213 1.00 73.94 359 GLU A N 1
ATOM 2778 C CA . GLU A 1 359 ? 6.449 -12.602 -7.804 1.00 73.94 359 GLU A CA 1
ATOM 2779 C C . GLU A 1 359 ? 5.246 -12.464 -6.862 1.00 73.94 359 GLU A C 1
ATOM 2781 O O . GLU A 1 359 ? 5.113 -13.252 -5.929 1.00 73.94 359 GLU A O 1
ATOM 2786 N N . GLU A 1 360 ? 4.313 -11.547 -7.131 1.00 79.69 360 GLU A N 1
ATOM 2787 C CA . GLU A 1 360 ? 3.135 -11.324 -6.273 1.00 79.69 360 GLU A CA 1
ATOM 2788 C C . GLU A 1 360 ? 2.138 -12.488 -6.283 1.00 79.69 360 GLU A C 1
ATOM 2790 O O . GLU A 1 360 ? 1.391 -12.685 -5.321 1.00 79.69 360 GLU A O 1
ATOM 2795 N N . SER A 1 361 ? 2.136 -13.279 -7.358 1.00 81.62 361 SER A N 1
ATOM 2796 C CA . SER A 1 361 ? 1.302 -14.479 -7.478 1.00 81.62 361 SER A CA 1
ATOM 2797 C C . SER A 1 361 ? 1.761 -15.638 -6.582 1.00 81.62 361 SER A C 1
ATOM 2799 O O . SER A 1 361 ? 1.012 -16.597 -6.380 1.00 81.62 361 SER A O 1
ATOM 2801 N N . LYS A 1 362 ? 2.983 -15.570 -6.039 1.00 87.94 362 LYS A N 1
ATOM 2802 C CA . LYS A 1 362 ? 3.577 -16.640 -5.237 1.00 87.94 362 LYS A CA 1
ATOM 2803 C C . LYS A 1 362 ? 3.391 -16.378 -3.748 1.00 87.94 362 LYS A C 1
ATOM 2805 O O . LYS A 1 362 ? 3.510 -15.254 -3.259 1.00 87.94 362 LYS A O 1
ATOM 2810 N N . TRP A 1 363 ? 3.145 -17.464 -3.022 1.00 91.88 363 TRP A N 1
ATOM 2811 C CA . TRP A 1 363 ? 3.169 -17.449 -1.568 1.00 91.88 363 TRP A CA 1
ATOM 2812 C C . TRP A 1 363 ? 4.603 -17.337 -1.063 1.00 91.88 363 TRP A C 1
ATOM 2814 O O . TRP A 1 363 ? 5.468 -18.114 -1.471 1.00 91.88 363 TRP A O 1
ATOM 2824 N N . SER A 1 364 ? 4.840 -16.396 -0.153 1.00 91.69 364 SER A N 1
ATOM 2825 C CA . SER A 1 364 ? 6.113 -16.248 0.551 1.00 91.69 364 SER A CA 1
ATOM 2826 C C . SER A 1 364 ? 5.984 -16.674 2.016 1.00 91.69 364 SER A C 1
ATOM 2828 O O . SER A 1 364 ? 4.892 -16.726 2.589 1.00 91.69 364 SER A O 1
ATOM 2830 N N . PHE A 1 365 ? 7.120 -16.952 2.657 1.00 92.81 365 PHE A N 1
ATOM 2831 C CA . PHE A 1 365 ? 7.156 -17.192 4.101 1.00 92.81 365 PHE A CA 1
ATOM 2832 C C . PHE A 1 365 ? 6.632 -15.979 4.891 1.00 92.81 365 PHE A C 1
ATOM 2834 O O . PHE A 1 365 ? 5.874 -16.151 5.847 1.00 92.81 365 PHE A O 1
ATOM 2841 N N . GLY A 1 366 ? 6.978 -14.759 4.459 1.00 91.81 366 GLY A N 1
ATOM 2842 C CA . GLY A 1 366 ? 6.530 -13.514 5.087 1.00 91.81 366 GLY A CA 1
ATOM 2843 C C . GLY A 1 366 ? 5.009 -13.365 5.085 1.00 91.81 366 GLY A C 1
ATOM 2844 O O . GLY A 1 366 ? 4.425 -13.030 6.114 1.00 91.81 366 GLY A O 1
ATOM 2845 N N . GLN A 1 367 ? 4.350 -13.715 3.978 1.00 94.00 367 GLN A N 1
ATOM 2846 C CA . GLN A 1 367 ? 2.888 -13.708 3.868 1.00 94.00 367 GLN A CA 1
ATOM 2847 C C . GLN A 1 367 ? 2.211 -14.686 4.839 1.00 94.00 367 GLN A C 1
ATOM 2849 O O . GLN A 1 367 ? 1.218 -14.344 5.483 1.00 94.00 367 GLN A O 1
ATOM 2854 N N . ILE A 1 368 ? 2.748 -15.904 4.963 1.00 95.31 368 ILE A N 1
ATOM 2855 C CA . ILE A 1 368 ? 2.215 -16.910 5.893 1.00 95.31 368 ILE A CA 1
ATOM 2856 C C . ILE A 1 368 ? 2.375 -16.414 7.331 1.00 95.31 368 ILE A C 1
ATOM 2858 O O . ILE A 1 368 ? 1.424 -16.465 8.111 1.00 95.31 368 ILE A O 1
ATOM 2862 N N . LEU A 1 369 ? 3.547 -15.872 7.673 1.00 95.12 369 LEU A N 1
ATOM 2863 C CA . LEU A 1 369 ? 3.793 -15.289 8.989 1.00 95.12 369 LEU A CA 1
ATOM 2864 C C . LEU A 1 369 ? 2.832 -14.123 9.270 1.00 95.12 369 LEU A C 1
ATOM 2866 O O . LEU A 1 369 ? 2.256 -14.052 10.355 1.00 95.12 369 LEU A O 1
ATOM 2870 N N . ALA A 1 370 ? 2.578 -13.259 8.287 1.00 95.44 370 ALA A N 1
ATOM 2871 C CA . ALA A 1 370 ? 1.633 -12.157 8.425 1.00 95.44 370 ALA A CA 1
ATOM 2872 C C . ALA A 1 370 ? 0.212 -12.650 8.759 1.00 95.44 370 ALA A C 1
ATOM 2874 O O . ALA A 1 370 ? -0.415 -12.094 9.660 1.00 95.44 370 ALA A O 1
ATOM 2875 N N . LEU A 1 371 ? -0.266 -13.741 8.143 1.00 95.81 371 LEU A N 1
ATOM 2876 C CA . LEU A 1 371 ? -1.565 -14.347 8.482 1.00 95.81 371 LEU A CA 1
ATOM 2877 C C . LEU A 1 371 ? -1.642 -14.805 9.941 1.00 95.81 371 LEU A C 1
ATOM 2879 O O . LEU A 1 371 ? -2.679 -14.637 10.589 1.00 95.81 371 LEU A O 1
ATOM 2883 N N . THR A 1 372 ? -0.546 -15.345 10.482 1.00 96.06 372 THR A N 1
ATOM 2884 C CA . THR A 1 372 ? -0.512 -15.798 11.883 1.00 96.06 372 THR A CA 1
ATOM 2885 C C . THR A 1 372 ? -0.660 -14.659 12.893 1.00 96.06 372 THR A C 1
ATOM 2887 O O . THR A 1 372 ? -1.032 -14.916 14.037 1.00 96.06 372 THR A O 1
ATOM 2890 N N . THR A 1 373 ? -0.488 -13.400 12.473 1.00 96.19 373 THR A N 1
ATOM 2891 C CA . THR A 1 373 ? -0.704 -12.216 13.324 1.00 96.19 373 THR A CA 1
ATOM 2892 C C . THR A 1 373 ? -2.126 -12.165 13.890 1.00 96.19 373 THR A C 1
ATOM 2894 O O . THR A 1 373 ? -2.334 -11.689 15.004 1.00 96.19 373 THR A O 1
ATOM 2897 N N . TRP A 1 374 ? -3.114 -12.721 13.179 1.00 97.25 374 TRP A N 1
ATOM 2898 C CA . TRP A 1 374 ? -4.505 -12.766 13.641 1.00 97.25 374 TRP A CA 1
ATOM 2899 C C . TRP A 1 374 ? -4.818 -13.953 14.560 1.00 97.25 374 TRP A C 1
ATOM 2901 O O . TRP A 1 374 ? -5.869 -13.965 15.208 1.00 97.25 374 TRP A O 1
ATOM 2911 N N . ALA A 1 375 ? -3.926 -14.945 14.650 1.00 95.94 375 ALA A N 1
ATOM 2912 C CA . ALA A 1 375 ? -4.182 -16.180 15.382 1.00 95.94 375 ALA A CA 1
ATOM 2913 C C . ALA A 1 375 ? -4.485 -15.954 16.876 1.00 95.94 375 ALA A C 1
ATOM 2915 O O . ALA A 1 375 ? -5.484 -16.509 17.333 1.00 95.94 375 ALA A O 1
ATOM 2916 N N . PRO A 1 376 ? -3.749 -15.115 17.640 1.00 95.69 376 PRO A N 1
ATOM 2917 C CA . PRO A 1 376 ? -4.055 -14.892 19.057 1.00 95.69 376 PRO A CA 1
ATOM 2918 C C . PRO A 1 376 ? -5.471 -14.351 19.289 1.00 95.69 376 PRO A C 1
ATOM 2920 O O . PRO A 1 376 ? -6.196 -14.839 20.156 1.00 95.69 376 PRO A O 1
ATOM 2923 N N . ALA A 1 377 ? -5.904 -13.389 18.469 1.00 94.50 377 ALA A N 1
ATOM 2924 C CA . ALA A 1 377 ? -7.237 -12.804 18.560 1.00 94.50 377 ALA A CA 1
ATOM 2925 C C . ALA A 1 377 ? -8.336 -13.826 18.250 1.00 94.50 377 ALA A C 1
ATOM 2927 O O . ALA A 1 377 ? -9.322 -13.925 18.984 1.00 94.50 377 ALA A O 1
ATOM 2928 N N . ILE A 1 378 ? -8.141 -14.613 17.188 1.00 95.38 378 ILE A N 1
ATOM 2929 C CA . ILE A 1 378 ? -9.066 -15.668 16.774 1.00 95.38 378 ILE A CA 1
ATOM 2930 C C . ILE A 1 378 ? -9.138 -16.749 17.858 1.00 95.38 378 ILE A C 1
ATOM 2932 O O . ILE A 1 378 ? -10.229 -17.070 18.320 1.00 95.38 378 ILE A O 1
ATOM 2936 N N . ILE A 1 379 ? -8.003 -17.263 18.335 1.00 94.75 379 ILE A N 1
ATOM 2937 C CA . ILE A 1 379 ? -7.956 -18.284 19.392 1.00 94.75 379 ILE A CA 1
ATOM 2938 C C . ILE A 1 379 ? -8.671 -17.783 20.648 1.00 94.75 379 ILE A C 1
ATOM 2940 O O . ILE A 1 379 ? -9.536 -18.487 21.164 1.00 94.75 379 ILE A O 1
ATOM 2944 N N . GLN A 1 380 ? -8.395 -16.556 21.103 1.00 93.12 380 GLN A N 1
ATOM 2945 C CA . GLN A 1 380 ? -9.056 -15.988 22.280 1.00 93.12 380 GLN A CA 1
ATOM 2946 C C . GLN A 1 380 ? -10.572 -15.834 22.077 1.00 93.12 380 GLN A C 1
ATOM 2948 O O . GLN A 1 380 ? -11.356 -16.080 23.003 1.00 93.12 380 GLN A O 1
ATOM 2953 N N . LEU A 1 381 ? -10.997 -15.435 20.873 1.00 93.06 381 LEU A N 1
ATOM 2954 C CA . LEU A 1 381 ? -12.406 -15.320 20.503 1.00 93.06 381 LEU A CA 1
ATOM 2955 C C . LEU A 1 381 ? -13.093 -16.689 20.573 1.00 93.06 381 LEU A C 1
ATOM 2957 O O . LEU A 1 381 ? -14.106 -16.827 21.257 1.00 93.06 381 LEU A O 1
ATOM 2961 N N . PHE A 1 382 ? -12.523 -17.708 19.925 1.00 93.25 382 PHE A N 1
ATOM 2962 C CA . PHE A 1 382 ? -13.048 -19.073 19.925 1.00 93.25 382 PHE A CA 1
ATOM 2963 C C . PHE A 1 382 ? -13.048 -19.678 21.332 1.00 93.25 382 PHE A C 1
ATOM 2965 O O . PHE A 1 382 ? -14.078 -20.179 21.778 1.00 93.25 382 PHE A O 1
ATOM 2972 N N . TYR A 1 383 ? -11.949 -19.562 22.075 1.00 90.44 383 TYR A N 1
ATOM 2973 C CA . TYR A 1 383 ? -11.855 -20.046 23.450 1.00 90.44 383 TYR A CA 1
ATOM 2974 C C . TYR A 1 383 ? -12.995 -19.487 24.310 1.00 90.44 383 TYR A C 1
ATOM 2976 O O . TYR A 1 383 ? -13.801 -20.244 24.846 1.00 90.44 383 TYR A O 1
ATOM 2984 N N . THR A 1 384 ? -13.183 -18.164 24.312 1.00 87.12 384 THR A N 1
ATOM 2985 C CA . THR A 1 384 ? -14.255 -17.514 25.088 1.00 87.12 384 THR A CA 1
ATOM 2986 C C . THR A 1 384 ? -15.656 -17.898 24.586 1.00 87.12 384 THR A C 1
ATOM 2988 O O . THR A 1 384 ? -16.606 -18.029 25.368 1.00 87.12 384 THR A O 1
ATOM 2991 N N . LEU A 1 385 ? -15.814 -18.107 23.274 1.00 88.06 385 LEU A N 1
ATOM 2992 C CA . LEU A 1 385 ? -17.066 -18.581 22.689 1.00 88.06 385 LEU A CA 1
ATOM 2993 C C . LEU A 1 385 ? -17.393 -20.015 23.106 1.00 88.06 385 LEU A C 1
ATOM 2995 O O . LEU A 1 385 ? -18.572 -20.296 23.294 1.00 88.06 385 LEU A O 1
ATOM 2999 N N . PHE A 1 386 ? -16.422 -20.909 23.302 1.00 84.94 386 PHE A N 1
ATOM 3000 C CA . PHE A 1 386 ? -16.668 -22.345 23.505 1.00 84.94 386 PHE A CA 1
ATOM 3001 C C . PHE A 1 386 ? -16.441 -22.855 24.938 1.00 84.94 386 PHE A C 1
ATOM 3003 O O . PHE A 1 386 ? -17.144 -23.779 25.340 1.00 84.94 386 PHE A O 1
ATOM 3010 N N . GLU A 1 387 ? -15.601 -22.217 25.755 1.00 75.12 387 GLU A N 1
ATOM 3011 C CA . GLU A 1 387 ? -15.219 -22.657 27.114 1.00 75.12 387 GLU A CA 1
ATOM 3012 C C . GLU A 1 387 ? -16.426 -22.915 28.038 1.00 75.12 387 GLU A C 1
ATOM 3014 O O . GLU A 1 387 ? -16.546 -23.978 28.644 1.00 75.12 387 GLU A O 1
ATOM 3019 N N . LYS A 1 388 ? -17.434 -22.030 28.054 1.00 59.62 388 LYS A N 1
ATOM 3020 C CA . LYS A 1 388 ? -18.659 -22.262 28.853 1.00 59.62 388 LYS A CA 1
ATOM 3021 C C . LYS A 1 388 ? -19.518 -23.434 28.369 1.00 59.62 388 LYS A C 1
ATOM 3023 O O . LYS A 1 388 ? -20.414 -23.859 29.086 1.00 59.62 388 LYS A O 1
ATOM 3028 N N . ARG A 1 389 ? -19.289 -23.949 27.154 1.00 56.03 389 ARG A N 1
ATOM 3029 C CA . ARG A 1 389 ? -19.968 -25.153 26.651 1.00 56.03 389 ARG A CA 1
ATOM 3030 C C . ARG A 1 389 ? -19.346 -26.398 27.272 1.00 56.03 389 ARG A C 1
ATOM 3032 O O . ARG A 1 389 ? -20.093 -27.308 27.580 1.00 56.03 389 ARG A O 1
ATOM 3039 N N . ILE A 1 390 ? -18.034 -26.389 27.514 1.00 57.81 390 ILE A N 1
ATOM 3040 C CA . ILE A 1 390 ? -17.331 -27.449 28.245 1.00 57.81 390 ILE A CA 1
ATOM 3041 C C . ILE A 1 390 ? -17.750 -27.414 29.714 1.00 57.81 390 ILE A C 1
ATOM 3043 O O . ILE A 1 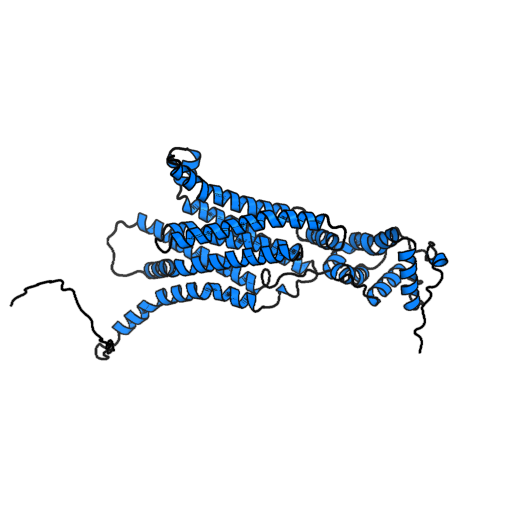390 ? -18.160 -28.441 30.223 1.00 57.81 390 ILE A O 1
ATOM 3047 N N . GLY A 1 391 ? -17.793 -26.240 30.356 1.00 56.62 391 GLY A N 1
ATOM 3048 C CA . GLY A 1 391 ? -18.314 -26.125 31.729 1.00 56.62 391 GLY A CA 1
ATOM 3049 C C . GLY A 1 391 ? -19.771 -26.594 31.877 1.00 56.62 391 GLY A C 1
ATOM 3050 O O . GLY A 1 391 ? -20.099 -27.295 32.827 1.00 56.62 391 GLY A O 1
ATOM 3051 N N . ALA A 1 392 ? -20.639 -26.277 30.908 1.00 48.19 392 ALA A N 1
ATOM 3052 C CA . ALA A 1 392 ? -22.028 -26.743 30.899 1.00 48.19 392 ALA A CA 1
ATOM 3053 C C . ALA A 1 392 ? -22.165 -28.245 30.565 1.00 48.19 392 ALA A C 1
ATOM 3055 O O . ALA A 1 392 ? -22.984 -28.925 31.172 1.00 48.19 392 ALA A O 1
ATOM 3056 N N . LEU A 1 393 ? -21.360 -28.788 29.644 1.00 52.59 393 LEU A N 1
ATOM 3057 C CA . LEU A 1 393 ? -21.308 -30.233 29.374 1.00 52.59 393 LEU A CA 1
ATOM 3058 C C . LEU A 1 393 ? -20.741 -31.016 30.563 1.00 52.59 393 LEU A C 1
ATOM 3060 O O . LEU A 1 393 ? -21.256 -32.081 30.878 1.00 52.59 393 LEU A O 1
ATOM 3064 N N . LEU A 1 394 ? -19.734 -30.471 31.250 1.00 52.75 394 LEU A N 1
ATOM 3065 C CA . LEU A 1 394 ? -19.187 -31.032 32.485 1.00 52.75 394 LEU A CA 1
ATOM 3066 C C . LEU A 1 394 ? -20.226 -31.010 33.612 1.00 52.75 394 LEU A C 1
ATOM 3068 O O . LEU A 1 394 ? -20.288 -31.955 34.382 1.00 52.75 394 LEU A O 1
ATOM 3072 N N . SER A 1 395 ? -21.100 -29.998 33.669 1.00 47.12 395 SER A N 1
ATOM 3073 C CA . SER A 1 395 ? -22.216 -29.972 34.630 1.00 47.12 395 SER A CA 1
ATOM 3074 C C . SER A 1 395 ? -23.367 -30.937 34.303 1.00 47.12 395 SER A C 1
ATOM 3076 O O . SER A 1 395 ? -24.246 -31.131 35.136 1.00 47.12 395 SER A O 1
ATOM 3078 N N . ILE A 1 396 ? -23.382 -31.518 33.095 1.00 55.78 396 ILE A N 1
ATOM 3079 C CA . ILE A 1 396 ? -24.343 -32.551 32.665 1.00 55.78 396 ILE A CA 1
ATOM 3080 C C . ILE A 1 396 ? -23.766 -33.962 32.881 1.00 55.78 396 ILE A C 1
ATOM 3082 O O . ILE A 1 396 ? -24.515 -34.939 32.857 1.00 55.78 396 ILE A O 1
ATOM 3086 N N . LEU A 1 397 ? -22.454 -34.098 33.117 1.00 50.81 397 LEU A N 1
ATOM 3087 C CA . LEU A 1 397 ? -21.896 -35.375 33.552 1.00 50.81 397 LEU A CA 1
ATOM 3088 C C . LEU A 1 397 ? -22.460 -35.727 34.940 1.00 50.81 397 LEU A C 1
ATOM 3090 O O . LEU A 1 397 ? -22.575 -34.838 35.789 1.00 50.81 397 LEU A O 1
ATOM 3094 N N . PRO A 1 398 ? -22.823 -37.000 35.181 1.00 55.22 398 PRO A N 1
ATOM 3095 C CA . PRO A 1 398 ? -23.258 -37.458 36.495 1.00 55.22 398 PRO A CA 1
ATOM 3096 C C . PRO A 1 398 ? -22.231 -37.054 37.558 1.00 55.22 398 PRO A C 1
ATOM 3098 O O . PRO A 1 398 ? -21.030 -37.231 37.345 1.00 55.22 398 PRO A O 1
ATOM 3101 N N . GLN A 1 399 ? -22.703 -36.539 38.699 1.00 52.78 399 GLN A N 1
ATOM 3102 C CA . GLN A 1 399 ? -21.871 -36.098 39.834 1.00 52.78 399 GLN A CA 1
ATOM 3103 C C . GLN A 1 399 ? -20.955 -37.200 40.400 1.00 52.78 399 GLN A C 1
ATOM 3105 O O . GLN A 1 399 ? -20.081 -36.922 41.216 1.00 52.78 399 GLN A O 1
ATOM 3110 N N . ASP A 1 400 ? -21.125 -38.434 39.935 1.00 54.94 400 ASP A N 1
ATOM 3111 C CA . ASP A 1 400 ? -20.379 -39.616 40.349 1.00 54.94 400 ASP A CA 1
ATOM 3112 C C . ASP A 1 400 ? -18.971 -39.673 39.724 1.00 54.94 400 ASP A C 1
ATOM 3114 O O . ASP A 1 400 ? -18.113 -40.421 40.191 1.00 54.94 400 ASP A O 1
ATOM 3118 N N . ILE A 1 401 ? -18.697 -38.870 38.686 1.00 52.41 401 ILE A N 1
ATOM 3119 C CA . ILE A 1 401 ? -17.346 -38.698 38.136 1.00 52.41 401 ILE A CA 1
ATOM 3120 C C . ILE A 1 401 ? -16.719 -37.489 38.826 1.00 52.41 401 ILE A C 1
ATOM 3122 O O . ILE A 1 401 ? -16.706 -36.373 38.305 1.00 52.41 401 ILE A O 1
ATOM 3126 N N . GLY A 1 402 ? -16.216 -37.718 40.038 1.00 43.91 402 GLY A N 1
ATOM 3127 C CA . GLY A 1 402 ? -15.414 -36.742 40.760 1.00 43.91 402 GLY A CA 1
ATOM 3128 C C . GLY A 1 402 ? -14.183 -36.369 39.938 1.00 43.91 402 GLY A C 1
ATOM 3129 O O . GLY A 1 402 ? -13.243 -37.154 39.819 1.00 43.91 402 GLY A O 1
ATOM 3130 N N . VAL A 1 403 ? -14.175 -35.161 39.377 1.00 46.12 403 VAL A N 1
ATOM 3131 C CA . VAL A 1 403 ? -12.926 -34.513 38.983 1.00 46.12 403 VAL A CA 1
ATOM 3132 C C . VAL A 1 403 ? -12.216 -34.190 40.290 1.00 46.12 403 VAL A C 1
ATOM 3134 O O . VAL A 1 403 ? -12.580 -33.254 40.997 1.00 46.12 403 VAL A O 1
ATOM 3137 N N . VAL A 1 404 ? -11.261 -35.043 40.653 1.00 43.75 404 VAL A N 1
ATOM 3138 C CA . VAL A 1 404 ? -10.316 -34.773 41.731 1.00 43.75 404 VAL A CA 1
ATOM 3139 C C . VAL A 1 404 ? -9.482 -33.586 41.273 1.00 43.75 404 VAL A C 1
ATOM 3141 O O . VAL A 1 404 ? -8.645 -33.720 40.381 1.00 43.75 404 VAL A O 1
ATOM 3144 N N . ASP A 1 405 ? -9.752 -32.422 41.853 1.00 41.56 405 ASP A N 1
ATOM 3145 C CA . ASP A 1 405 ? -8.871 -31.269 41.751 1.00 41.56 405 ASP A CA 1
ATOM 3146 C C . ASP A 1 405 ? -7.574 -31.651 42.477 1.00 41.56 405 ASP A C 1
ATOM 3148 O O . ASP A 1 405 ? -7.522 -31.729 43.706 1.00 41.56 405 ASP A O 1
ATOM 3152 N N . LEU A 1 406 ? -6.540 -32.015 41.716 1.00 41.94 406 LEU A N 1
ATOM 3153 C CA . LEU A 1 406 ? -5.193 -32.239 42.239 1.00 41.94 406 LEU A CA 1
ATOM 3154 C C . LEU A 1 406 ? -4.519 -30.881 42.460 1.00 41.94 406 LEU A C 1
ATOM 3156 O O . LEU A 1 406 ? -3.465 -30.605 41.898 1.00 41.94 406 LEU A O 1
ATOM 3160 N N . ASP A 1 407 ? -5.121 -30.046 43.304 1.00 46.16 407 ASP A N 1
ATOM 3161 C CA . ASP A 1 407 ? -4.442 -28.899 43.894 1.00 46.16 407 ASP A CA 1
ATOM 3162 C C . ASP A 1 407 ? -3.833 -29.363 45.217 1.00 46.16 407 ASP A C 1
ATOM 3164 O O . ASP A 1 407 ? -4.386 -29.224 46.308 1.00 46.16 407 ASP A O 1
ATOM 3168 N N . ASN A 1 408 ? -2.682 -30.022 45.094 1.00 44.53 408 ASN A N 1
ATOM 3169 C CA . ASN A 1 408 ? -1.847 -30.373 46.229 1.00 44.53 408 ASN A CA 1
ATOM 3170 C C . ASN A 1 408 ? -0.391 -30.032 45.908 1.00 44.53 408 ASN A C 1
ATOM 3172 O O . ASN A 1 408 ? 0.426 -30.898 45.604 1.00 44.53 408 ASN A O 1
ATOM 3176 N N . HIS A 1 409 ? -0.077 -28.741 45.993 1.00 37.00 409 HIS A N 1
ATOM 3177 C CA . HIS A 1 409 ? 1.254 -28.303 46.394 1.00 37.00 409 HIS A CA 1
ATOM 3178 C C . HIS A 1 409 ? 1.133 -27.168 47.415 1.00 37.00 409 HIS A C 1
ATOM 3180 O O . HIS A 1 409 ? 1.241 -25.982 47.117 1.00 37.00 409 HIS A O 1
ATOM 3186 N N . ASN A 1 410 ? 0.895 -27.583 48.660 1.00 45.22 410 ASN A N 1
ATOM 3187 C CA . ASN A 1 410 ? 1.358 -26.856 49.831 1.00 45.22 410 ASN A CA 1
ATOM 3188 C C . ASN A 1 410 ? 2.886 -26.743 49.767 1.00 45.22 410 ASN A C 1
ATOM 3190 O O . ASN A 1 410 ? 3.561 -27.764 49.659 1.00 45.22 410 ASN A O 1
ATOM 3194 N N . GLU A 1 411 ? 3.407 -25.530 49.926 1.00 40.50 411 GLU A N 1
ATOM 3195 C CA . GLU A 1 411 ? 4.579 -25.268 50.764 1.00 40.50 411 GLU A CA 1
ATOM 3196 C C . GLU A 1 411 ? 4.528 -23.806 51.247 1.00 40.50 411 GLU A C 1
ATOM 3198 O O . GLU A 1 411 ? 4.904 -22.868 50.554 1.00 40.50 411 GLU A O 1
ATOM 3203 N N . ASN A 1 412 ? 3.958 -23.640 52.443 1.00 42.97 412 ASN A N 1
ATOM 3204 C CA . ASN A 1 412 ? 4.457 -22.800 53.535 1.00 42.97 412 ASN A CA 1
ATOM 3205 C C . ASN A 1 412 ? 4.989 -21.388 53.194 1.00 42.97 412 ASN A C 1
ATOM 3207 O O . ASN A 1 412 ? 6.140 -21.233 52.797 1.00 42.97 412 ASN A O 1
ATOM 3211 N N . ASN A 1 413 ? 4.220 -20.340 53.527 1.00 38.50 413 ASN A N 1
ATOM 3212 C CA . ASN A 1 413 ? 4.544 -19.475 54.679 1.00 38.50 413 ASN A CA 1
ATOM 3213 C C . ASN A 1 413 ? 3.568 -18.291 54.868 1.00 38.50 413 ASN A C 1
ATOM 3215 O O . ASN A 1 413 ? 3.478 -17.384 54.050 1.00 38.50 413 ASN A O 1
ATOM 3219 N N . GLU A 1 414 ? 2.887 -18.355 56.016 1.00 36.22 414 GLU A N 1
ATOM 3220 C CA . GLU A 1 414 ? 2.690 -17.319 57.043 1.00 36.22 414 GLU A CA 1
ATOM 3221 C C . GLU A 1 414 ? 2.015 -15.949 56.772 1.00 36.22 414 GLU A C 1
ATOM 3223 O O . GLU A 1 414 ? 2.480 -15.090 56.033 1.00 36.22 414 GLU A O 1
ATOM 3228 N N . HIS A 1 415 ? 0.986 -15.735 57.611 1.00 35.53 415 HIS A N 1
ATOM 3229 C CA . HIS A 1 415 ? 0.449 -14.484 58.169 1.00 35.53 415 HIS A CA 1
ATOM 3230 C C . HIS A 1 415 ? -0.394 -13.561 57.267 1.00 35.53 415 HIS A C 1
ATOM 3232 O O . HIS A 1 415 ? 0.103 -12.668 56.597 1.00 35.53 415 HIS A O 1
ATOM 3238 N N . HIS A 1 416 ? -1.724 -13.638 57.397 1.00 35.50 416 HIS A N 1
ATOM 3239 C CA . HIS A 1 416 ? -2.468 -12.785 58.338 1.00 35.50 416 HIS A CA 1
ATOM 3240 C C . HIS A 1 416 ? -3.961 -13.147 58.356 1.00 35.50 416 HIS A C 1
ATOM 3242 O O . HIS A 1 416 ? -4.617 -13.280 57.327 1.00 35.50 416 HIS A O 1
ATOM 3248 N N . ALA A 1 417 ? -4.471 -13.304 59.575 1.00 35.59 417 ALA A N 1
ATOM 3249 C CA . ALA A 1 417 ? -5.852 -13.603 59.910 1.00 35.59 417 ALA A CA 1
ATOM 3250 C C . ALA A 1 417 ? -6.819 -12.488 59.480 1.00 35.59 417 ALA A C 1
ATOM 3252 O O . ALA A 1 417 ? -6.587 -11.317 59.776 1.00 35.59 417 ALA A O 1
ATOM 3253 N N . VAL A 1 418 ? -7.955 -12.874 58.898 1.00 33.84 418 VAL A N 1
ATOM 3254 C CA . VAL A 1 418 ? -9.185 -12.076 58.936 1.00 33.84 418 VAL A CA 1
ATOM 3255 C C . VAL A 1 418 ? -10.317 -12.990 59.389 1.00 33.84 418 VAL A C 1
ATOM 3257 O O . VAL A 1 418 ? -10.710 -13.925 58.698 1.00 33.84 418 VAL A O 1
ATOM 3260 N N . LEU A 1 419 ? -10.779 -12.709 60.606 1.00 36.41 419 LEU A N 1
ATOM 3261 C CA . LEU A 1 419 ? -11.964 -13.252 61.255 1.00 36.41 419 LEU A CA 1
ATOM 3262 C C . LEU A 1 419 ? -13.209 -12.997 60.401 1.00 36.41 419 LEU A C 1
ATOM 3264 O O . LEU A 1 419 ? -13.533 -11.840 60.142 1.00 36.41 419 LEU A O 1
ATOM 3268 N N . LEU A 1 420 ? -13.963 -14.048 60.086 1.00 36.56 420 LEU A N 1
ATOM 3269 C CA . LEU A 1 420 ? -15.417 -13.950 60.012 1.00 36.56 420 LEU A CA 1
ATOM 3270 C C . LEU A 1 420 ? -16.025 -15.104 60.807 1.00 36.56 420 LEU A C 1
ATOM 3272 O O . LEU A 1 420 ? -15.945 -16.276 60.452 1.00 36.56 420 LEU A O 1
ATOM 3276 N N . GLN A 1 421 ? -16.554 -14.692 61.949 1.00 39.25 421 GLN A N 1
ATOM 3277 C CA . GLN A 1 421 ? -17.397 -15.419 62.870 1.00 39.25 421 GLN A CA 1
ATOM 3278 C C . GLN A 1 421 ? -18.808 -15.403 62.274 1.00 39.25 421 GLN A C 1
ATOM 3280 O O . GLN A 1 421 ? -19.378 -14.327 62.106 1.00 39.25 421 GLN A O 1
ATOM 3285 N N . GLU A 1 422 ? -19.370 -16.565 61.954 1.00 43.31 422 GLU A N 1
ATOM 3286 C CA . GLU A 1 422 ? -20.810 -16.689 61.733 1.00 43.31 422 GLU A CA 1
ATOM 3287 C C . GLU A 1 422 ? -21.317 -17.884 62.543 1.00 43.31 422 GLU A C 1
ATOM 3289 O O . GLU A 1 422 ? -21.108 -19.050 62.212 1.00 43.31 422 GLU A O 1
ATOM 3294 N N . GLU A 1 423 ? -21.908 -17.550 63.690 1.00 46.22 423 GLU A N 1
ATOM 3295 C CA . GLU A 1 423 ? -22.770 -18.431 64.460 1.00 46.22 423 GLU A CA 1
ATOM 3296 C C . GLU A 1 423 ? -24.034 -18.714 63.642 1.00 46.22 423 GLU A C 1
ATOM 3298 O O . GLU A 1 423 ? -24.805 -17.799 63.360 1.00 46.22 423 GLU A O 1
ATOM 3303 N N . VAL A 1 424 ? -24.309 -19.982 63.343 1.00 43.69 424 VAL A N 1
ATOM 3304 C CA . VAL A 1 424 ? -25.686 -20.444 63.149 1.00 43.69 424 VAL A CA 1
ATOM 3305 C C . VAL A 1 424 ? -25.856 -21.718 63.958 1.00 43.69 424 VAL A C 1
ATOM 3307 O O . VAL A 1 424 ? -25.266 -22.756 63.667 1.00 43.69 424 VAL A O 1
ATOM 3310 N N . GLY A 1 425 ? -26.623 -21.590 65.036 1.00 51.12 425 GLY A N 1
ATOM 3311 C CA . GLY A 1 425 ? -27.047 -22.696 65.872 1.00 51.12 425 GLY A CA 1
ATOM 3312 C C . GLY A 1 425 ? -28.356 -23.331 65.402 1.00 51.12 425 GLY A C 1
ATOM 3313 O O . GLY A 1 425 ? -29.208 -22.658 64.822 1.00 51.12 425 GLY A O 1
ATOM 3314 N N . LYS A 1 426 ? -28.489 -24.585 65.850 1.00 42.06 426 LYS A N 1
ATOM 3315 C CA . LYS A 1 426 ? -29.637 -25.509 65.886 1.00 42.06 426 LYS A CA 1
ATOM 3316 C C . LYS A 1 426 ? -29.964 -26.301 64.629 1.00 42.06 426 LYS A C 1
ATOM 3318 O O . LYS A 1 426 ? -30.431 -25.711 63.636 1.00 42.06 426 LYS A O 1
#

Radius of gyration: 32.71 Å; Cα contacts (8 Å, |Δi|>4): 406; chains: 1; bounding box: 84×66×113 Å

pLDDT: mean 79.46, std 16.72, range [28.38, 97.88]

Sequence (426 aa):
MMEPVWYPPNCTNFCGAGWGIPWDQFTADCDTAAAFLGPMMRTGNINTTALITLVRSLMHPVSDTMSELYVMTWFACATRCDTQRSYNFFVELPAQNCGPEVCQAIGYDGNADIAGIGMVVVYVLEFVLALLYLATFFLSRQSFRITACPPNPERTILQRIRSAFETSFGEFHDAAMIFCFSILLATLATIAAGGSIYAMNMSFLACIFTMSMYFATFPLQLATRRRKRFRLVVGAIVAILVLAVYLALPQKVKKVEQSVEMDAWESLCFKNYSGKDYTRGTLGLFILGVVGFAIFFILPRALRSLGKDPSKIPIVKLLVAFPSNALSTGYFILVGLVSLALFLNLQWRVSNGGGGVTEESKWSFGQILALTTWAPAIIQLFYTLFEKRIGALLSILPQDIGVVDLDNHNENNEHHAVLLQEEVGK

Nearest PDB structures (foldseek):
  5i7d-assembly1_A  TM=1.796E-01  e=3.785E+00  Homo sapiens
  8wg7-assembly1_R  TM=2.263E-01  e=9.850E+00  Homo sapiens